Protein AF-A0A840NI11-F1 (afdb_monomer_lite)

Organism: NCBI:txid455344

InterPro domains:
  IPR003593 AAA+ ATPase domain [SM00382] (43-329)
  IPR027417 P-loop containing nucleoside triphosphate hydrolase [G3DSA:3.40.50.300] (3-105)
  IPR027417 P-loop containing nucleoside triphosphate hydrolase [SSF52540] (13-369)
  IPR049945 ORC1/DEAH AAA+ ATPase domain [PF13401] (46-121)

Radius of gyration: 30.51 Å; chains: 1; bounding box: 73×57×90 Å

Foldseek 3Di:
DDDDDDPDDPDPPQDDFQCVLVLVQLQLQFFQDDDPLFGHHFQAAAEEEEAFFLLCQVVSLVSSCVVCQLQAQEAEDEPVPDDALLLVVLNRLVSSQLRHHPPQGFDQLLLLLLSQLLPDPADPDLVRSLVRSVVSLVVCLDPPNVLVVSVVSHPDPPPDPDDDDDDPPVSSVSSCVVVPPDSVPSNVVSQVCCCCLLQNHRRHSSSSSSLLNCLSPPPPDPVSSLVNLLSSLSSRQVSQLCSQVDDPVNRPRRTFYEYEYEACPDPNSVSSLVSNLVNQVSNCVRVVSSHGRYHYHYYHLQNVVVVCVVVVLEDPEDESVPWDPVDPSGSVVVCVVVVSRNYYYYYSDAHDLVSLLVVLVVLVPDDDLRSSLVSVLLCLQQVRSNSLSVLLVVLCSVPVDVVDQVVCQQQPPPVVLVVDDVQCNVGPSCSSVCPPQPPLLLLLLLLLLQAFFPVLSVCCVVPQVLGPCPVPCVNVPSSQWDQDPVNPTTGGNNNNSLSSPVVLQPDDPPDPHDHQLSSLVVQLVVCVVVVNNLSNLLSCVQNLVLLVNLVVLQVVLAVDDVVVSVVSLLSSLLRDHDDDQVDDLVVQLCVSLVPDDPPPPPSSLSSSLSSLSNLVSDSSHGSQCLVSLQSNLVSLLRNLVVHPDDSVVSNVSSVVSNVVSVSSD

Secondary structure (DSSP, 8-state):
-----------SSS--TT-HHHHHHHHHHHB--EETTEE------EEEEE-STTSSHHHHHHHHHHHHTTTS-EEEEEGGG---HHHHHHHHHHHHHHSS-TT-PPP-HHHHHHHHHHHS---SSHHHHHHHHHHHHHHTTSHHHHHHHHHHTSPPGGG--SS----HHHHHHHHTTTT-S-HHHHHHHHHHHHHHTTTT----HHHHHHHHHHHHH-TT-HHHHHHHHHHHHHHHHHHHHHHHHSHHHHTT--B-EEEEEE-TTSHHHHHHHHHHHHHHHHHHHH-TT---SEEEEEEESSHHHHHHHHTT-BPPPB-GGGS-TTSSSHHHHHHHHTT--SEEEEE-PPPPHHHHHHHHHHTS---HHHHHHHHHHHHHHHTT-HHHHHHHHHHHHHH--SS--HHHHHS--HHHHTTS-HHHHTTGGGHHHHTT--HHHHHHHHHHTTSSSHHHHHHHHHHSS----TTGGGGG-TTT-EE-TTSSSEE--HHHHHHHHHHHHT--TTSSSPPHHHHHHHHHHHHHHTT-HHHHHHHHHHTT-HHHHHHHHHHHTTTS-HHHHHHHHHHHHT------SSS-HHHHHHHHHTTSPTT-TTHHHHHHHHHHHHHHH-TTS-S--HHHHHHHHHHHHHHGGG-SS-HHHHHHHHHHHHHHHHHH-

Structure (mmCIF, N/CA/C/O backbone):
data_AF-A0A840NI11-F1
#
_entry.id   AF-A0A840NI11-F1
#
loop_
_atom_site.group_PDB
_atom_site.id
_atom_site.type_symbol
_atom_site.label_atom_id
_atom_site.label_alt_id
_atom_site.label_comp_id
_atom_site.label_asym_id
_atom_site.label_entity_id
_atom_site.label_seq_id
_atom_site.pdbx_PDB_ins_code
_atom_site.Cartn_x
_atom_site.Cartn_y
_atom_site.Cartn_z
_atom_site.occupancy
_atom_site.B_iso_or_equiv
_atom_site.auth_seq_id
_atom_site.auth_comp_id
_atom_site.auth_asym_id
_atom_site.auth_atom_id
_atom_site.pdbx_PDB_model_num
ATOM 1 N N . MET A 1 1 ? -29.036 -23.807 -1.229 1.00 27.39 1 MET A N 1
ATOM 2 C CA . MET A 1 1 ? -29.815 -23.163 -2.305 1.00 27.39 1 MET A CA 1
ATOM 3 C C . MET A 1 1 ? -28.789 -22.592 -3.263 1.00 27.39 1 MET A C 1
ATOM 5 O O . MET A 1 1 ? -28.050 -21.697 -2.888 1.00 27.39 1 MET A O 1
ATOM 9 N N . THR A 1 2 ? -28.619 -23.270 -4.390 1.00 23.09 2 THR A N 1
ATOM 10 C CA . THR A 1 2 ? -27.483 -23.166 -5.311 1.00 23.09 2 THR A CA 1
ATOM 11 C C . THR A 1 2 ? -27.651 -21.925 -6.186 1.00 23.09 2 THR A C 1
ATOM 13 O O . THR A 1 2 ? -28.583 -21.874 -6.985 1.00 23.09 2 THR A O 1
ATOM 16 N N . LEU A 1 3 ? -26.794 -20.917 -6.022 1.00 26.70 3 LEU A N 1
ATOM 17 C CA . LEU A 1 3 ? -26.743 -19.779 -6.939 1.00 26.70 3 LEU A CA 1
ATOM 18 C C . LEU A 1 3 ? -26.016 -20.229 -8.208 1.00 26.70 3 LEU A C 1
ATOM 20 O O . LEU A 1 3 ? -24.833 -20.557 -8.183 1.00 26.70 3 LEU A O 1
ATOM 24 N N . ARG A 1 4 ? -26.774 -20.313 -9.304 1.00 23.17 4 ARG A N 1
ATOM 25 C CA . ARG A 1 4 ? -26.240 -20.447 -10.658 1.00 23.17 4 ARG A CA 1
ATOM 26 C C . ARG A 1 4 ? -25.430 -19.196 -10.985 1.00 23.17 4 ARG A C 1
ATOM 28 O O . ARG A 1 4 ? -25.895 -18.091 -10.732 1.00 23.17 4 ARG A O 1
ATOM 35 N N . ALA A 1 5 ? -24.264 -19.406 -11.584 1.00 27.64 5 ALA A N 1
ATOM 36 C CA . ALA A 1 5 ? -23.538 -18.390 -12.321 1.00 27.64 5 ALA A CA 1
ATOM 37 C C . ALA A 1 5 ? -24.431 -17.877 -13.461 1.00 27.64 5 ALA A C 1
ATOM 39 O O . ALA A 1 5 ? -24.664 -18.580 -14.443 1.00 27.64 5 ALA A O 1
ATOM 40 N N . THR A 1 6 ? -24.987 -16.685 -13.291 1.00 23.95 6 THR A N 1
ATOM 41 C CA . THR A 1 6 ? -25.502 -15.867 -14.385 1.00 23.95 6 THR A CA 1
ATOM 42 C C . THR A 1 6 ? -24.497 -14.749 -14.604 1.00 23.95 6 THR A C 1
ATOM 44 O O . THR A 1 6 ? -24.270 -13.934 -13.712 1.00 23.95 6 THR A O 1
ATOM 47 N N . GLU A 1 7 ? -23.866 -14.765 -15.779 1.00 28.69 7 GLU A N 1
ATOM 48 C CA . GLU A 1 7 ? -23.081 -13.673 -16.358 1.00 28.69 7 GLU A CA 1
ATOM 49 C C . GLU A 1 7 ? -24.000 -12.476 -16.656 1.00 28.69 7 GLU A C 1
ATOM 51 O O . GLU A 1 7 ? -24.306 -12.165 -17.803 1.00 28.69 7 GLU A O 1
ATOM 56 N N . GLU A 1 8 ? -24.480 -11.808 -15.614 1.00 25.22 8 GLU A N 1
ATOM 57 C CA . GLU A 1 8 ? -24.999 -10.449 -15.723 1.00 25.22 8 GLU A CA 1
ATOM 58 C C . GLU A 1 8 ? -23.900 -9.525 -15.201 1.00 25.22 8 GLU A C 1
ATOM 60 O O . GLU A 1 8 ? -23.508 -9.624 -14.038 1.00 25.22 8 GLU A O 1
ATOM 65 N N . ARG A 1 9 ? -23.348 -8.676 -16.083 1.00 31.08 9 ARG A N 1
ATOM 66 C CA . ARG A 1 9 ? -22.443 -7.583 -15.695 1.00 31.08 9 ARG A CA 1
ATOM 67 C C . ARG A 1 9 ? -23.185 -6.731 -14.652 1.00 31.08 9 ARG A C 1
ATOM 69 O O . ARG A 1 9 ? -24.186 -6.122 -15.029 1.00 31.08 9 ARG A O 1
ATOM 76 N N . PRO A 1 10 ? -22.749 -6.696 -13.380 1.00 30.81 10 PRO A N 1
ATOM 77 C CA . PRO A 1 10 ? -23.347 -5.799 -12.408 1.00 30.81 10 PRO A CA 1
ATOM 78 C C . PRO A 1 10 ? -22.966 -4.361 -12.774 1.00 30.81 10 PRO A C 1
ATOM 80 O O . PRO A 1 10 ? -21.875 -4.119 -13.293 1.00 30.81 10 PRO A O 1
ATOM 83 N N . ASP A 1 11 ? -23.899 -3.441 -12.548 1.00 31.42 11 ASP A N 1
ATOM 84 C CA . ASP A 1 11 ? -23.796 -2.019 -12.867 1.00 31.42 11 ASP A CA 1
ATOM 85 C C . ASP A 1 11 ? -22.435 -1.410 -12.465 1.00 31.42 11 ASP A C 1
ATOM 87 O O . ASP A 1 11 ? -21.888 -1.700 -11.401 1.00 31.42 11 ASP A O 1
ATOM 91 N N . ALA A 1 12 ? -21.888 -0.557 -13.337 1.00 38.16 12 ALA A N 1
ATOM 92 C CA . ALA A 1 12 ? -20.513 -0.037 -13.322 1.00 38.16 12 ALA A CA 1
ATOM 93 C C . ALA A 1 12 ? -20.142 0.888 -12.134 1.00 38.16 12 ALA A C 1
ATOM 95 O O . ALA A 1 12 ? -19.048 1.448 -12.098 1.00 38.16 12 ALA A O 1
ATOM 96 N N . GLU A 1 13 ? -21.012 1.044 -11.136 1.00 37.66 13 GLU A N 1
ATOM 97 C CA . GLU A 1 13 ? -20.721 1.782 -9.904 1.00 37.66 13 GLU A CA 1
ATOM 98 C C . GLU A 1 13 ? -20.412 0.790 -8.772 1.00 37.66 13 GLU A C 1
ATOM 100 O O . GLU A 1 13 ? -21.304 0.314 -8.075 1.00 37.66 13 GLU A O 1
ATOM 105 N N . GLY A 1 14 ? -19.129 0.453 -8.595 1.00 51.69 14 GLY A N 1
ATOM 106 C CA . GLY A 1 14 ? -18.658 -0.352 -7.453 1.00 51.69 14 GLY A CA 1
ATOM 107 C C . GLY A 1 14 ? -17.743 -1.534 -7.787 1.00 51.69 14 GLY A C 1
ATOM 108 O O . GLY A 1 14 ? -17.331 -2.265 -6.880 1.00 51.69 14 GLY A O 1
ATOM 109 N N . TYR A 1 15 ? -17.386 -1.744 -9.060 1.00 66.50 15 TYR A N 1
ATOM 110 C CA . TYR A 1 15 ? -16.395 -2.757 -9.424 1.00 66.50 15 TYR A CA 1
ATOM 111 C C . TYR A 1 15 ? -14.975 -2.250 -9.142 1.00 66.50 15 TYR A C 1
ATOM 113 O O . TYR A 1 15 ? -14.539 -1.230 -9.673 1.00 66.50 15 TYR A O 1
ATOM 121 N N . LEU A 1 16 ? -14.241 -2.963 -8.285 1.00 83.94 16 LEU A N 1
ATOM 122 C CA . LEU A 1 16 ? -12.863 -2.625 -7.945 1.00 83.94 16 LEU A CA 1
ATOM 123 C C . LEU A 1 16 ? -11.904 -3.644 -8.563 1.00 83.94 16 LEU A C 1
ATOM 125 O O . LEU A 1 16 ? -11.765 -4.773 -8.084 1.00 83.94 16 LEU A O 1
ATOM 129 N N . PHE A 1 17 ? -11.233 -3.222 -9.632 1.00 85.38 17 PHE A N 1
ATOM 130 C CA . PHE A 1 17 ? -10.287 -4.045 -10.380 1.00 85.38 17 PHE A CA 1
ATOM 131 C C . PHE A 1 17 ? -9.158 -4.587 -9.504 1.00 85.38 17 PHE A C 1
ATOM 133 O O . PHE A 1 17 ? -8.606 -3.880 -8.662 1.00 85.38 17 PHE A O 1
ATOM 140 N N . GLY A 1 18 ? -8.833 -5.868 -9.694 1.00 83.88 18 GLY A N 1
ATOM 141 C CA . GLY A 1 18 ? -7.745 -6.550 -8.992 1.00 83.88 18 GLY A CA 1
ATOM 142 C C . GLY A 1 18 ? -7.888 -6.646 -7.477 1.00 83.88 18 GLY A C 1
ATOM 143 O O . GLY A 1 18 ? -6.892 -6.831 -6.776 1.00 83.88 18 GLY A O 1
ATOM 144 N N . ARG A 1 19 ? -9.107 -6.499 -6.936 1.00 89.50 19 ARG A N 1
ATOM 145 C CA . ARG A 1 19 ? -9.379 -6.606 -5.488 1.00 89.50 19 ARG A CA 1
ATOM 146 C C . ARG A 1 19 ? -10.361 -7.711 -5.115 1.00 89.50 19 ARG A C 1
ATOM 148 O O . ARG A 1 19 ? -10.631 -7.901 -3.932 1.00 89.50 19 ARG A O 1
ATOM 155 N N . GLU A 1 20 ? -10.827 -8.494 -6.083 1.00 86.62 20 GLU A N 1
ATOM 156 C CA . GLU A 1 20 ? -11.760 -9.596 -5.832 1.00 86.62 20 GLU A CA 1
ATOM 157 C C . GLU A 1 20 ? -11.200 -10.670 -4.870 1.00 86.62 20 GLU A C 1
ATOM 159 O O . GLU A 1 20 ? -11.932 -11.067 -3.960 1.00 86.62 20 GLU A O 1
ATOM 164 N N . PRO A 1 21 ? -9.913 -11.088 -4.941 1.00 88.62 21 PRO A N 1
ATOM 165 C CA . PRO A 1 21 ? -9.346 -11.999 -3.940 1.00 88.62 21 PRO A CA 1
ATOM 166 C C . PRO A 1 21 ? -9.384 -11.426 -2.515 1.00 88.62 21 PRO A C 1
ATOM 168 O O . PRO A 1 21 ? -9.719 -12.132 -1.567 1.00 88.62 21 PRO A O 1
ATOM 171 N N . ALA A 1 22 ? -9.110 -10.126 -2.354 1.00 91.44 22 ALA A N 1
ATOM 172 C CA . ALA A 1 22 ? -9.145 -9.456 -1.052 1.00 91.44 22 ALA A CA 1
ATOM 173 C C . ALA A 1 22 ? -10.569 -9.392 -0.482 1.00 91.44 22 ALA A C 1
ATOM 175 O O . ALA A 1 22 ? -10.774 -9.608 0.712 1.00 91.44 22 ALA A O 1
ATOM 176 N N . MET A 1 23 ? -11.564 -9.148 -1.339 1.00 90.50 23 MET A N 1
ATOM 177 C CA . MET A 1 23 ? -12.975 -9.169 -0.946 1.00 90.50 23 MET A CA 1
ATOM 178 C C . MET A 1 23 ? -13.430 -10.572 -0.536 1.00 90.50 23 MET A C 1
ATOM 180 O O . MET A 1 23 ? -14.151 -10.717 0.452 1.00 90.50 23 MET A O 1
ATOM 184 N N . ARG A 1 24 ? -12.985 -11.608 -1.259 1.00 90.19 24 ARG A N 1
ATOM 185 C CA . ARG A 1 24 ? -13.263 -13.008 -0.917 1.00 90.19 24 ARG A CA 1
ATOM 186 C C . ARG A 1 24 ? -12.679 -13.381 0.441 1.00 90.19 24 ARG A C 1
ATOM 188 O O . ARG A 1 24 ? -13.402 -13.943 1.255 1.00 90.19 24 ARG A O 1
ATOM 195 N N . LEU A 1 25 ? -11.430 -12.999 0.703 1.00 93.12 25 LEU A N 1
ATOM 196 C CA . LEU A 1 25 ? -10.786 -13.211 1.996 1.00 93.12 25 LEU A CA 1
ATOM 197 C C . LEU A 1 25 ? -11.588 -12.569 3.130 1.00 93.12 25 LEU A C 1
ATOM 199 O O . LEU A 1 25 ? -11.925 -13.243 4.098 1.00 93.12 25 LEU A O 1
ATOM 203 N N . VAL A 1 26 ? -11.952 -11.287 3.014 1.00 94.19 26 VAL A N 1
ATOM 204 C CA . VAL A 1 26 ? -12.736 -10.610 4.065 1.00 94.19 26 VAL A CA 1
ATOM 205 C C . VAL A 1 26 ? -14.067 -11.319 4.306 1.00 94.19 26 VAL A C 1
ATOM 207 O O . VAL A 1 26 ? -14.464 -11.495 5.456 1.00 94.19 26 VAL A O 1
ATOM 210 N N . ARG A 1 27 ? -14.739 -11.767 3.240 1.00 92.12 27 ARG A N 1
ATOM 211 C CA . ARG A 1 27 ? -15.988 -12.525 3.350 1.00 92.12 27 ARG A CA 1
ATOM 212 C C . ARG A 1 27 ? -15.798 -13.853 4.081 1.00 92.12 27 ARG A C 1
ATOM 214 O O . ARG A 1 27 ? -16.632 -14.188 4.912 1.00 92.12 27 ARG A O 1
ATOM 221 N N . GLU A 1 28 ? -14.724 -14.579 3.793 1.00 93.00 28 GLU A N 1
ATOM 222 C CA . GLU A 1 28 ? -14.407 -15.856 4.438 1.00 93.00 28 GLU A CA 1
ATOM 223 C C . GLU A 1 28 ? -14.192 -15.692 5.951 1.00 93.00 28 GLU A C 1
ATOM 225 O O . GLU A 1 28 ? -14.794 -16.405 6.749 1.00 93.00 28 GLU A O 1
ATOM 230 N N . PHE A 1 29 ? -13.431 -14.675 6.369 1.00 94.19 29 PHE A N 1
ATOM 231 C CA . PHE A 1 29 ? -13.242 -14.354 7.792 1.00 94.19 29 PHE A CA 1
ATOM 232 C C . PHE A 1 29 ? -14.479 -13.728 8.453 1.00 94.19 29 PHE A C 1
ATOM 234 O O . PHE A 1 29 ? -14.601 -13.728 9.680 1.00 94.19 29 PHE A O 1
ATOM 241 N N . ALA A 1 30 ? -15.401 -13.166 7.675 1.00 92.94 30 ALA A N 1
ATOM 242 C CA . ALA A 1 30 ? -16.691 -12.725 8.188 1.00 92.94 30 ALA A CA 1
ATOM 243 C C . ALA A 1 30 ? -17.665 -13.895 8.387 1.00 92.94 30 ALA A C 1
ATOM 245 O O . ALA A 1 30 ? -18.623 -13.740 9.143 1.00 92.94 30 ALA A O 1
ATOM 246 N N . ASP A 1 31 ? -17.442 -15.047 7.751 1.00 91.94 31 ASP A N 1
ATOM 247 C CA . ASP A 1 31 ? -18.384 -16.162 7.760 1.00 91.94 31 ASP A CA 1
ATOM 248 C C . ASP A 1 31 ? -18.456 -16.894 9.108 1.00 91.94 31 ASP A C 1
ATOM 250 O O . ASP A 1 31 ? -17.447 -17.232 9.738 1.00 91.94 31 ASP A O 1
ATOM 254 N N . ARG A 1 32 ? -19.693 -17.167 9.533 1.00 90.94 32 ARG A N 1
ATOM 255 C CA . ARG A 1 32 ? -20.037 -17.917 10.744 1.00 90.94 32 ARG A CA 1
ATOM 256 C C . ARG A 1 32 ? -20.538 -19.305 10.345 1.00 90.94 32 ARG A C 1
ATOM 258 O O . ARG A 1 32 ? -21.745 -19.475 10.108 1.00 90.94 32 ARG A O 1
ATOM 265 N N . PRO A 1 33 ? -19.648 -20.310 10.281 1.00 88.19 33 PRO A N 1
ATOM 266 C CA . PRO A 1 33 ? -20.018 -21.644 9.857 1.00 88.19 33 PRO A CA 1
ATOM 267 C C . PRO A 1 33 ? -21.032 -22.221 10.837 1.00 88.19 33 PRO A C 1
ATOM 269 O O . PRO A 1 33 ? -21.072 -21.891 12.028 1.00 88.19 33 PRO A O 1
ATOM 272 N N . ARG A 1 34 ? -21.902 -23.087 10.317 1.00 85.62 34 ARG A N 1
ATOM 273 C CA . ARG A 1 34 ? -22.938 -23.709 11.135 1.00 85.62 34 ARG A CA 1
ATOM 274 C C . ARG A 1 34 ? -22.401 -24.958 11.808 1.00 85.62 34 ARG A C 1
ATOM 276 O O . ARG A 1 34 ? -22.129 -25.944 11.130 1.00 85.62 34 ARG A O 1
ATOM 283 N N . HIS A 1 35 ? -22.379 -24.943 13.132 1.00 78.88 35 HIS A N 1
ATOM 284 C CA . HIS A 1 35 ? -22.174 -26.126 13.955 1.00 78.88 35 HIS A CA 1
ATOM 285 C C . HIS A 1 35 ? -23.492 -26.460 14.668 1.00 78.88 35 HIS A C 1
ATOM 287 O O . HIS A 1 35 ? -24.147 -25.581 15.229 1.00 78.88 35 HIS A O 1
ATOM 293 N N . ASP A 1 36 ? -23.964 -27.703 14.539 1.00 79.81 36 ASP A N 1
ATOM 294 C CA . ASP A 1 36 ? -25.252 -28.166 15.080 1.00 79.81 36 ASP A CA 1
ATOM 295 C C . ASP A 1 36 ? -26.451 -27.279 14.689 1.00 79.81 36 ASP A C 1
ATOM 297 O O . ASP A 1 36 ? -27.380 -27.026 15.458 1.00 79.81 36 ASP A O 1
ATOM 301 N N . GLY A 1 37 ? -26.424 -26.770 13.452 1.00 78.56 37 GLY A N 1
ATOM 302 C CA . GLY A 1 37 ? -27.475 -25.916 12.895 1.00 78.56 37 GLY A CA 1
ATOM 303 C C . GLY A 1 37 ? -27.461 -24.465 13.391 1.00 78.56 37 GLY A C 1
ATOM 304 O O . GLY A 1 37 ? -28.330 -23.691 12.981 1.00 78.56 37 GLY A O 1
ATOM 305 N N . ARG A 1 38 ? -26.485 -24.074 14.219 1.00 81.19 38 ARG A N 1
ATOM 306 C CA . ARG A 1 38 ? -26.293 -22.705 14.716 1.00 81.19 38 ARG A CA 1
ATOM 307 C C . ARG A 1 38 ? -25.038 -22.090 14.115 1.00 81.19 38 ARG A C 1
ATOM 309 O O . ARG A 1 38 ? -23.993 -22.727 14.092 1.00 81.19 38 ARG A O 1
ATOM 316 N N . ALA A 1 39 ? -25.146 -20.858 13.627 1.00 86.25 39 ALA A N 1
ATOM 317 C CA . ALA A 1 39 ? -23.979 -20.092 13.204 1.00 86.25 39 ALA A CA 1
ATOM 318 C C . ALA A 1 39 ? -23.107 -19.770 14.427 1.00 86.25 39 ALA A C 1
ATOM 320 O O . ALA A 1 39 ? -23.624 -19.234 15.409 1.00 86.25 39 ALA A O 1
ATOM 321 N N . GLN A 1 40 ? -21.820 -20.105 14.363 1.00 86.62 40 GLN A N 1
ATOM 322 C CA . GLN A 1 40 ? -20.844 -19.831 15.418 1.00 86.62 40 GLN A CA 1
ATOM 323 C C . GLN A 1 40 ? -19.693 -19.002 14.861 1.00 86.62 40 GLN A C 1
ATOM 325 O O . GLN A 1 40 ? -19.287 -19.171 13.712 1.00 86.62 40 GLN A O 1
ATOM 330 N N . SER A 1 41 ? -19.188 -18.080 15.673 1.00 89.31 41 SER A N 1
ATOM 331 C CA . SER A 1 41 ? -17.996 -17.309 15.328 1.00 89.31 41 SER A CA 1
ATOM 332 C C . SER A 1 41 ? -16.751 -18.167 15.557 1.00 89.31 41 SER A C 1
ATOM 334 O O . SER A 1 41 ? -16.734 -19.035 16.426 1.00 89.31 41 SER A O 1
ATOM 336 N N . ARG A 1 42 ? -15.721 -17.955 14.738 1.00 90.69 42 ARG A N 1
ATOM 337 C CA . ARG A 1 42 ? -14.427 -18.645 14.835 1.00 90.69 42 ARG A CA 1
ATOM 338 C C . ARG A 1 42 ? -13.377 -17.669 15.378 1.00 90.69 42 ARG A C 1
ATOM 340 O O . ARG A 1 42 ? -13.625 -16.471 15.308 1.00 90.69 42 ARG A O 1
ATOM 347 N N . PRO A 1 43 ? -12.209 -18.109 15.875 1.00 91.38 43 PRO A N 1
ATOM 348 C CA . PRO A 1 43 ? -11.110 -17.196 16.192 1.00 91.38 43 PRO A CA 1
ATOM 349 C C . PRO A 1 43 ? -10.729 -16.331 14.981 1.00 91.38 43 PRO A C 1
ATOM 351 O O . PRO A 1 43 ? -10.550 -16.869 13.884 1.00 91.38 43 PRO A O 1
ATOM 354 N N . LEU A 1 44 ? -10.613 -15.011 15.174 1.00 93.00 44 LEU A N 1
ATOM 355 C CA . LEU A 1 44 ? -10.349 -14.044 14.102 1.00 93.00 44 LEU A CA 1
ATOM 356 C C . LEU A 1 44 ? -9.102 -13.191 14.382 1.00 93.00 44 LEU A C 1
ATOM 358 O O . LEU A 1 44 ? -8.964 -12.646 15.485 1.00 93.00 44 LEU A O 1
ATOM 362 N N . PRO A 1 45 ? -8.239 -12.984 13.373 1.00 94.62 45 PRO A N 1
ATOM 363 C CA . PRO A 1 45 ? -7.164 -12.009 13.441 1.00 94.62 45 PRO A CA 1
ATOM 364 C C . PRO A 1 45 ? -7.680 -10.596 13.129 1.00 94.62 45 PRO A C 1
ATOM 366 O O . PRO A 1 45 ? -8.836 -10.385 12.752 1.00 94.62 45 PRO A O 1
ATOM 369 N N . VAL A 1 46 ? -6.787 -9.617 13.239 1.00 95.19 46 VAL A N 1
ATOM 370 C CA . VAL A 1 46 ? -6.900 -8.352 12.509 1.00 95.19 46 VAL A CA 1
ATOM 371 C C . VAL A 1 46 ? -6.351 -8.571 11.098 1.00 95.19 46 VAL A C 1
ATOM 373 O O . VAL A 1 46 ? -5.179 -8.925 10.932 1.00 95.19 46 VAL A O 1
ATOM 376 N N . LEU A 1 47 ? -7.194 -8.358 10.084 1.00 96.00 47 LEU A N 1
ATOM 377 C CA . LEU A 1 47 ? -6.804 -8.413 8.675 1.00 96.00 47 LEU A CA 1
ATOM 378 C C . LEU A 1 47 ? -6.127 -7.095 8.301 1.00 96.00 47 LEU A C 1
ATOM 380 O O . LEU A 1 47 ? -6.798 -6.072 8.166 1.00 96.00 47 LEU A O 1
ATOM 384 N N . LEU A 1 48 ? -4.800 -7.105 8.170 1.00 93.94 48 LEU A N 1
ATOM 385 C CA . LEU A 1 48 ? -4.004 -5.894 7.964 1.00 93.94 48 LEU A CA 1
ATOM 386 C C . LEU A 1 48 ? -3.563 -5.772 6.501 1.00 93.94 48 LEU A C 1
ATOM 388 O O . LEU A 1 48 ? -2.549 -6.335 6.097 1.00 93.94 48 LEU A O 1
ATOM 392 N N . PHE A 1 49 ? -4.306 -5.004 5.713 1.00 92.88 49 PHE A N 1
ATOM 393 C CA . PHE A 1 49 ? -3.997 -4.729 4.314 1.00 92.88 49 PHE A CA 1
ATOM 394 C C . PHE A 1 49 ? -2.944 -3.630 4.184 1.00 92.88 49 PHE A C 1
ATOM 396 O O . PHE A 1 49 ? -3.121 -2.513 4.671 1.00 92.88 49 PHE A O 1
ATOM 403 N N . THR A 1 50 ? -1.847 -3.923 3.496 1.00 88.50 50 THR A N 1
ATOM 404 C CA . THR A 1 50 ? -0.703 -3.021 3.364 1.00 88.50 50 THR A CA 1
ATOM 405 C C . THR A 1 50 ? -0.416 -2.676 1.913 1.00 88.50 50 THR A C 1
ATOM 407 O O . THR A 1 50 ? -0.761 -3.404 0.981 1.00 88.50 50 THR A O 1
ATOM 410 N N . GLY A 1 51 ? 0.191 -1.513 1.710 1.00 84.00 51 GLY A N 1
ATOM 411 C CA . GLY A 1 51 ? 0.698 -1.085 0.413 1.00 84.00 51 GLY A CA 1
ATOM 412 C C . GLY A 1 51 ? 1.055 0.398 0.418 1.00 84.00 51 GLY A C 1
ATOM 413 O O . GLY A 1 51 ? 0.591 1.129 1.303 1.00 84.00 51 GLY A O 1
ATOM 414 N N . PRO A 1 52 ? 1.827 0.866 -0.573 1.00 80.06 52 PRO A N 1
ATOM 415 C CA . PRO A 1 52 ? 2.223 2.268 -0.676 1.00 80.06 52 PRO A CA 1
ATOM 416 C C . PRO A 1 52 ? 1.015 3.196 -0.882 1.00 80.06 52 PRO A C 1
ATOM 418 O O . PRO A 1 52 ? -0.130 2.762 -1.070 1.00 80.06 52 PRO A O 1
ATOM 421 N N . ARG A 1 53 ? 1.240 4.512 -0.811 1.00 80.81 53 ARG A N 1
ATOM 422 C CA . ARG A 1 53 ? 0.201 5.501 -1.149 1.00 80.81 53 ARG A CA 1
ATOM 423 C C . ARG A 1 53 ? -0.329 5.250 -2.561 1.00 80.81 53 ARG A C 1
ATOM 425 O O . ARG A 1 53 ? 0.443 4.994 -3.468 1.00 80.81 53 ARG A O 1
ATOM 432 N N . GLY A 1 54 ? -1.650 5.311 -2.726 1.00 81.56 54 GLY A N 1
ATOM 433 C CA . GLY A 1 54 ? -2.309 5.049 -4.009 1.00 81.56 54 GLY A CA 1
ATOM 434 C C . GLY A 1 54 ? -2.476 3.568 -4.384 1.00 81.56 54 GLY A C 1
ATOM 435 O O . GLY A 1 54 ? -3.064 3.284 -5.423 1.00 81.56 54 GLY A O 1
ATOM 436 N N . SER A 1 55 ? -2.116 2.614 -3.515 1.00 86.06 55 SER A N 1
ATOM 437 C CA . SER A 1 55 ? -2.353 1.175 -3.748 1.00 86.06 55 SER A CA 1
ATOM 438 C C . SER A 1 55 ? -3.834 0.735 -3.718 1.00 86.06 55 SER A C 1
ATOM 440 O O . SER A 1 55 ? -4.143 -0.457 -3.770 1.00 86.06 55 SER A O 1
ATOM 442 N N . GLY A 1 56 ? -4.780 1.673 -3.603 1.00 87.50 56 GLY A N 1
ATOM 443 C CA . GLY A 1 56 ? -6.220 1.389 -3.604 1.00 87.50 56 GLY A CA 1
ATOM 444 C C . GLY A 1 56 ? -6.798 0.892 -2.272 1.00 87.50 56 GLY A C 1
ATOM 445 O O . GLY A 1 56 ? -7.893 0.345 -2.271 1.00 87.50 56 GLY A O 1
ATOM 446 N N . LYS A 1 57 ? -6.105 1.085 -1.138 1.00 90.69 57 LYS A N 1
ATOM 447 C CA . LYS A 1 57 ? -6.576 0.699 0.214 1.00 90.69 57 LYS A CA 1
ATOM 448 C C . LYS A 1 57 ? -7.922 1.338 0.590 1.00 90.69 57 LYS A C 1
ATOM 450 O O . LYS A 1 57 ? -8.882 0.632 0.877 1.00 90.69 57 LYS A O 1
ATOM 455 N N . THR A 1 58 ? -8.016 2.662 0.512 1.00 90.12 58 THR A N 1
ATOM 456 C CA . THR A 1 58 ? -9.244 3.415 0.819 1.00 90.12 58 THR A CA 1
ATOM 457 C C . THR A 1 58 ? -10.394 3.050 -0.121 1.00 90.12 58 THR A C 1
ATOM 459 O O . THR A 1 58 ? -11.528 2.878 0.330 1.00 90.12 58 THR A O 1
ATOM 462 N N . ALA A 1 59 ? -10.093 2.860 -1.414 1.00 90.44 59 ALA A N 1
ATOM 463 C CA . ALA A 1 59 ? -11.054 2.402 -2.418 1.00 90.44 59 ALA A CA 1
ATOM 464 C C . ALA A 1 59 ? -11.547 0.975 -2.127 1.00 90.44 59 ALA A C 1
ATOM 466 O O . ALA A 1 59 ? -12.736 0.698 -2.248 1.00 90.44 59 ALA A O 1
ATOM 467 N N . PHE A 1 60 ? -10.664 0.087 -1.663 1.00 92.94 60 PHE A N 1
ATOM 468 C CA . PHE A 1 60 ? -11.021 -1.256 -1.209 1.00 92.94 60 PHE A CA 1
ATOM 469 C C . PHE A 1 60 ? -11.980 -1.233 -0.020 1.00 92.94 60 PHE A C 1
ATOM 471 O O . PHE A 1 60 ? -13.016 -1.895 -0.071 1.00 92.94 60 PHE A O 1
ATOM 478 N N . LEU A 1 61 ? -11.709 -0.418 1.004 1.00 93.56 61 LEU A N 1
ATOM 479 C CA . LEU A 1 61 ? -12.645 -0.254 2.119 1.00 93.56 61 LEU A CA 1
ATOM 480 C C . LEU A 1 61 ? -13.987 0.341 1.664 1.00 93.56 61 LEU A C 1
ATOM 482 O O . LEU A 1 61 ? -15.029 -0.017 2.205 1.00 93.56 61 LEU A O 1
ATOM 486 N N . ALA A 1 62 ? -13.983 1.251 0.681 1.00 91.44 62 ALA A N 1
ATOM 487 C CA . ALA A 1 62 ? -15.211 1.856 0.155 1.00 91.44 62 ALA A CA 1
ATOM 488 C C . ALA A 1 62 ? -16.057 0.836 -0.619 1.00 91.44 62 ALA A C 1
ATOM 490 O O . ALA A 1 62 ? -17.263 0.742 -0.404 1.00 91.44 62 ALA A O 1
ATOM 491 N N . ALA A 1 63 ? -15.417 0.009 -1.445 1.00 90.38 63 ALA A N 1
ATOM 492 C CA . ALA A 1 63 ? -16.088 -1.069 -2.160 1.00 90.38 63 ALA A CA 1
ATOM 493 C C . ALA A 1 63 ? -16.615 -2.158 -1.205 1.00 90.38 63 ALA A C 1
ATOM 495 O O . ALA A 1 63 ? -17.708 -2.684 -1.412 1.00 90.38 63 ALA A O 1
ATOM 496 N N . LEU A 1 64 ? -15.888 -2.464 -0.119 1.00 91.38 64 LEU A N 1
ATOM 497 C CA . LEU A 1 64 ? -16.411 -3.313 0.957 1.00 91.38 64 LEU A CA 1
ATOM 498 C C . LEU A 1 64 ? -17.661 -2.692 1.577 1.00 91.38 64 LEU A C 1
ATOM 500 O O . LEU A 1 64 ? -18.690 -3.352 1.625 1.00 91.38 64 LEU A O 1
ATOM 504 N N . GLN A 1 65 ? -17.604 -1.427 1.994 1.00 89.75 65 GLN A N 1
ATOM 505 C CA . GLN A 1 65 ? -18.754 -0.725 2.566 1.00 89.75 65 GLN A CA 1
ATOM 506 C C . GLN A 1 65 ? -19.993 -0.806 1.660 1.00 89.75 65 GLN A C 1
ATOM 508 O O . GLN A 1 65 ? -21.066 -1.152 2.144 1.00 89.75 65 GLN A O 1
ATOM 513 N N . GLN A 1 66 ? -19.845 -0.564 0.355 1.00 88.00 66 GLN A N 1
ATOM 514 C CA . GLN A 1 66 ? -20.952 -0.667 -0.603 1.00 88.00 66 GLN A CA 1
ATOM 515 C C . GLN A 1 66 ? -21.569 -2.073 -0.651 1.00 88.00 66 GLN A C 1
ATOM 517 O O . GLN A 1 66 ? -22.786 -2.206 -0.735 1.00 88.00 66 GLN A O 1
ATOM 522 N N . ARG A 1 67 ? -20.751 -3.132 -0.568 1.00 85.44 67 ARG A N 1
ATOM 523 C CA . ARG A 1 67 ? -21.241 -4.523 -0.545 1.00 85.44 67 ARG A CA 1
ATOM 524 C C . ARG A 1 67 ? -21.852 -4.923 0.805 1.00 85.44 67 ARG A C 1
ATOM 526 O O . ARG A 1 67 ? -22.684 -5.826 0.839 1.00 85.44 67 ARG A O 1
ATOM 533 N N . LEU A 1 68 ? -21.416 -4.303 1.902 1.00 82.88 68 LEU A N 1
ATOM 534 C CA . LEU A 1 68 ? -21.874 -4.601 3.265 1.00 82.88 68 LEU A CA 1
ATOM 535 C C . LEU A 1 68 ? -23.162 -3.860 3.629 1.00 82.88 68 LEU A C 1
ATOM 537 O O . LEU A 1 68 ? -23.893 -4.336 4.506 1.00 82.88 68 LEU A O 1
ATOM 541 N N . ASP A 1 69 ? -23.431 -2.722 2.982 1.00 76.62 69 ASP A N 1
ATOM 542 C CA . ASP A 1 69 ? -24.584 -1.888 3.294 1.00 76.62 69 ASP A CA 1
ATOM 543 C C . ASP A 1 69 ? -25.880 -2.705 3.273 1.00 76.62 69 ASP A C 1
ATOM 545 O O . ASP A 1 69 ? -26.138 -3.510 2.377 1.00 76.62 69 ASP A O 1
ATOM 549 N N . GLN A 1 70 ? -26.676 -2.538 4.329 1.00 71.12 70 GLN A N 1
ATOM 550 C CA . GLN A 1 70 ? -27.933 -3.250 4.586 1.00 71.12 70 GLN A CA 1
ATOM 551 C C . GLN A 1 70 ? -27.827 -4.777 4.793 1.00 71.12 70 GLN A C 1
ATOM 553 O O . GLN A 1 70 ? -28.831 -5.397 5.158 1.00 71.12 70 GLN A O 1
ATOM 558 N N . GLN A 1 71 ? -26.649 -5.392 4.627 1.00 76.56 71 GLN A N 1
ATOM 559 C CA . GLN A 1 71 ? -26.453 -6.841 4.778 1.00 76.56 71 GLN A CA 1
ATOM 560 C C . GLN A 1 71 ? -25.955 -7.230 6.171 1.00 76.56 71 GLN A C 1
ATOM 562 O O . GLN A 1 71 ? -26.405 -8.236 6.726 1.00 76.56 71 GLN A O 1
ATOM 567 N N . VAL A 1 72 ? -25.044 -6.442 6.745 1.00 83.50 72 VAL A N 1
ATOM 568 C CA . VAL A 1 72 ? -24.426 -6.712 8.051 1.00 83.50 72 VAL A CA 1
ATOM 569 C C . VAL A 1 72 ? -24.137 -5.418 8.812 1.00 83.50 72 VAL A C 1
ATOM 571 O O . VAL A 1 72 ? -23.854 -4.400 8.187 1.00 83.50 72 VAL A O 1
ATOM 574 N N . PRO A 1 73 ? -24.156 -5.429 10.158 1.00 88.31 73 PRO A N 1
ATOM 575 C CA . PRO A 1 73 ? -23.669 -4.300 10.940 1.00 88.31 73 PRO A CA 1
ATOM 576 C C . PRO A 1 73 ? -22.180 -4.070 10.668 1.00 88.31 73 PRO A C 1
ATOM 578 O O . PRO A 1 73 ? -21.368 -4.984 10.851 1.00 88.31 73 PRO A O 1
ATOM 581 N N . TYR A 1 74 ? -21.824 -2.854 10.262 1.00 91.44 74 TYR A N 1
ATOM 582 C CA . TYR A 1 74 ? -20.435 -2.465 10.056 1.00 91.44 74 TYR A CA 1
ATOM 583 C C . TYR A 1 74 ? -20.150 -1.052 10.575 1.00 91.44 74 TYR A C 1
ATOM 585 O O . TYR A 1 74 ? -21.055 -0.219 10.654 1.00 91.44 74 TYR A O 1
ATOM 593 N N . ALA A 1 75 ? -18.887 -0.783 10.898 1.00 91.69 75 ALA A N 1
ATOM 594 C CA . ALA A 1 75 ? -18.375 0.558 11.157 1.00 91.69 75 ALA A CA 1
ATOM 595 C C . ALA A 1 75 ? -17.200 0.874 10.238 1.00 91.69 75 ALA A C 1
ATOM 597 O O . ALA A 1 75 ? -16.390 -0.006 9.951 1.00 91.69 75 ALA A O 1
ATOM 598 N N . ARG A 1 76 ? -17.099 2.130 9.798 1.00 92.00 76 ARG A N 1
ATOM 599 C CA . ARG A 1 76 ? -15.950 2.644 9.053 1.00 92.00 76 ARG A CA 1
ATOM 600 C C . ARG A 1 76 ? -15.375 3.847 9.781 1.00 92.00 76 ARG A C 1
ATOM 602 O O . ARG A 1 76 ? -16.114 4.780 10.061 1.00 92.00 76 ARG A O 1
ATOM 609 N N . ILE A 1 77 ? -14.073 3.818 10.043 1.00 90.06 77 ILE A N 1
ATOM 610 C CA . ILE A 1 77 ? -13.360 4.867 10.771 1.00 90.06 77 ILE A CA 1
ATOM 611 C C . ILE A 1 77 ? -12.059 5.189 10.031 1.00 90.06 77 ILE A C 1
ATOM 613 O O . ILE A 1 77 ? -11.314 4.271 9.686 1.00 90.06 77 ILE A O 1
ATOM 617 N N . ASP A 1 78 ? -11.778 6.472 9.799 1.00 88.56 78 ASP A N 1
ATOM 618 C CA . ASP A 1 78 ? -10.448 6.920 9.373 1.00 88.56 78 ASP A CA 1
ATOM 619 C C . ASP A 1 78 ? -9.576 7.160 10.606 1.00 88.56 78 ASP A C 1
ATOM 621 O O . ASP A 1 78 ? -9.908 7.961 11.482 1.00 88.56 78 ASP A O 1
ATOM 625 N N . CYS A 1 79 ? -8.464 6.431 10.703 1.00 85.38 79 CYS A N 1
ATOM 626 C CA . CYS A 1 79 ? -7.591 6.503 11.857 1.00 85.38 79 CYS A CA 1
ATOM 627 C C . CYS A 1 79 ? -6.737 7.782 11.941 1.00 85.38 79 CYS A C 1
ATOM 629 O O . CYS A 1 79 ? -6.159 8.047 13.002 1.00 85.38 79 CYS A O 1
ATOM 631 N N . ASP A 1 80 ? -6.646 8.553 10.851 1.00 79.88 80 ASP A N 1
ATOM 632 C CA . ASP A 1 80 ? -5.969 9.856 10.835 1.00 79.88 80 ASP A CA 1
ATOM 633 C C . ASP A 1 80 ? -6.830 10.951 11.505 1.00 79.88 80 ASP A C 1
ATOM 635 O O . ASP A 1 80 ? -6.294 11.958 11.965 1.00 79.88 80 ASP A O 1
ATOM 639 N N . GLU A 1 81 ? -8.144 10.734 11.637 1.00 78.81 81 GLU A N 1
ATOM 640 C CA . GLU A 1 81 ? -9.095 11.657 12.283 1.00 78.81 81 GLU A CA 1
ATOM 641 C C . GLU A 1 81 ? -9.409 11.278 13.742 1.00 78.81 81 GLU A C 1
ATOM 643 O O . GLU A 1 81 ? -10.308 11.843 14.369 1.00 78.81 81 GLU A O 1
ATOM 648 N N . LEU A 1 82 ? -8.685 10.307 14.307 1.00 70.38 82 LEU A N 1
ATOM 649 C CA . LEU A 1 82 ? -8.985 9.805 15.646 1.00 70.38 82 LEU A CA 1
ATOM 650 C C . LEU A 1 82 ? -8.622 10.791 16.747 1.00 70.38 82 LEU A C 1
ATOM 652 O O . LEU A 1 82 ? -7.505 11.303 16.821 1.00 70.38 82 LEU A O 1
ATOM 656 N N . GLY A 1 83 ? -9.562 10.927 17.679 1.00 69.94 83 GLY A N 1
ATOM 657 C CA . GLY A 1 83 ? -9.306 11.409 19.029 1.00 69.94 83 GLY A CA 1
ATOM 658 C C . GLY A 1 83 ? -8.763 10.293 19.928 1.00 69.94 83 GLY A C 1
ATOM 659 O O . GLY A 1 83 ? -7.807 9.591 19.594 1.00 69.94 83 GLY A O 1
ATOM 660 N N . SER A 1 84 ? -9.372 10.118 21.100 1.00 76.81 84 SER A N 1
ATOM 661 C CA . SER A 1 84 ? -8.962 9.074 22.043 1.00 76.81 84 SER A CA 1
ATOM 662 C C . SER A 1 84 ? -9.478 7.678 21.646 1.00 76.81 84 SER A C 1
ATOM 664 O O . SER A 1 84 ? -10.421 7.530 20.863 1.00 76.81 84 SER A O 1
ATOM 666 N N . ILE A 1 85 ? -8.898 6.621 22.234 1.00 78.31 85 ILE A N 1
ATOM 667 C CA . ILE A 1 85 ? -9.383 5.228 22.098 1.00 78.31 85 ILE A CA 1
ATOM 668 C C . ILE A 1 85 ? -10.872 5.137 22.454 1.00 78.31 85 ILE A C 1
ATOM 670 O O . ILE A 1 85 ? -11.646 4.454 21.784 1.00 78.31 85 ILE A O 1
ATOM 674 N N . ARG A 1 86 ? -11.270 5.858 23.504 1.00 80.38 86 ARG A N 1
ATOM 675 C CA . ARG A 1 86 ? -12.635 5.898 24.016 1.00 80.38 86 ARG A CA 1
ATOM 676 C C . ARG A 1 86 ? -13.603 6.470 22.982 1.00 80.38 86 ARG A C 1
ATOM 678 O O . ARG A 1 86 ? -14.615 5.834 22.696 1.00 80.38 86 ARG A O 1
ATOM 685 N N . ASP A 1 87 ? -13.258 7.616 22.401 1.00 78.81 87 ASP A N 1
ATOM 686 C CA . ASP A 1 87 ? -14.090 8.289 21.395 1.00 78.81 87 ASP A CA 1
ATOM 687 C C . ASP A 1 87 ? -14.175 7.438 20.119 1.00 78.81 87 ASP A C 1
ATOM 689 O O . ASP A 1 87 ? -15.229 7.323 19.498 1.00 78.81 87 ASP A O 1
ATOM 693 N N . THR A 1 88 ? -13.088 6.737 19.784 1.00 83.94 88 THR A N 1
ATOM 694 C CA . THR A 1 88 ? -13.058 5.794 18.660 1.00 83.94 88 THR A CA 1
ATOM 695 C C . THR A 1 88 ? -14.005 4.613 18.876 1.00 83.94 88 THR A C 1
ATOM 697 O O . THR A 1 88 ? -14.777 4.258 17.986 1.00 83.94 88 THR A O 1
ATOM 700 N N . LEU A 1 89 ? -13.981 3.998 20.063 1.00 86.56 89 LEU A N 1
ATOM 701 C CA . LEU A 1 89 ? -14.899 2.910 20.408 1.00 86.56 89 LEU A CA 1
ATOM 702 C C . LEU A 1 89 ? -16.357 3.379 20.425 1.00 86.56 89 LEU A C 1
ATOM 704 O O . LEU A 1 89 ? -17.238 2.649 19.970 1.00 86.56 89 LEU A O 1
ATOM 708 N N . ALA A 1 90 ? -16.615 4.598 20.905 1.00 84.19 90 ALA A N 1
ATOM 709 C CA . ALA A 1 90 ? -17.944 5.197 20.860 1.00 84.19 90 ALA A CA 1
ATOM 710 C C . ALA A 1 90 ? -18.424 5.394 19.411 1.00 84.19 90 ALA A C 1
ATOM 712 O O . ALA A 1 90 ? -19.544 4.997 19.083 1.00 84.19 90 ALA A O 1
ATOM 713 N N . ALA A 1 91 ? -17.557 5.892 18.522 1.00 85.06 91 ALA A N 1
ATOM 714 C CA . ALA A 1 91 ? -17.849 6.021 17.095 1.00 85.06 91 ALA A CA 1
ATOM 715 C C . ALA A 1 91 ? -18.130 4.659 16.430 1.00 85.06 91 ALA A C 1
ATOM 717 O O . ALA A 1 91 ? -19.075 4.535 15.650 1.00 85.06 91 ALA A O 1
ATOM 718 N N . ILE A 1 92 ? -17.384 3.607 16.790 1.00 89.44 92 ILE A N 1
ATOM 719 C CA . ILE A 1 92 ? -17.643 2.236 16.315 1.00 89.44 92 ILE A CA 1
ATOM 720 C C . ILE A 1 92 ? -19.024 1.749 16.775 1.00 89.44 92 ILE A C 1
ATOM 722 O O . ILE A 1 92 ? -19.800 1.239 15.966 1.00 89.44 92 ILE A O 1
ATOM 726 N N . VAL A 1 93 ? -19.358 1.916 18.059 1.00 87.69 93 VAL A N 1
ATOM 727 C CA . VAL A 1 93 ? -20.671 1.539 18.613 1.00 87.69 93 VAL A CA 1
ATOM 728 C C . VAL A 1 93 ? -21.807 2.288 17.917 1.00 87.69 93 VAL A C 1
ATOM 730 O O . VAL A 1 93 ? -22.856 1.696 17.634 1.00 87.69 93 VAL A O 1
ATOM 733 N N . TYR A 1 94 ? -21.604 3.573 17.633 1.00 84.19 94 TYR A N 1
ATOM 734 C CA . TYR A 1 94 ? -22.553 4.403 16.903 1.00 84.19 94 TYR A CA 1
ATOM 735 C C . TYR A 1 94 ? -22.779 3.878 15.479 1.00 84.19 94 TYR A C 1
ATOM 737 O O . TYR A 1 94 ? -23.918 3.580 15.111 1.00 84.19 94 TYR A O 1
ATOM 745 N N . GLU A 1 95 ? -21.712 3.685 14.701 1.00 84.81 95 GLU A N 1
ATOM 746 C CA . GLU A 1 95 ? -21.798 3.218 13.313 1.00 84.81 95 GLU A CA 1
ATOM 747 C C . GLU A 1 95 ? -22.404 1.810 13.203 1.00 84.81 95 GLU A C 1
ATOM 749 O O . GLU A 1 95 ? -23.299 1.586 12.386 1.00 84.81 95 GLU A O 1
ATOM 754 N N . LEU A 1 96 ? -22.021 0.877 14.085 1.00 86.31 96 LEU A N 1
ATOM 755 C CA . LEU A 1 96 ? -22.606 -0.471 14.120 1.00 86.31 96 LEU A CA 1
ATOM 756 C C . LEU A 1 96 ? -24.121 -0.443 14.365 1.00 86.31 96 LEU A C 1
ATOM 758 O O . LEU A 1 96 ? -24.860 -1.268 13.821 1.00 86.31 96 LEU A O 1
ATOM 762 N N . ASN A 1 97 ? -24.600 0.504 15.174 1.00 80.06 97 ASN A N 1
ATOM 763 C CA . ASN A 1 97 ? -26.028 0.692 15.414 1.00 80.06 97 ASN A CA 1
ATOM 764 C C . ASN A 1 97 ? -26.743 1.409 14.269 1.00 80.06 97 ASN A C 1
ATOM 766 O O . ASN A 1 97 ? -27.906 1.095 13.998 1.00 80.06 97 ASN A O 1
ATOM 770 N N . ARG A 1 98 ? -26.067 2.359 13.612 1.00 79.19 98 ARG A N 1
ATOM 771 C CA . ARG A 1 98 ? -26.590 3.102 12.460 1.00 79.19 98 ARG A CA 1
ATOM 772 C C . ARG A 1 98 ? -26.812 2.184 11.262 1.00 79.19 98 ARG A C 1
ATOM 774 O O . ARG A 1 98 ? -27.881 2.231 10.659 1.00 79.19 98 ARG A O 1
ATOM 781 N N . ASN A 1 99 ? -25.834 1.329 10.971 1.00 74.12 99 ASN A N 1
ATOM 782 C CA . ASN A 1 99 ? -25.792 0.507 9.760 1.00 74.12 99 ASN A CA 1
ATOM 783 C C . ASN A 1 99 ? -26.452 -0.875 9.945 1.00 74.12 99 ASN A C 1
ATOM 785 O O . ASN A 1 99 ? -26.514 -1.681 9.019 1.00 74.12 99 ASN A O 1
ATOM 789 N N . GLY A 1 100 ? -26.984 -1.170 11.136 1.00 66.62 100 GLY A N 1
ATOM 790 C CA . GLY A 1 100 ? -27.817 -2.350 11.356 1.00 66.62 100 GLY A CA 1
ATOM 791 C C . GLY A 1 100 ? -29.161 -2.221 10.629 1.00 66.62 100 GLY A C 1
ATOM 792 O O . GLY A 1 100 ? -29.921 -1.283 10.883 1.00 66.62 100 GLY A O 1
ATOM 793 N N . SER A 1 101 ? -29.492 -3.176 9.752 1.00 54.75 101 SER A N 1
ATOM 794 C CA . SER A 1 101 ? -30.778 -3.197 9.040 1.00 54.75 101 SER A CA 1
ATOM 795 C C . SER A 1 101 ? -31.961 -3.160 10.025 1.00 54.75 101 SER A C 1
ATOM 797 O O . SER A 1 101 ? -31.854 -3.609 11.168 1.00 54.75 101 SER A O 1
ATOM 799 N N . GLY A 1 102 ? -33.097 -2.584 9.601 1.00 53.78 102 GLY A N 1
ATOM 800 C CA . GLY A 1 102 ? -34.176 -2.027 10.445 1.00 53.78 102 GLY A CA 1
ATOM 801 C C . GLY A 1 102 ? -34.832 -2.899 11.535 1.00 53.78 102 GLY A C 1
ATOM 802 O O . GLY A 1 102 ? -35.748 -2.421 12.201 1.00 53.78 102 GLY A O 1
ATOM 803 N N . HIS A 1 103 ? -34.379 -4.135 11.761 1.00 45.91 103 HIS A N 1
ATOM 804 C CA . HIS A 1 103 ? -34.839 -5.036 12.824 1.00 45.91 103 HIS A CA 1
ATOM 805 C C . HIS A 1 103 ? -33.701 -5.689 13.651 1.00 45.91 103 HIS A C 1
ATOM 807 O O . HIS A 1 103 ? -34.002 -6.487 14.541 1.00 45.91 103 HIS A O 1
ATOM 813 N N . ASP A 1 104 ? -32.427 -5.337 13.414 1.00 58.53 104 ASP A N 1
ATOM 814 C CA . ASP A 1 104 ? -31.242 -6.109 13.839 1.00 58.53 104 ASP A CA 1
ATOM 815 C C . ASP A 1 104 ? -30.164 -5.286 14.593 1.00 58.53 104 ASP A C 1
ATOM 817 O O . ASP A 1 104 ? -28.960 -5.507 14.445 1.00 58.53 104 ASP A O 1
ATOM 821 N N . ARG A 1 105 ? -30.601 -4.354 15.450 1.00 71.88 105 ARG A N 1
ATOM 822 C CA . ARG A 1 105 ? -29.725 -3.495 16.280 1.00 71.88 105 ARG A CA 1
ATOM 823 C C . ARG A 1 105 ? -28.952 -4.278 17.348 1.00 71.88 105 ARG A C 1
ATOM 825 O O . ARG A 1 105 ? -29.502 -5.210 17.931 1.00 71.88 105 ARG A O 1
ATOM 832 N N . ILE A 1 106 ? -27.720 -3.847 17.630 1.00 80.44 106 ILE A N 1
ATOM 833 C CA . ILE A 1 106 ? -26.812 -4.459 18.612 1.00 80.44 106 ILE A CA 1
ATOM 834 C C . ILE A 1 106 ? -26.846 -3.642 19.908 1.00 80.44 106 ILE A C 1
ATOM 836 O O . ILE A 1 106 ? -26.612 -2.435 19.904 1.00 80.44 106 ILE A O 1
ATOM 840 N N . ALA A 1 107 ? -27.144 -4.284 21.035 1.00 83.25 107 ALA A N 1
ATOM 841 C CA . ALA A 1 107 ? -27.118 -3.614 22.334 1.00 83.25 107 ALA A CA 1
ATOM 842 C C . ALA A 1 107 ? -25.708 -3.636 22.942 1.00 83.25 107 ALA A C 1
ATOM 844 O O . ALA A 1 107 ? -25.079 -4.687 22.942 1.00 83.25 107 ALA A O 1
ATOM 845 N N . PHE A 1 108 ? -25.270 -2.511 23.521 1.00 87.62 108 PHE A N 1
ATOM 846 C CA . PHE A 1 108 ? -23.954 -2.367 24.164 1.00 87.62 108 PHE A CA 1
ATOM 847 C C . PHE A 1 108 ? -24.034 -1.942 25.646 1.00 87.62 108 PHE A C 1
ATOM 849 O O . PHE A 1 108 ? -23.504 -0.894 26.020 1.00 87.62 108 PHE A O 1
ATOM 856 N N . PRO A 1 109 ? -24.770 -2.669 26.506 1.00 89.25 109 PRO A N 1
ATOM 857 C CA . PRO A 1 109 ? -24.977 -2.253 27.890 1.00 89.25 109 PRO A CA 1
ATOM 858 C C . PRO A 1 109 ? -23.708 -2.199 28.739 1.00 89.25 109 PRO A C 1
ATOM 860 O O . PRO A 1 109 ? -23.575 -1.275 29.538 1.00 89.25 109 PRO A O 1
ATOM 863 N N . ARG A 1 110 ? -22.781 -3.151 28.589 1.00 93.06 110 ARG A N 1
ATOM 864 C CA . ARG A 1 110 ? -21.545 -3.196 29.387 1.00 93.06 110 ARG A CA 1
ATOM 865 C C . ARG A 1 110 ? -20.633 -2.040 29.001 1.00 93.06 110 ARG A C 1
ATOM 867 O O . ARG A 1 110 ? -20.145 -1.321 29.872 1.00 93.06 110 ARG A O 1
ATOM 874 N N . PHE A 1 111 ? -20.472 -1.811 27.698 1.00 91.56 111 PHE A N 1
ATOM 875 C CA . PHE A 1 111 ? -19.690 -0.688 27.188 1.00 91.56 111 PHE A CA 1
ATOM 876 C C . PHE A 1 111 ? -20.276 0.660 27.624 1.00 91.56 111 PHE A C 1
ATOM 878 O O . PHE A 1 111 ? -19.549 1.493 28.161 1.00 91.56 111 PHE A O 1
ATOM 885 N N . ILE A 1 112 ? -21.589 0.864 27.460 1.00 88.94 112 ILE A N 1
ATOM 886 C CA . ILE A 1 112 ? -22.259 2.114 27.854 1.00 88.94 112 ILE A CA 1
ATOM 887 C C . ILE A 1 112 ? -22.114 2.364 29.363 1.00 88.94 112 ILE A C 1
ATOM 889 O O . ILE A 1 112 ? -21.819 3.488 29.759 1.00 88.94 112 ILE A O 1
ATOM 893 N N . THR A 1 113 ? -22.264 1.338 30.207 1.00 91.62 113 THR A N 1
ATOM 894 C CA . THR A 1 113 ? -22.033 1.453 31.658 1.00 91.62 113 THR A CA 1
ATOM 895 C C . THR A 1 113 ? -20.608 1.916 31.969 1.00 91.62 113 THR A C 1
ATOM 897 O O . THR A 1 113 ? -20.430 2.828 32.777 1.00 91.62 113 THR A O 1
ATOM 900 N N . GLY A 1 114 ? -19.602 1.334 31.308 1.00 92.00 114 GLY A N 1
ATOM 901 C CA . GLY A 1 114 ? -18.206 1.752 31.457 1.00 92.00 114 GLY A CA 1
ATOM 902 C C . GLY A 1 114 ? -17.975 3.203 31.029 1.00 92.00 114 GLY A C 1
ATOM 903 O O . GLY A 1 114 ? -17.349 3.960 31.764 1.00 92.00 114 GLY A O 1
ATOM 904 N N . GLN A 1 115 ? -18.537 3.607 29.886 1.00 89.25 115 GLN A N 1
ATOM 905 C CA . GLN A 1 115 ? -18.424 4.970 29.357 1.00 89.25 115 GLN A CA 1
ATOM 906 C C . GLN A 1 115 ? -19.041 6.018 30.284 1.00 89.25 115 GLN A C 1
ATOM 908 O O . GLN A 1 115 ? -18.386 7.005 30.611 1.00 89.25 115 GLN A O 1
ATOM 913 N N . ILE A 1 116 ? -20.263 5.769 30.775 1.00 89.38 116 ILE A N 1
ATOM 914 C CA . ILE A 1 116 ? -20.950 6.682 31.699 1.00 89.38 116 ILE A CA 1
ATOM 915 C C . ILE A 1 116 ? -20.060 6.976 32.900 1.00 89.38 116 ILE A C 1
ATOM 917 O O . ILE A 1 116 ? -19.894 8.141 33.252 1.00 89.38 116 ILE A O 1
ATOM 921 N N . VAL A 1 117 ? -19.487 5.940 33.526 1.00 91.75 117 VAL A N 1
ATOM 922 C CA . VAL A 1 117 ? -18.645 6.116 34.717 1.00 91.75 117 VAL A CA 1
ATOM 923 C C . VAL A 1 117 ? -17.296 6.738 34.364 1.00 91.75 117 VAL A C 1
ATOM 925 O O . VAL A 1 117 ? -16.832 7.601 35.104 1.00 91.75 117 VAL A O 1
ATOM 928 N N . ALA A 1 118 ? -16.684 6.372 33.235 1.00 89.88 118 ALA A N 1
ATOM 929 C CA . ALA A 1 118 ? -15.399 6.919 32.798 1.00 89.88 118 ALA A CA 1
ATOM 930 C C . ALA A 1 118 ? -15.426 8.444 32.574 1.00 89.88 118 ALA A C 1
ATOM 932 O O . ALA A 1 118 ? -14.410 9.110 32.755 1.00 89.88 118 ALA A O 1
ATOM 933 N N . GLU A 1 119 ? -16.580 9.014 32.222 1.00 87.06 119 GLU A N 1
ATOM 934 C CA . GLU A 1 119 ? -16.730 10.458 32.002 1.00 87.06 119 GLU A CA 1
ATOM 935 C C . GLU A 1 119 ? -16.990 11.270 33.283 1.00 87.06 119 GLU A C 1
ATOM 937 O O . GLU A 1 119 ? -16.741 12.479 33.312 1.00 87.06 119 GLU A O 1
ATOM 942 N N . GLN A 1 120 ? -17.430 10.627 34.371 1.00 89.25 120 GLN A N 1
ATOM 943 C CA . GLN A 1 120 ? -17.820 11.332 35.597 1.00 89.25 120 GLN A CA 1
ATOM 944 C C . GLN A 1 120 ? -16.652 11.991 36.322 1.00 89.25 120 GLN A C 1
ATOM 946 O O . GLN A 1 120 ? -15.550 11.449 36.375 1.00 89.25 120 GLN A O 1
ATOM 951 N N . ASP A 1 121 ? -16.934 13.122 36.971 1.00 88.25 121 ASP A N 1
ATOM 952 C CA . ASP A 1 121 ? -16.027 13.756 37.929 1.00 88.25 121 ASP A CA 1
ATOM 953 C C . ASP A 1 121 ? -16.126 13.097 39.302 1.00 88.25 121 ASP A C 1
ATOM 955 O O . ASP A 1 121 ? -16.851 13.560 40.181 1.00 88.25 121 ASP A O 1
ATOM 959 N N . LEU A 1 122 ? -15.459 11.945 39.434 1.00 90.62 122 LEU A N 1
ATOM 960 C CA . LEU A 1 122 ? -15.421 11.191 40.681 1.00 90.62 122 LEU A CA 1
ATOM 961 C C . LEU A 1 122 ? -14.360 11.746 41.635 1.00 90.62 122 LEU A C 1
ATOM 963 O O . LEU A 1 122 ? -13.285 12.188 41.229 1.00 90.62 122 LEU A O 1
ATOM 967 N N . ASP A 1 123 ? -14.663 11.663 42.925 1.00 92.06 123 ASP A N 1
ATOM 968 C CA . ASP A 1 123 ? -13.765 12.031 44.008 1.00 92.06 123 ASP A CA 1
ATOM 969 C C . ASP A 1 123 ? -12.553 11.085 44.080 1.00 92.06 123 ASP A C 1
ATOM 971 O O . ASP A 1 123 ? -12.583 9.923 43.665 1.00 92.06 123 ASP A O 1
ATOM 975 N N . THR A 1 124 ? -11.469 11.579 44.665 1.00 88.12 124 THR A N 1
ATOM 976 C CA . THR A 1 124 ? -10.290 10.775 44.991 1.00 88.12 124 THR A CA 1
ATOM 977 C C . THR A 1 124 ? -10.545 9.770 46.120 1.00 88.12 124 THR A C 1
ATOM 979 O O . THR A 1 124 ? -9.924 8.703 46.127 1.00 88.12 124 THR A O 1
ATOM 982 N N . ASP A 1 125 ? -11.463 10.064 47.052 1.00 90.81 125 ASP A N 1
ATOM 983 C CA . ASP A 1 125 ? -11.850 9.140 48.123 1.00 90.81 125 ASP A CA 1
ATOM 984 C C . ASP A 1 125 ? -12.611 7.931 47.539 1.00 90.81 125 ASP A C 1
ATOM 986 O O . ASP A 1 125 ? -13.704 8.097 46.989 1.00 90.81 125 ASP A O 1
ATOM 990 N N . PRO A 1 126 ? -12.098 6.691 47.696 1.00 88.44 126 PRO A N 1
ATOM 991 C CA . PRO A 1 126 ? -12.754 5.489 47.187 1.00 88.44 126 PRO A CA 1
ATOM 992 C C . PRO A 1 126 ? -14.204 5.301 47.656 1.00 88.44 126 PRO A C 1
ATOM 994 O O . PRO A 1 126 ? -15.002 4.709 46.934 1.00 88.44 126 PRO A O 1
ATOM 997 N N . ALA A 1 127 ? -14.568 5.740 48.864 1.00 90.38 127 ALA A N 1
ATOM 998 C CA . ALA A 1 127 ? -15.935 5.588 49.364 1.00 90.38 127 ALA A CA 1
ATOM 999 C C . ALA A 1 127 ? -16.904 6.560 48.675 1.00 90.38 127 ALA A C 1
ATOM 1001 O O . ALA A 1 127 ? -17.999 6.156 48.275 1.00 90.38 127 ALA A O 1
ATOM 1002 N N . LEU A 1 128 ? -16.486 7.815 48.492 1.00 91.19 128 LEU A N 1
ATOM 1003 C CA . LEU A 1 128 ? -17.274 8.832 47.796 1.00 91.19 128 LEU A CA 1
ATOM 1004 C C . LEU A 1 128 ? -17.357 8.547 46.294 1.00 91.19 128 LEU A C 1
ATOM 1006 O O . LEU A 1 128 ? -18.448 8.621 45.732 1.00 91.19 128 LEU A O 1
ATOM 1010 N N . ALA A 1 129 ? -16.254 8.118 45.677 1.00 91.50 129 ALA A N 1
ATOM 1011 C CA . ALA A 1 129 ? -16.206 7.733 44.268 1.00 91.50 129 ALA A CA 1
ATOM 1012 C C . ALA A 1 129 ? -17.211 6.620 43.936 1.00 91.50 129 ALA A C 1
ATOM 1014 O O . ALA A 1 129 ? -17.912 6.697 42.929 1.00 91.50 129 ALA A O 1
ATOM 1015 N N . ARG A 1 130 ? -17.345 5.607 44.809 1.00 91.75 130 ARG A N 1
ATOM 1016 C CA . ARG A 1 130 ? -18.352 4.540 44.653 1.00 91.75 130 ARG A CA 1
ATOM 1017 C C . ARG A 1 130 ? -19.774 5.082 44.672 1.00 91.75 130 ARG A C 1
ATOM 1019 O O . ARG A 1 130 ? -20.567 4.727 43.805 1.00 91.75 130 ARG A O 1
ATOM 1026 N N . LEU A 1 131 ? -20.091 5.933 45.650 1.00 90.94 131 LEU A N 1
ATOM 1027 C CA . LEU A 1 131 ? -21.422 6.532 45.776 1.00 90.94 131 LEU A CA 1
ATOM 1028 C C . LEU A 1 131 ? -21.750 7.416 44.567 1.00 90.94 131 LEU A C 1
ATOM 1030 O O . LEU A 1 131 ? -22.871 7.383 44.065 1.00 90.94 131 LEU A O 1
ATOM 1034 N N . GLN A 1 132 ? -20.772 8.175 44.070 1.00 91.12 132 GLN A N 1
ATOM 1035 C CA . GLN A 1 132 ? -20.920 9.008 42.877 1.00 91.12 132 GLN A CA 1
ATOM 1036 C C . GLN A 1 132 ? -21.082 8.171 41.603 1.00 91.12 132 GLN A C 1
ATOM 1038 O O . GLN A 1 132 ? -21.952 8.483 40.794 1.00 91.12 132 GLN A O 1
ATOM 1043 N N . ALA A 1 133 ? -20.319 7.086 41.440 1.00 90.62 133 ALA A N 1
ATOM 1044 C CA . ALA A 1 133 ? -20.473 6.161 40.317 1.00 90.62 133 ALA A CA 1
ATOM 1045 C C . ALA A 1 133 ? -21.856 5.487 40.329 1.00 90.62 133 ALA A C 1
ATOM 1047 O O . ALA A 1 133 ? -22.540 5.443 39.305 1.00 90.62 133 ALA A O 1
ATOM 1048 N N . GLU A 1 134 ? -22.313 5.024 41.495 1.00 91.06 134 GLU A N 1
ATOM 1049 C CA . GLU A 1 134 ? -23.652 4.454 41.661 1.00 91.06 134 GLU A CA 1
ATOM 1050 C C . GLU A 1 134 ? -24.748 5.483 41.346 1.00 91.06 134 GLU A C 1
ATOM 1052 O O . GLU A 1 134 ? -25.707 5.175 40.631 1.00 91.06 134 GLU A O 1
ATOM 1057 N N . HIS A 1 135 ? -24.588 6.721 41.822 1.00 88.75 135 HIS A N 1
ATOM 1058 C CA . HIS A 1 135 ? -25.509 7.813 41.527 1.00 88.75 135 HIS A CA 1
ATOM 1059 C C . HIS A 1 135 ? -25.544 8.134 40.028 1.00 88.75 135 HIS A C 1
ATOM 1061 O O . HIS A 1 135 ? -26.627 8.202 39.450 1.00 88.75 135 HIS A O 1
ATOM 1067 N N . ALA A 1 136 ? -24.388 8.261 39.372 1.00 87.69 136 ALA A N 1
ATOM 1068 C CA . ALA A 1 136 ? -24.298 8.530 37.939 1.00 87.69 136 ALA A CA 1
ATOM 1069 C C . ALA A 1 136 ? -25.007 7.450 37.112 1.00 87.69 136 ALA A C 1
ATOM 1071 O O . ALA A 1 136 ? -25.818 7.770 36.238 1.00 87.69 136 ALA A O 1
ATOM 1072 N N . LEU A 1 137 ? -24.790 6.172 37.435 1.00 87.62 137 LEU A N 1
ATOM 1073 C CA . LEU A 1 137 ? -25.516 5.071 36.803 1.00 87.62 137 LEU A CA 1
ATOM 1074 C C . LEU A 1 137 ? -27.019 5.157 37.077 1.00 87.62 137 LEU A C 1
ATOM 1076 O O . LEU A 1 137 ? -27.818 4.944 36.167 1.00 87.62 137 LEU A O 1
ATOM 1080 N N . ALA A 1 138 ? -27.428 5.493 38.304 1.00 85.38 138 ALA A N 1
ATOM 1081 C CA . ALA A 1 138 ? -28.834 5.646 38.658 1.00 85.38 138 ALA A CA 1
ATOM 1082 C C . ALA A 1 138 ? -29.520 6.794 37.894 1.00 85.38 138 ALA A C 1
ATOM 1084 O O . ALA A 1 138 ? -30.661 6.629 37.457 1.00 85.38 138 ALA A O 1
ATOM 1085 N N . GLU A 1 139 ? -28.839 7.919 37.676 1.00 83.62 139 GLU A N 1
ATOM 1086 C CA . GLU A 1 139 ? -29.361 9.049 36.900 1.00 83.62 139 GLU A CA 1
ATOM 1087 C C . GLU A 1 139 ? -29.562 8.702 35.419 1.00 83.62 139 GLU A C 1
ATOM 1089 O O . GLU A 1 139 ? -30.598 9.033 34.823 1.00 83.62 139 GLU A O 1
ATOM 1094 N N . HIS A 1 140 ? -28.604 7.980 34.837 1.00 79.56 140 HIS A N 1
ATOM 1095 C CA . HIS A 1 140 ? -28.640 7.534 33.442 1.00 79.56 140 HIS A CA 1
ATOM 1096 C C . HIS A 1 140 ? -29.581 6.337 33.214 1.00 79.56 140 HIS A C 1
ATOM 1098 O O . HIS A 1 140 ? -29.790 5.918 32.078 1.00 79.56 140 HIS A O 1
ATOM 1104 N N . ARG A 1 141 ? -30.256 5.829 34.260 1.00 74.19 141 ARG A N 1
ATOM 1105 C CA . ARG A 1 141 ? -31.410 4.918 34.098 1.00 74.19 141 ARG A CA 1
ATOM 1106 C C . ARG A 1 141 ? -32.646 5.632 33.535 1.00 74.19 141 ARG A C 1
ATOM 1108 O O . ARG A 1 141 ? -33.581 4.955 33.096 1.00 74.19 141 ARG A O 1
ATOM 1115 N N . SER A 1 142 ? -32.693 6.969 33.565 1.00 67.00 142 SER A N 1
ATOM 1116 C CA . SER A 1 142 ? -33.766 7.754 32.938 1.00 67.00 142 SER A CA 1
ATOM 1117 C C . SER A 1 142 ? -33.578 7.837 31.416 1.00 67.00 142 SER A C 1
ATOM 1119 O O . SER A 1 142 ? -32.461 7.971 30.923 1.00 67.00 142 SER A O 1
ATOM 1121 N N . SER A 1 143 ? -34.674 7.738 30.650 1.00 58.97 143 SER A N 1
ATOM 1122 C CA . SER A 1 143 ? -34.611 7.667 29.180 1.00 58.97 143 SER A CA 1
ATOM 1123 C C . SER A 1 143 ? -33.965 8.887 28.549 1.00 58.97 143 SER A C 1
ATOM 1125 O O . SER A 1 143 ? -33.264 8.743 27.559 1.00 58.97 143 SER A O 1
ATOM 1127 N N . ASP A 1 144 ? -34.200 10.063 29.113 1.00 64.75 144 ASP A N 1
ATOM 1128 C CA . ASP A 1 144 ? -33.865 11.318 28.450 1.00 64.75 144 ASP A CA 1
ATOM 1129 C C . ASP A 1 144 ? -32.387 11.665 28.656 1.00 64.75 144 ASP A C 1
ATOM 1131 O O . ASP A 1 144 ? -31.721 12.070 27.709 1.00 64.75 144 ASP A O 1
ATOM 1135 N N . LYS A 1 145 ? -31.833 11.393 29.848 1.00 69.44 145 LYS A N 1
ATOM 1136 C CA . LYS A 1 145 ? -30.394 11.557 30.110 1.00 69.44 145 LYS A CA 1
ATOM 1137 C C . LYS A 1 145 ? -29.549 10.576 29.298 1.00 69.44 145 LYS A C 1
ATOM 1139 O O . LYS A 1 145 ? -28.558 10.984 28.710 1.00 69.44 145 LYS A O 1
ATOM 1144 N N . LEU A 1 146 ? -29.965 9.311 29.199 1.00 67.94 146 LEU A N 1
ATOM 1145 C CA . LEU A 1 146 ? -29.250 8.323 28.384 1.00 67.94 146 LEU A CA 1
ATOM 1146 C C . LEU A 1 146 ? -29.287 8.668 26.889 1.00 67.94 146 LEU A C 1
ATOM 1148 O O . LEU A 1 146 ? -28.311 8.455 26.181 1.00 67.94 146 LEU A O 1
ATOM 1152 N N . LEU A 1 147 ? -30.412 9.200 26.402 1.00 63.59 147 LEU A N 1
ATOM 1153 C CA . LEU A 1 147 ? -30.538 9.658 25.018 1.00 63.59 147 LEU A CA 1
ATOM 1154 C C . LEU A 1 147 ? -29.617 10.836 24.712 1.00 63.59 147 LEU A C 1
ATOM 1156 O O . LEU A 1 147 ? -28.991 10.839 23.658 1.00 63.59 147 LEU A O 1
ATOM 1160 N N . ASN A 1 148 ? -29.540 11.807 25.622 1.00 68.56 148 ASN A N 1
ATOM 1161 C CA . ASN A 1 148 ? -28.657 12.958 25.469 1.00 68.56 148 ASN A CA 1
ATOM 1162 C C . ASN A 1 148 ? -27.188 12.529 25.499 1.00 68.56 148 ASN A C 1
ATOM 1164 O O . ASN A 1 148 ? -26.448 12.892 24.597 1.00 68.56 148 ASN A O 1
ATOM 1168 N N . PHE A 1 149 ? -26.811 11.661 26.438 1.00 70.44 149 PHE A N 1
ATOM 1169 C CA . PHE A 1 149 ? -25.470 11.079 26.506 1.00 70.44 149 PHE A CA 1
ATOM 1170 C C . PHE A 1 149 ? -25.073 10.369 25.200 1.00 70.44 149 PHE A C 1
ATOM 1172 O O . PHE A 1 149 ? -24.020 10.622 24.630 1.00 70.44 149 PHE A O 1
ATOM 1179 N N . LEU A 1 150 ? -25.952 9.519 24.656 1.00 67.25 150 LEU A N 1
ATOM 1180 C CA . LEU A 1 150 ? -25.689 8.840 23.381 1.00 67.25 150 LEU A CA 1
ATOM 1181 C C . LEU A 1 150 ? -25.636 9.800 22.183 1.00 67.25 150 LEU A C 1
ATOM 1183 O O . LEU A 1 150 ? -24.970 9.492 21.198 1.00 67.25 150 LEU A O 1
ATOM 1187 N N . ALA A 1 151 ? -26.351 10.927 22.239 1.00 66.38 151 ALA A N 1
ATOM 1188 C CA . ALA A 1 151 ? -26.282 11.963 21.213 1.00 66.38 151 ALA A CA 1
ATOM 1189 C C . ALA A 1 151 ? -24.983 12.780 21.307 1.00 66.38 151 ALA A C 1
ATOM 1191 O O . ALA A 1 151 ? -24.453 13.168 20.273 1.00 66.38 151 ALA A O 1
ATOM 1192 N N . GLU A 1 152 ? -24.460 12.999 22.516 1.00 69.56 152 GLU A N 1
ATOM 1193 C CA . GLU A 1 152 ? -23.161 13.643 22.767 1.00 69.56 152 GLU A CA 1
ATOM 1194 C C . GLU A 1 152 ? -21.978 12.758 22.342 1.00 69.56 152 GLU A C 1
ATOM 1196 O O . GLU A 1 152 ? -20.947 13.273 21.923 1.00 69.56 152 GLU A O 1
ATOM 1201 N N . LEU A 1 153 ? -22.149 11.432 22.374 1.00 62.41 153 LEU A N 1
ATOM 1202 C CA . LEU A 1 153 ? -21.170 10.460 21.874 1.00 62.41 153 LEU A CA 1
ATOM 1203 C C . LEU A 1 153 ? -21.150 10.310 20.343 1.00 62.41 153 LEU A C 1
ATOM 1205 O O . LEU A 1 153 ? -20.276 9.620 19.812 1.00 62.41 153 LEU A O 1
ATOM 1209 N N . ALA A 1 154 ? -22.117 10.885 19.620 1.00 59.12 154 ALA A N 1
ATOM 1210 C CA . ALA A 1 154 ? -22.119 10.824 18.164 1.00 59.12 154 ALA A CA 1
ATOM 1211 C C . ALA A 1 154 ? -21.030 11.762 17.604 1.00 59.12 154 ALA A C 1
ATOM 1213 O O . ALA A 1 154 ? -20.929 12.901 18.061 1.00 59.12 154 ALA A O 1
ATOM 1214 N N . PRO A 1 155 ? -20.227 11.323 16.616 1.00 56.72 155 PRO A N 1
ATOM 1215 C CA . PRO A 1 155 ? -19.222 12.187 16.004 1.00 56.72 155 PRO A CA 1
ATOM 1216 C C . PRO A 1 155 ? -19.869 13.452 15.418 1.00 56.72 155 PRO A C 1
ATOM 1218 O O . PRO A 1 155 ? -20.970 13.393 14.860 1.00 56.72 155 PRO A O 1
ATOM 1221 N N . ASP A 1 156 ? -19.191 14.597 15.562 1.00 50.12 156 ASP A N 1
ATOM 1222 C CA . ASP A 1 156 ? -19.662 15.882 15.041 1.00 50.12 156 ASP A CA 1
ATOM 1223 C C . ASP A 1 156 ? -19.800 15.784 13.507 1.00 50.12 156 ASP A C 1
ATOM 1225 O O . ASP A 1 156 ? -18.815 15.491 12.830 1.00 50.12 156 ASP A O 1
ATOM 1229 N N . PRO A 1 157 ? -20.990 16.010 12.916 1.00 41.50 157 PRO A N 1
ATOM 1230 C CA . PRO A 1 157 ? -21.210 15.865 11.472 1.00 41.50 157 PRO A CA 1
ATOM 1231 C C . PRO A 1 157 ? -20.406 16.850 10.600 1.00 41.50 157 PRO A C 1
ATOM 1233 O O . PRO A 1 157 ? -20.548 16.839 9.379 1.00 41.50 157 PRO A O 1
ATOM 1236 N N . SER A 1 158 ? -19.589 17.721 11.197 1.00 38.16 158 SER A N 1
ATOM 1237 C CA . SER A 1 158 ? -18.762 18.712 10.507 1.00 38.16 158 SER A CA 1
ATOM 1238 C C . SER A 1 158 ? -17.492 18.138 9.850 1.00 38.16 158 SER A C 1
ATOM 1240 O O . SER A 1 158 ? -16.910 18.814 8.999 1.00 38.16 158 SER A O 1
ATOM 1242 N N . THR A 1 159 ? -17.084 16.901 10.167 1.00 42.03 159 THR A N 1
ATOM 1243 C CA . THR A 1 159 ? -15.920 16.230 9.545 1.00 42.03 159 THR A CA 1
ATOM 1244 C C . THR A 1 159 ? -16.245 15.476 8.251 1.00 42.03 159 THR A C 1
ATOM 1246 O O . THR A 1 159 ? -15.337 15.116 7.504 1.00 42.03 159 THR A O 1
ATOM 1249 N N . ASP A 1 160 ? -17.522 15.306 7.901 1.00 36.16 160 ASP A N 1
ATOM 1250 C CA . ASP A 1 160 ? -17.917 14.548 6.713 1.00 36.16 160 ASP A CA 1
ATOM 1251 C C . ASP A 1 160 ? -17.884 15.435 5.447 1.00 36.16 160 ASP A C 1
ATOM 1253 O O . ASP A 1 160 ? -18.857 16.093 5.071 1.00 36.16 160 ASP A O 1
ATOM 1257 N N . ARG A 1 161 ? -16.731 15.485 4.759 1.00 33.09 161 ARG A N 1
ATOM 1258 C CA . ARG A 1 161 ? -16.595 16.107 3.420 1.00 33.09 161 ARG A CA 1
ATOM 1259 C C . ARG A 1 161 ? -17.059 15.193 2.278 1.00 33.09 161 ARG A C 1
ATOM 1261 O O . ARG A 1 161 ? -16.676 15.417 1.127 1.00 33.09 161 ARG A O 1
ATOM 1268 N N . THR A 1 162 ? -17.917 14.210 2.550 1.00 33.16 162 THR A N 1
ATOM 1269 C CA . THR A 1 162 ? -18.624 13.459 1.506 1.00 33.16 162 THR A CA 1
ATOM 1270 C C . THR A 1 162 ? -20.104 13.847 1.468 1.00 33.16 162 THR A C 1
ATOM 1272 O O . THR A 1 162 ? -20.784 13.987 2.480 1.00 33.16 162 THR A O 1
ATOM 1275 N N . ALA A 1 163 ? -20.593 14.169 0.272 1.00 28.64 163 ALA A N 1
ATOM 1276 C CA . ALA A 1 163 ? -21.864 14.848 0.070 1.00 28.64 163 ALA A CA 1
ATOM 1277 C C . ALA A 1 163 ? -23.083 13.958 0.395 1.00 28.64 163 ALA A C 1
ATOM 1279 O O . ALA A 1 163 ? -23.439 13.119 -0.424 1.00 28.64 163 ALA A O 1
ATOM 1280 N N . ALA A 1 164 ? -23.761 14.200 1.529 1.00 28.31 164 ALA A N 1
ATOM 1281 C CA . ALA A 1 164 ? -25.222 14.070 1.709 1.00 28.31 164 ALA A CA 1
ATOM 1282 C C . ALA A 1 164 ? -25.705 14.538 3.112 1.00 28.31 164 ALA A C 1
ATOM 1284 O O . ALA A 1 164 ? -25.786 13.770 4.060 1.00 28.31 164 ALA A O 1
ATOM 1285 N N . GLY A 1 165 ? -26.087 15.817 3.206 1.00 28.14 165 GLY A N 1
ATOM 1286 C CA . GLY A 1 165 ? -27.210 16.380 3.986 1.00 28.14 165 GLY A CA 1
ATOM 1287 C C . GLY A 1 165 ? -27.638 15.832 5.367 1.00 28.14 165 GLY A C 1
ATOM 1288 O O . GLY A 1 165 ? -28.425 14.900 5.464 1.00 28.14 165 GLY A O 1
ATOM 1289 N N . HIS A 1 166 ? -27.335 16.599 6.423 1.00 32.50 166 HIS A N 1
ATOM 1290 C CA . HIS A 1 166 ? -28.292 17.214 7.372 1.00 32.50 166 HIS A CA 1
ATOM 1291 C C . HIS A 1 166 ? -29.537 16.438 7.880 1.00 32.50 166 HIS A C 1
ATOM 1293 O O . HIS A 1 166 ? -30.560 17.081 8.086 1.00 32.50 166 HIS A O 1
ATOM 1299 N N . HIS A 1 167 ? -29.526 15.132 8.175 1.00 37.66 167 HIS A N 1
ATOM 1300 C CA . HIS A 1 167 ? -30.687 14.441 8.798 1.00 37.66 167 HIS A CA 1
ATOM 1301 C C . HIS A 1 167 ? -30.319 13.547 10.009 1.00 37.66 167 HIS A C 1
ATOM 1303 O O . HIS A 1 167 ? -30.758 12.406 10.127 1.00 37.66 167 HIS A O 1
ATOM 1309 N N . VAL A 1 168 ? -29.531 14.068 10.955 1.00 42.94 168 VAL A N 1
ATOM 1310 C CA . VAL A 1 168 ? -29.044 13.307 12.130 1.00 42.94 168 VAL A CA 1
ATOM 1311 C C . VAL A 1 168 ? -30.059 13.152 13.297 1.00 42.94 168 VAL A C 1
ATOM 1313 O O . VAL A 1 168 ? -30.079 12.083 13.909 1.00 42.94 168 VAL A O 1
ATOM 1316 N N . PRO A 1 169 ? -30.980 14.092 13.615 1.00 42.19 169 PRO A N 1
ATOM 1317 C CA . PRO A 1 169 ? -31.785 13.953 14.844 1.00 42.19 169 PRO A CA 1
ATOM 1318 C C . PRO A 1 169 ? -32.897 12.883 14.803 1.00 42.19 169 PRO A C 1
ATOM 1320 O O . PRO A 1 169 ? -33.242 12.291 15.831 1.00 42.19 169 PRO A O 1
ATOM 1323 N N . ASP A 1 170 ? -33.491 12.615 13.634 1.00 39.59 170 ASP A N 1
ATOM 1324 C CA . ASP A 1 170 ? -34.743 11.839 13.546 1.00 39.59 170 ASP A CA 1
ATOM 1325 C C . ASP A 1 170 ? -34.532 10.312 13.477 1.00 39.59 170 ASP A C 1
ATOM 1327 O O . ASP A 1 170 ? -35.380 9.531 13.934 1.00 39.59 170 ASP A O 1
ATOM 1331 N N . LEU A 1 171 ? -33.372 9.866 12.979 1.00 44.31 171 LEU A N 1
ATOM 1332 C CA . LEU A 1 171 ? -33.002 8.447 12.925 1.00 44.31 171 LEU A CA 1
ATOM 1333 C C . LEU A 1 171 ? -32.6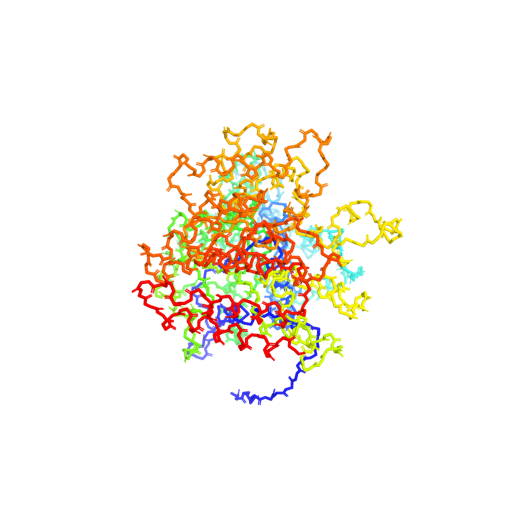08 7.903 14.306 1.00 44.31 171 LEU A C 1
ATOM 1335 O O . LEU A 1 171 ? -33.036 6.803 14.665 1.00 44.31 171 LEU A O 1
ATOM 1339 N N . LEU A 1 172 ? -31.928 8.706 15.134 1.00 43.38 172 LEU A N 1
ATOM 1340 C CA . LEU A 1 172 ? -31.643 8.382 16.538 1.00 43.38 172 LEU A CA 1
ATOM 1341 C C . LEU A 1 172 ? -32.936 8.251 17.366 1.00 43.38 172 LEU A C 1
ATOM 1343 O O . LEU A 1 172 ? -33.111 7.277 18.106 1.00 43.38 172 LEU A O 1
ATOM 1347 N N . ARG A 1 173 ? -33.924 9.140 17.162 1.00 44.69 173 ARG A N 1
ATOM 1348 C CA . ARG A 1 173 ? -35.236 9.045 17.837 1.00 44.69 173 ARG A CA 1
ATOM 1349 C C . ARG A 1 173 ? -36.014 7.778 17.478 1.00 44.69 173 ARG A C 1
ATOM 1351 O O . ARG A 1 173 ? -36.612 7.174 18.370 1.00 44.69 173 ARG A O 1
ATOM 1358 N N . ARG A 1 174 ? -36.016 7.333 16.214 1.00 44.00 174 ARG A N 1
ATOM 1359 C CA . ARG A 1 174 ? -36.644 6.049 15.810 1.00 44.00 174 ARG A CA 1
ATOM 1360 C C . ARG A 1 174 ? -35.793 4.831 16.216 1.00 44.00 174 ARG A C 1
ATOM 1362 O O . ARG A 1 174 ? -36.334 3.749 16.462 1.00 44.00 174 ARG A O 1
ATOM 1369 N N . GLY A 1 175 ? -34.483 5.032 16.359 1.00 42.38 175 GLY A N 1
ATOM 1370 C CA . GLY A 1 175 ? -33.461 4.156 16.945 1.00 42.38 175 GLY A CA 1
ATOM 1371 C C . GLY A 1 175 ? -33.799 3.614 18.333 1.00 42.38 175 GLY A C 1
ATOM 1372 O O . GLY A 1 175 ? -33.822 2.414 18.611 1.00 42.38 175 GLY A O 1
ATOM 1373 N N . LEU A 1 176 ? -34.133 4.540 19.215 1.00 45.28 176 LEU A N 1
ATOM 1374 C CA . LEU A 1 176 ? -34.206 4.279 20.648 1.00 45.28 176 LEU A CA 1
ATOM 1375 C C . LEU A 1 176 ? -35.621 3.939 21.143 1.00 45.28 176 LEU A C 1
ATOM 1377 O O . LEU A 1 176 ? -35.831 3.640 22.320 1.00 45.28 176 LEU A O 1
ATOM 1381 N N . MET A 1 177 ? -36.618 3.932 20.253 1.00 44.88 177 MET A N 1
ATOM 1382 C CA . MET A 1 177 ? -38.019 3.633 20.579 1.00 44.88 177 MET A CA 1
ATOM 1383 C C . MET A 1 177 ? -38.324 2.127 20.714 1.00 44.88 177 MET A C 1
ATOM 1385 O O . MET A 1 177 ? -39.309 1.776 21.363 1.00 44.88 177 MET A O 1
ATOM 1389 N N . SER A 1 178 ? -37.486 1.224 20.186 1.00 45.12 178 SER A N 1
ATOM 1390 C CA . SER A 1 178 ? -37.669 -0.238 20.315 1.00 45.12 178 SER A CA 1
ATOM 1391 C C . SER A 1 178 ? -37.107 -0.822 21.621 1.00 45.12 178 SER A C 1
ATOM 1393 O O . SER A 1 178 ? -37.540 -1.885 22.057 1.00 45.12 178 SER A O 1
ATOM 1395 N N . TRP A 1 179 ? -36.246 -0.080 22.327 1.00 48.25 179 TRP A N 1
ATOM 1396 C CA . TRP A 1 179 ? -35.675 -0.417 23.643 1.00 48.25 179 TRP A CA 1
ATOM 1397 C C . TRP A 1 179 ? -36.691 -0.412 24.808 1.00 48.25 179 TRP A C 1
ATOM 1399 O O . TRP A 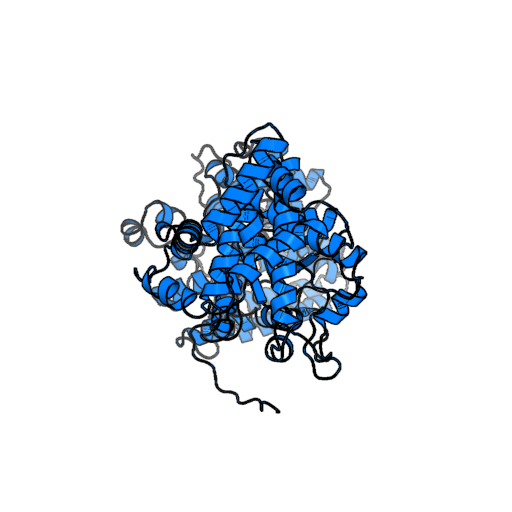1 179 ? -36.315 -0.449 25.975 1.00 48.25 179 TRP A O 1
ATOM 1409 N N . ARG A 1 180 ? -37.993 -0.256 24.545 1.00 46.50 180 ARG A N 1
ATOM 1410 C CA . ARG A 1 180 ? -39.010 0.098 25.559 1.00 46.50 180 ARG A CA 1
ATOM 1411 C C . ARG A 1 180 ? -39.374 -1.009 26.563 1.00 46.50 180 ARG A C 1
ATOM 1413 O O . ARG A 1 180 ? -40.094 -0.716 27.510 1.00 46.50 180 ARG A O 1
ATOM 1420 N N . ARG A 1 181 ? -38.891 -2.249 26.422 1.00 42.31 181 ARG A N 1
ATOM 1421 C CA . ARG A 1 181 ? -39.176 -3.338 27.380 1.00 42.31 181 ARG A CA 1
ATOM 1422 C C . ARG A 1 181 ? -37.889 -3.797 28.080 1.00 42.31 181 ARG A C 1
ATOM 1424 O O . ARG A 1 181 ? -37.168 -4.599 27.512 1.00 42.31 181 ARG A O 1
ATOM 1431 N N . GLY A 1 182 ? -37.611 -3.290 29.292 1.00 50.31 182 GLY A N 1
ATOM 1432 C CA . GLY A 1 182 ? -36.597 -3.875 30.200 1.00 50.31 182 GLY A CA 1
ATOM 1433 C C . GLY A 1 182 ? -35.409 -3.005 30.658 1.00 50.31 182 GLY A C 1
ATOM 1434 O O . GLY A 1 182 ? -34.514 -3.523 31.310 1.00 50.31 182 GLY A O 1
ATOM 1435 N N . ARG A 1 183 ? -35.382 -1.691 30.389 1.00 56.38 183 ARG A N 1
ATOM 1436 C CA . ARG A 1 183 ? -34.193 -0.807 30.546 1.00 56.38 183 ARG A CA 1
ATOM 1437 C C . ARG A 1 183 ? -33.528 -0.743 31.933 1.00 56.38 183 ARG A C 1
ATOM 1439 O O . ARG A 1 183 ? -32.333 -0.490 32.001 1.00 56.38 183 ARG A O 1
ATOM 1446 N N . ARG A 1 184 ? -34.264 -0.977 33.029 1.00 50.88 184 ARG A N 1
ATOM 1447 C CA . ARG A 1 184 ? -33.667 -1.062 34.380 1.00 50.88 184 ARG A CA 1
ATOM 1448 C C . ARG A 1 184 ? -32.787 -2.300 34.557 1.00 50.88 184 ARG A C 1
ATOM 1450 O O . ARG A 1 184 ? -31.832 -2.229 35.307 1.00 50.88 184 ARG A O 1
ATOM 1457 N N . VAL A 1 185 ? -33.113 -3.395 33.872 1.00 55.44 185 VAL A N 1
ATOM 1458 C CA . VAL A 1 185 ? -32.372 -4.662 33.953 1.00 55.44 185 VAL A CA 1
ATOM 1459 C C . VAL A 1 185 ? -31.071 -4.571 33.152 1.00 55.44 185 VAL A C 1
ATOM 1461 O O . VAL A 1 185 ? -30.045 -5.049 33.604 1.00 55.44 185 VAL A O 1
ATOM 1464 N N . VAL A 1 186 ? -31.095 -3.853 32.026 1.00 61.00 186 VAL A N 1
ATOM 1465 C CA . VAL A 1 186 ? -29.992 -3.767 31.054 1.00 61.00 186 VAL A CA 1
ATOM 1466 C C . VAL A 1 186 ? -28.731 -3.090 31.616 1.00 61.00 186 VAL A C 1
ATOM 1468 O O . VAL A 1 186 ? -27.635 -3.608 31.437 1.00 61.00 186 VAL A O 1
ATOM 1471 N N . LEU A 1 187 ? -28.856 -1.959 32.326 1.00 70.81 187 LEU A N 1
ATOM 1472 C CA . LEU A 1 187 ? -27.689 -1.309 32.953 1.00 70.81 187 LEU A CA 1
ATOM 1473 C C . LEU A 1 187 ? -27.206 -2.053 34.207 1.00 70.81 187 LEU A C 1
ATOM 1475 O O . LEU A 1 187 ? -26.019 -2.013 34.507 1.00 70.81 187 LEU A O 1
ATOM 1479 N N . THR A 1 188 ? -28.100 -2.741 34.926 1.00 76.12 188 THR A N 1
ATOM 1480 C CA . THR A 1 188 ? -27.722 -3.584 36.071 1.00 76.12 188 THR A CA 1
ATOM 1481 C C . THR A 1 188 ? -26.924 -4.799 35.611 1.00 76.12 188 THR A C 1
ATOM 1483 O O . THR A 1 188 ? -25.846 -5.041 36.131 1.00 76.12 188 THR A O 1
ATOM 1486 N N . GLU A 1 189 ? -27.380 -5.485 34.566 1.00 76.88 189 GLU A N 1
ATOM 1487 C CA . GLU A 1 189 ? -26.659 -6.600 33.945 1.00 76.88 189 GLU A CA 1
ATOM 1488 C C . GLU A 1 189 ? -25.309 -6.151 33.360 1.00 76.88 189 GLU A C 1
ATOM 1490 O O . GLU A 1 189 ? -24.291 -6.819 33.540 1.00 76.88 189 GLU A O 1
ATOM 1495 N N . GLY A 1 190 ? -25.270 -4.964 32.739 1.00 83.56 190 GLY A N 1
ATOM 1496 C CA . GLY A 1 190 ? -24.025 -4.349 32.278 1.00 83.56 190 GLY A CA 1
ATOM 1497 C C . GLY A 1 190 ? -23.048 -4.016 33.413 1.00 83.56 190 GLY A C 1
ATOM 1498 O O . GLY A 1 190 ? -21.844 -4.185 33.246 1.00 83.56 190 GLY A O 1
ATOM 1499 N N . GLN A 1 191 ? -23.548 -3.565 34.568 1.00 89.06 191 GLN A N 1
ATOM 1500 C CA . GLN A 1 191 ? -22.741 -3.289 35.762 1.00 89.06 191 GLN A CA 1
ATOM 1501 C C . GLN A 1 191 ? -22.213 -4.579 36.397 1.00 89.06 191 GLN A C 1
ATOM 1503 O O . GLN A 1 191 ? -21.028 -4.656 36.719 1.00 89.06 191 GLN A O 1
ATOM 1508 N N . ASP A 1 192 ? -23.065 -5.590 36.563 1.00 90.19 192 ASP A N 1
ATOM 1509 C CA . ASP A 1 192 ? -22.704 -6.867 37.187 1.00 90.19 192 ASP A CA 1
ATOM 1510 C C . ASP A 1 192 ? -21.572 -7.567 36.425 1.00 90.19 192 ASP A C 1
ATOM 1512 O O . ASP A 1 192 ? -20.693 -8.175 37.040 1.00 90.19 192 ASP A O 1
ATOM 1516 N N . TRP A 1 193 ? -21.511 -7.389 35.102 1.00 93.75 193 TRP A N 1
ATOM 1517 C CA . TRP A 1 193 ? -20.427 -7.921 34.281 1.00 93.75 193 TRP A CA 1
ATOM 1518 C C . TRP A 1 193 ? -19.031 -7.467 34.731 1.00 93.75 193 TRP A C 1
ATOM 1520 O O . TRP A 1 193 ? -18.102 -8.276 34.729 1.00 93.75 193 TRP A O 1
ATOM 1530 N N . PHE A 1 194 ? -18.859 -6.224 35.197 1.00 94.12 194 PHE A N 1
ATOM 1531 C CA . PHE A 1 194 ? -17.547 -5.716 35.632 1.00 94.12 194 PHE A CA 1
ATOM 1532 C C . PHE A 1 194 ? -16.965 -6.477 36.836 1.00 94.12 194 PHE A C 1
ATOM 1534 O O . PHE A 1 194 ? -15.749 -6.452 37.042 1.00 94.12 194 PHE A O 1
ATOM 1541 N N . ALA A 1 195 ? -17.801 -7.190 37.601 1.00 92.75 195 ALA A N 1
ATOM 1542 C CA . ALA A 1 195 ? -17.361 -8.038 38.708 1.00 92.75 195 ALA A CA 1
ATOM 1543 C C . ALA A 1 195 ? -16.607 -9.295 38.240 1.00 92.75 195 ALA A C 1
ATOM 1545 O O . ALA A 1 195 ? -15.640 -9.705 38.890 1.00 92.75 195 ALA A O 1
ATOM 1546 N N . HIS A 1 196 ? -17.042 -9.900 37.126 1.00 91.25 196 HIS A N 1
ATOM 1547 C CA . HIS A 1 196 ? -16.548 -11.201 36.661 1.00 91.25 196 HIS A CA 1
ATOM 1548 C C . HIS A 1 196 ? -15.796 -11.158 35.324 1.00 91.25 196 HIS A C 1
ATOM 1550 O O . HIS A 1 196 ? -14.910 -11.989 35.124 1.00 91.25 196 HIS A O 1
ATOM 1556 N N . GLN A 1 197 ? -16.116 -10.208 34.436 1.00 90.25 197 GLN A N 1
ATOM 1557 C CA . GLN A 1 197 ? -15.443 -9.909 33.159 1.00 90.25 197 GLN A CA 1
ATOM 1558 C C . GLN A 1 197 ? -15.255 -11.125 32.237 1.00 90.25 197 GLN A C 1
ATOM 1560 O O . GLN A 1 197 ? -14.247 -11.239 31.543 1.00 90.25 197 GLN A O 1
ATOM 1565 N N . ASP A 1 198 ? -16.191 -12.076 32.284 1.00 86.56 198 ASP A N 1
ATOM 1566 C CA . ASP A 1 198 ? -16.103 -13.405 31.648 1.00 86.56 198 ASP A CA 1
ATOM 1567 C C . ASP A 1 198 ? -14.827 -14.205 31.998 1.00 86.56 198 ASP A C 1
ATOM 1569 O O . ASP A 1 198 ? -14.405 -15.089 31.258 1.00 86.56 198 ASP A O 1
ATOM 1573 N N . ARG A 1 199 ? -14.206 -13.899 33.143 1.00 84.31 199 ARG A N 1
ATOM 1574 C CA . ARG A 1 199 ? -12.955 -14.501 33.643 1.00 84.31 199 ARG A CA 1
ATOM 1575 C C . ARG A 1 199 ? -13.142 -15.267 34.955 1.00 84.31 199 ARG A C 1
ATOM 1577 O O . ARG A 1 199 ? -12.171 -15.712 35.555 1.00 84.31 199 ARG A O 1
ATOM 1584 N N . GLY A 1 200 ? -14.380 -15.384 35.440 1.00 80.44 200 GLY A N 1
ATOM 1585 C CA . GLY A 1 200 ? -14.679 -16.004 36.737 1.00 80.44 200 GLY A CA 1
ATOM 1586 C C . GLY A 1 200 ? -14.140 -15.214 37.935 1.00 80.44 200 GLY A C 1
ATOM 1587 O O . GLY A 1 200 ? -13.951 -15.779 39.011 1.00 80.44 200 GLY A O 1
ATOM 1588 N N . LEU A 1 201 ? -13.869 -13.917 37.756 1.00 85.75 201 LEU A N 1
ATOM 1589 C CA . LEU A 1 201 ? -13.447 -13.039 38.844 1.00 85.75 201 LEU A CA 1
ATOM 1590 C C . LEU A 1 201 ? -14.613 -12.793 39.817 1.00 85.75 201 LEU A C 1
ATOM 1592 O O . LEU A 1 201 ? -15.782 -12.839 39.441 1.00 85.75 201 LEU A O 1
ATOM 1596 N N . ALA A 1 202 ? -14.282 -12.511 41.075 1.00 87.81 202 ALA A N 1
ATOM 1597 C CA . ALA A 1 202 ? -15.241 -12.153 42.120 1.00 87.81 202 ALA A CA 1
ATOM 1598 C C . ALA A 1 202 ? -14.909 -10.765 42.692 1.00 87.81 202 ALA A C 1
ATOM 1600 O O . ALA A 1 202 ? -14.701 -10.607 43.896 1.00 87.81 202 ALA A O 1
ATOM 1601 N N . ARG A 1 203 ? -14.767 -9.766 41.811 1.00 89.81 203 ARG A N 1
ATOM 1602 C CA . ARG A 1 203 ? -14.497 -8.373 42.203 1.00 89.81 203 ARG A CA 1
ATOM 1603 C C . ARG A 1 203 ? -15.800 -7.634 42.505 1.00 89.81 203 ARG A C 1
ATOM 1605 O O . ARG A 1 203 ? -16.874 -8.048 42.084 1.00 89.81 203 ARG A O 1
ATOM 1612 N N . ASN A 1 204 ? -15.713 -6.513 43.214 1.00 92.44 204 ASN A N 1
ATOM 1613 C CA . ASN A 1 204 ? -16.838 -5.589 43.311 1.00 92.44 204 ASN A CA 1
ATOM 1614 C C . ASN A 1 204 ? -16.933 -4.778 42.005 1.00 92.44 204 ASN A C 1
ATOM 1616 O O . ASN A 1 204 ? -15.946 -4.176 41.586 1.00 92.44 204 ASN A O 1
ATOM 1620 N N . SER A 1 205 ? -18.101 -4.760 41.358 1.00 92.94 205 SER A N 1
ATOM 1621 C CA . SER A 1 205 ? -18.290 -4.070 40.074 1.00 92.94 205 SER A CA 1
ATOM 1622 C C . SER A 1 205 ? -18.050 -2.561 40.158 1.00 92.94 205 SER A C 1
ATOM 1624 O O . SER A 1 205 ? -17.451 -1.992 39.249 1.00 92.94 205 SER A O 1
ATOM 1626 N N . LEU A 1 206 ? -18.458 -1.910 41.254 1.00 93.12 206 LEU A N 1
ATOM 1627 C CA . LEU A 1 206 ? -18.243 -0.474 41.449 1.00 93.12 206 LEU A CA 1
ATOM 1628 C C . LEU A 1 206 ? -16.763 -0.140 41.653 1.00 93.12 206 LEU A C 1
ATOM 1630 O O . LEU A 1 206 ? -16.324 0.907 41.193 1.00 93.12 206 LEU A O 1
ATOM 1634 N N . ASP A 1 207 ? -15.988 -1.029 42.281 1.00 93.75 207 ASP A N 1
ATOM 1635 C CA . ASP A 1 207 ? -14.539 -0.831 42.437 1.00 93.75 207 ASP A CA 1
ATOM 1636 C C . ASP A 1 207 ? -13.840 -0.807 41.083 1.00 93.75 207 ASP A C 1
ATOM 1638 O O . ASP A 1 207 ? -13.076 0.111 40.799 1.00 93.75 207 ASP A O 1
ATOM 1642 N N . VAL A 1 208 ? -14.172 -1.767 40.219 1.00 94.69 208 VAL A N 1
ATOM 1643 C CA . VAL A 1 208 ? -13.621 -1.849 38.861 1.00 94.69 208 VAL A CA 1
ATOM 1644 C C . VAL A 1 208 ? -14.027 -0.632 38.022 1.00 94.69 208 VAL A C 1
ATOM 1646 O O . VAL A 1 208 ? -13.220 -0.106 37.262 1.00 94.69 208 VAL A O 1
ATOM 1649 N N . LEU A 1 209 ? -15.264 -0.148 38.162 1.00 94.81 209 LEU A N 1
ATOM 1650 C CA . LEU A 1 209 ? -15.730 1.048 37.454 1.00 94.81 209 LEU A CA 1
ATOM 1651 C C . LEU A 1 209 ? -15.048 2.336 37.951 1.00 94.81 209 LEU A C 1
ATOM 1653 O O . LEU A 1 209 ? -14.765 3.228 37.153 1.00 94.81 209 LEU A O 1
ATOM 1657 N N . VAL A 1 210 ? -14.746 2.433 39.249 1.00 94.44 210 VAL A N 1
ATOM 1658 C CA . VAL A 1 210 ? -13.952 3.540 39.808 1.00 94.44 210 VAL A CA 1
ATOM 1659 C C . VAL A 1 210 ? -12.496 3.461 39.335 1.00 94.44 210 VAL A C 1
ATOM 1661 O O . VAL A 1 210 ? -11.919 4.494 39.003 1.00 94.44 210 VAL A O 1
ATOM 1664 N N . GLU A 1 211 ? -11.903 2.265 39.256 1.00 93.44 211 GLU A N 1
ATOM 1665 C CA . GLU A 1 211 ? -10.577 2.057 38.648 1.00 93.44 211 GLU A CA 1
ATOM 1666 C C . GLU A 1 211 ? -10.563 2.516 37.182 1.00 93.44 211 GLU A C 1
ATOM 1668 O O . GLU A 1 211 ? -9.708 3.317 36.808 1.00 93.44 211 GLU A O 1
ATOM 1673 N N . LEU A 1 212 ? -11.569 2.122 36.392 1.00 93.31 212 LEU A N 1
ATOM 1674 C CA . LEU A 1 212 ? -11.736 2.573 35.008 1.00 93.31 212 LEU A CA 1
ATOM 1675 C C . LEU A 1 212 ? -11.787 4.103 34.895 1.00 93.31 212 LEU A C 1
ATOM 1677 O O . LEU A 1 212 ? -11.128 4.675 34.028 1.00 93.31 212 LEU A O 1
ATOM 1681 N N . ASN A 1 213 ? -12.550 4.772 35.763 1.00 93.56 213 ASN A N 1
ATOM 1682 C CA . ASN A 1 213 ? -12.625 6.233 35.776 1.00 93.56 213 ASN A CA 1
ATOM 1683 C C . ASN A 1 213 ? -11.266 6.881 36.069 1.00 93.56 213 ASN A C 1
ATOM 1685 O O . ASN A 1 213 ? -10.889 7.834 35.389 1.00 93.56 213 ASN A O 1
ATOM 1689 N N . ARG A 1 214 ? -10.509 6.344 37.032 1.00 91.19 214 ARG A N 1
ATOM 1690 C CA . ARG A 1 214 ? -9.166 6.848 37.351 1.00 91.19 214 ARG A CA 1
ATOM 1691 C C . ARG A 1 214 ? -8.231 6.714 36.158 1.00 91.19 214 ARG A C 1
ATOM 1693 O O . ARG A 1 214 ? -7.603 7.698 35.780 1.00 91.19 214 ARG A O 1
ATOM 1700 N N . TRP A 1 215 ? -8.199 5.540 35.529 1.00 90.62 215 TRP A N 1
ATOM 1701 C CA . TRP A 1 215 ? -7.376 5.300 34.347 1.00 90.62 215 TRP A CA 1
ATOM 1702 C C . TRP A 1 215 ? -7.738 6.216 33.177 1.00 90.62 215 TRP A C 1
ATOM 1704 O O . TRP A 1 215 ? -6.854 6.754 32.517 1.00 90.62 215 TRP A O 1
ATOM 1714 N N . ALA A 1 216 ? -9.034 6.441 32.948 1.00 85.50 216 ALA A N 1
ATOM 1715 C CA . ALA A 1 216 ? -9.522 7.313 31.882 1.00 85.50 216 ALA A CA 1
ATOM 1716 C C . ALA A 1 216 ? -9.186 8.798 32.105 1.00 85.50 216 ALA A C 1
ATOM 1718 O O . ALA A 1 216 ? -9.175 9.575 31.150 1.00 85.50 216 ALA A O 1
ATOM 1719 N N . ARG A 1 217 ? -8.941 9.203 33.357 1.00 84.19 217 ARG A N 1
ATOM 1720 C CA . ARG A 1 217 ? -8.741 10.604 33.746 1.00 84.19 217 ARG A CA 1
ATOM 1721 C C . ARG A 1 217 ? -7.306 10.984 34.033 1.00 84.19 217 ARG A C 1
ATOM 1723 O O . ARG A 1 217 ? -7.030 12.176 34.101 1.00 84.19 217 ARG A O 1
ATOM 1730 N N . GLU A 1 218 ? -6.416 10.016 34.201 1.00 80.50 218 GLU A N 1
ATOM 1731 C CA . GLU A 1 218 ? -5.001 10.263 34.446 1.00 80.50 218 GLU A CA 1
ATOM 1732 C C . GLU A 1 218 ? -4.314 10.774 33.163 1.00 80.50 218 GLU A C 1
ATOM 1734 O O . GLU A 1 218 ? -4.024 9.989 32.254 1.00 80.50 218 GLU A O 1
ATOM 1739 N N . PRO A 1 219 ? -4.050 12.090 33.030 1.00 59.66 219 PRO A N 1
ATOM 1740 C CA . PRO A 1 219 ? -3.565 12.647 31.778 1.00 59.66 219 PRO A CA 1
ATOM 1741 C C . PRO A 1 219 ? -2.085 12.297 31.603 1.00 59.66 219 PRO A C 1
ATOM 1743 O O . PRO A 1 219 ? -1.259 12.616 32.457 1.00 59.66 219 PRO A O 1
ATOM 1746 N N . GLY A 1 220 ? -1.732 11.693 30.468 1.00 64.12 220 GLY A N 1
ATOM 1747 C CA . GLY A 1 220 ? -0.336 11.483 30.067 1.00 64.12 220 GLY A CA 1
ATOM 1748 C C . GLY A 1 220 ? 0.301 10.157 30.496 1.00 64.12 220 GLY A C 1
ATOM 1749 O O . GLY A 1 220 ? 1.458 9.926 30.147 1.00 64.12 220 GLY A O 1
ATOM 1750 N N . SER A 1 221 ? -0.429 9.270 31.180 1.00 77.94 221 SER A N 1
ATOM 1751 C CA . SER A 1 221 ? 0.008 7.886 31.408 1.00 77.94 221 SER A CA 1
ATOM 1752 C C . SER A 1 221 ? -0.443 6.997 30.245 1.00 77.94 221 SER A C 1
ATOM 1754 O O . SER A 1 221 ? -1.633 6.726 30.073 1.00 77.94 221 SER A O 1
ATOM 1756 N N . ALA A 1 222 ? 0.508 6.552 29.417 1.00 74.69 222 ALA A N 1
ATOM 1757 C CA . ALA A 1 222 ? 0.227 5.618 28.323 1.00 74.69 222 ALA A CA 1
ATOM 1758 C C . ALA A 1 222 ? -0.299 4.267 28.842 1.00 74.69 222 ALA A C 1
ATOM 1760 O O . ALA A 1 222 ? -1.151 3.658 28.196 1.00 74.69 222 ALA A O 1
ATOM 1761 N N . ASP A 1 223 ? 0.168 3.848 30.021 1.00 81.31 223 ASP A N 1
ATOM 1762 C CA . ASP A 1 223 ? -0.238 2.603 30.671 1.00 81.31 223 ASP A CA 1
ATOM 1763 C C . ASP A 1 223 ? -1.703 2.686 31.119 1.00 81.31 223 ASP A C 1
ATOM 1765 O O . ASP A 1 223 ? -2.508 1.844 30.726 1.00 81.31 223 ASP A O 1
ATOM 1769 N N . SER A 1 224 ? -2.092 3.765 31.807 1.00 84.56 224 SER A N 1
ATOM 1770 C CA . SER A 1 224 ? -3.474 3.977 32.266 1.00 84.56 224 SER A CA 1
ATOM 1771 C C . SER A 1 224 ? -4.455 4.062 31.084 1.00 84.56 224 SER A C 1
ATOM 1773 O O . SER A 1 224 ? -5.521 3.447 31.093 1.00 84.56 224 SER A O 1
ATOM 1775 N N . ALA A 1 225 ? -4.078 4.756 30.003 1.00 79.56 225 ALA A N 1
ATOM 1776 C CA . ALA A 1 225 ? -4.889 4.807 28.784 1.00 79.56 225 ALA A CA 1
ATOM 1777 C C . ALA A 1 225 ? -5.043 3.425 28.115 1.00 79.56 225 ALA A C 1
ATOM 1779 O O . ALA A 1 225 ? -6.108 3.112 27.575 1.00 79.56 225 ALA A O 1
ATOM 1780 N N . SER A 1 226 ? -3.998 2.593 28.166 1.00 82.12 226 SER A N 1
ATOM 1781 C CA . SER A 1 226 ? -4.036 1.213 27.677 1.00 82.12 226 SER A CA 1
ATOM 1782 C C . SER A 1 226 ? -4.950 0.333 28.534 1.00 82.12 226 SER A C 1
ATOM 1784 O O . SER A 1 226 ? -5.765 -0.404 27.983 1.00 82.12 226 SER A O 1
ATOM 1786 N N . GLU A 1 227 ? -4.868 0.436 29.863 1.00 87.81 227 GLU A N 1
ATOM 1787 C CA . GLU A 1 227 ? -5.697 -0.319 30.815 1.00 87.81 227 GLU A CA 1
ATOM 1788 C C . GLU A 1 227 ? -7.189 0.020 30.663 1.00 87.81 227 GLU A C 1
ATOM 1790 O O . GLU A 1 227 ? -8.034 -0.876 30.559 1.00 87.81 227 GLU A O 1
ATOM 1795 N N . ALA A 1 228 ? -7.521 1.311 30.556 1.00 88.94 228 ALA A N 1
ATOM 1796 C CA . ALA A 1 228 ? -8.888 1.752 30.284 1.00 88.94 228 ALA A CA 1
ATOM 1797 C C . ALA A 1 228 ? -9.398 1.230 28.929 1.00 88.94 228 ALA A C 1
ATOM 1799 O O . ALA A 1 228 ? -10.521 0.727 28.833 1.00 88.94 228 ALA A O 1
ATOM 1800 N N . GLY A 1 229 ? -8.571 1.325 27.883 1.00 87.56 229 GLY A N 1
ATOM 1801 C CA . GLY A 1 229 ? -8.902 0.841 26.543 1.00 87.56 229 GLY A CA 1
ATOM 1802 C C . GLY A 1 229 ? -9.140 -0.670 26.496 1.00 87.56 229 GLY A C 1
ATOM 1803 O O . GLY A 1 229 ? -10.101 -1.119 25.872 1.00 87.56 229 GLY A O 1
ATOM 1804 N N . GLU A 1 230 ? -8.311 -1.452 27.187 1.00 89.06 230 GLU A N 1
ATOM 1805 C CA . GLU A 1 230 ? -8.438 -2.908 27.289 1.00 89.06 230 GLU A CA 1
ATOM 1806 C C . GLU A 1 230 ? -9.762 -3.316 27.953 1.00 89.06 230 GLU A C 1
ATOM 1808 O O . GLU A 1 230 ? -10.491 -4.162 27.423 1.00 89.06 230 GLU A O 1
ATOM 1813 N N . LEU A 1 231 ? -10.116 -2.685 29.079 1.00 92.69 231 LEU A N 1
ATOM 1814 C CA . LEU A 1 231 ? -11.360 -2.984 29.790 1.00 92.69 231 LEU A CA 1
ATOM 1815 C C . LEU A 1 231 ? -12.601 -2.580 28.975 1.00 92.69 231 LEU A C 1
ATOM 1817 O O . LEU A 1 231 ? -13.585 -3.325 28.943 1.00 92.69 231 LEU A O 1
ATOM 1821 N N . LEU A 1 232 ? -12.553 -1.444 28.271 1.00 93.00 232 LEU A N 1
ATOM 1822 C CA . LEU A 1 232 ? -13.633 -1.016 27.375 1.00 93.00 232 LEU A CA 1
ATOM 1823 C C . LEU A 1 232 ? -13.791 -1.951 26.167 1.00 93.00 232 LEU A C 1
ATOM 1825 O O . LEU A 1 232 ? -14.924 -2.280 25.810 1.00 93.00 232 LEU A O 1
ATOM 1829 N N . TRP A 1 233 ? -12.694 -2.438 25.577 1.00 94.31 233 TRP A N 1
ATOM 1830 C CA . TRP A 1 233 ? -12.744 -3.4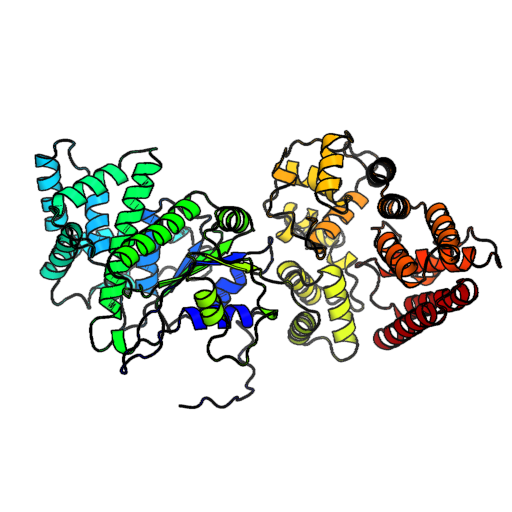78 24.543 1.00 94.31 233 TRP A CA 1
ATOM 1831 C C . TRP A 1 233 ? -13.358 -4.772 25.071 1.00 94.31 233 TRP A C 1
ATOM 1833 O O . TRP A 1 233 ? -14.213 -5.357 24.408 1.00 94.31 233 TRP A O 1
ATOM 1843 N N . ALA A 1 234 ? -12.965 -5.217 26.266 1.00 94.44 234 ALA A N 1
ATOM 1844 C CA . ALA A 1 234 ? -13.523 -6.420 26.872 1.00 94.44 234 ALA A CA 1
ATOM 1845 C C . ALA A 1 234 ? -15.044 -6.298 27.082 1.00 94.44 234 ALA A C 1
ATOM 1847 O O . ALA A 1 234 ? -15.778 -7.230 26.746 1.00 94.44 234 ALA A O 1
ATOM 1848 N N . ALA A 1 235 ? -15.515 -5.139 27.558 1.00 95.00 235 ALA A N 1
ATOM 1849 C CA . ALA A 1 235 ? -16.938 -4.847 27.719 1.00 95.00 235 ALA A CA 1
ATOM 1850 C C . ALA A 1 235 ? -17.675 -4.836 26.367 1.00 95.00 235 ALA A C 1
ATOM 1852 O O . ALA A 1 235 ? -18.723 -5.466 26.222 1.00 95.00 235 ALA A O 1
ATOM 1853 N N . PHE A 1 236 ? -17.093 -4.181 25.358 1.00 94.81 236 PHE A N 1
ATOM 1854 C CA . PHE A 1 236 ? -17.623 -4.128 23.995 1.00 94.81 236 PHE A CA 1
ATOM 1855 C C . PHE A 1 236 ? -17.746 -5.522 23.355 1.00 94.81 236 PHE A C 1
ATOM 1857 O O . PHE A 1 236 ? -18.792 -5.865 22.803 1.00 94.81 236 PHE A O 1
ATOM 1864 N N . LEU A 1 237 ? -16.708 -6.359 23.449 1.00 94.81 237 LEU A N 1
ATOM 1865 C CA . LEU A 1 237 ? -16.725 -7.714 22.888 1.00 94.81 237 LEU A CA 1
ATOM 1866 C C . LEU A 1 237 ? -17.699 -8.636 23.635 1.00 94.81 237 LEU A C 1
ATOM 1868 O O . LEU A 1 237 ? -18.326 -9.489 23.008 1.00 94.81 237 LEU A O 1
ATOM 1872 N N . ALA A 1 238 ? -17.857 -8.463 24.951 1.00 93.06 238 ALA A N 1
ATOM 1873 C CA . ALA A 1 238 ? -18.851 -9.199 25.731 1.00 93.06 238 ALA A CA 1
ATOM 1874 C C . ALA A 1 238 ? -20.282 -8.866 25.288 1.00 93.06 238 ALA A C 1
ATOM 1876 O O . ALA A 1 238 ? -21.111 -9.763 25.132 1.00 93.06 238 ALA A O 1
ATOM 1877 N N . ASP A 1 239 ? -20.555 -7.591 25.005 1.00 91.31 239 ASP A N 1
ATOM 1878 C CA . ASP A 1 239 ? -21.829 -7.172 24.425 1.00 91.31 239 ASP A CA 1
ATOM 1879 C C . ASP A 1 239 ? -22.057 -7.800 23.043 1.00 91.31 239 ASP A C 1
ATOM 1881 O O . ASP A 1 239 ? -23.143 -8.312 22.766 1.00 91.31 239 ASP A O 1
ATOM 1885 N N . LEU A 1 240 ? -21.036 -7.845 22.184 1.00 91.69 240 LEU A N 1
ATOM 1886 C CA . LEU A 1 240 ? -21.144 -8.512 20.888 1.00 91.69 240 LEU A CA 1
ATOM 1887 C C . LEU A 1 240 ? -21.448 -10.012 21.011 1.00 91.69 240 LEU A C 1
ATOM 1889 O O . LEU A 1 240 ? -22.373 -10.487 20.351 1.00 91.69 240 LEU A O 1
ATOM 1893 N N . ARG A 1 241 ? -20.734 -10.749 21.871 1.00 90.38 241 ARG A N 1
ATOM 1894 C CA . ARG A 1 241 ? -21.002 -12.180 22.116 1.00 90.38 241 ARG A CA 1
ATOM 1895 C C . ARG A 1 241 ? -22.447 -12.412 22.554 1.00 90.38 241 ARG A C 1
ATOM 1897 O O . ARG A 1 241 ? -23.146 -13.226 21.955 1.00 90.38 241 ARG A O 1
ATOM 1904 N N . GLU A 1 242 ? -22.945 -11.617 23.503 1.00 87.62 242 GLU A N 1
ATOM 1905 C CA . GLU A 1 242 ? -24.336 -11.700 23.967 1.00 87.62 242 GLU A CA 1
ATOM 1906 C C . GLU A 1 242 ? -25.336 -11.591 22.802 1.00 87.62 242 GLU A C 1
ATOM 1908 O O . GLU A 1 242 ? -26.235 -12.418 22.661 1.00 87.62 242 GLU A O 1
ATOM 1913 N N . ASN A 1 243 ? -25.145 -10.615 21.908 1.00 85.38 243 ASN A N 1
ATOM 1914 C CA . ASN A 1 243 ? -26.060 -10.374 20.788 1.00 85.38 243 ASN A CA 1
ATOM 1915 C C . ASN A 1 243 ? -26.012 -11.468 19.699 1.00 85.38 243 ASN A C 1
ATOM 1917 O O . ASN A 1 243 ? -26.994 -11.644 18.968 1.00 85.38 243 ASN A O 1
ATOM 1921 N N . PHE A 1 244 ? -24.889 -12.176 19.546 1.00 85.94 244 PHE A N 1
ATOM 1922 C CA . PHE A 1 244 ? -24.682 -13.148 18.465 1.00 85.94 244 PHE A CA 1
ATOM 1923 C C . PHE A 1 244 ? -24.833 -14.612 18.901 1.00 85.94 244 PHE A C 1
ATOM 1925 O O . PHE A 1 244 ? -25.209 -15.439 18.059 1.00 85.94 244 PHE A O 1
ATOM 1932 N N . ASP A 1 245 ? -24.611 -14.921 20.179 1.00 80.62 245 ASP A N 1
ATOM 1933 C CA . ASP A 1 245 ? -24.711 -16.279 20.728 1.00 80.62 245 ASP A CA 1
ATOM 1934 C C . ASP A 1 245 ? -26.100 -16.571 21.304 1.00 80.62 245 ASP A C 1
ATOM 1936 O O . ASP A 1 245 ? -26.584 -17.708 21.241 1.00 80.62 245 ASP A O 1
ATOM 1940 N N . HIS A 1 246 ? -26.795 -15.546 21.808 1.00 70.94 246 HIS A N 1
ATOM 1941 C CA . HIS A 1 246 ? -28.080 -15.725 22.472 1.00 70.94 246 HIS A CA 1
ATOM 1942 C C . HIS A 1 246 ? -29.270 -15.436 21.545 1.00 70.94 246 HIS A C 1
ATOM 1944 O O . HIS A 1 246 ? -29.369 -14.434 20.834 1.00 70.94 246 HIS A O 1
ATOM 1950 N N . GLY A 1 247 ? -30.244 -16.350 21.576 1.00 66.25 247 GLY A N 1
ATOM 1951 C CA . GLY A 1 247 ? -31.520 -16.215 20.880 1.00 66.25 247 GLY A CA 1
ATOM 1952 C C . GLY A 1 247 ? -31.540 -16.709 19.426 1.00 66.25 247 GLY A C 1
ATOM 1953 O O . GLY A 1 247 ? -30.535 -16.887 18.745 1.00 66.25 247 GLY A O 1
ATOM 1954 N N . ASN A 1 248 ? -32.757 -16.924 18.917 1.00 64.12 248 ASN A N 1
ATOM 1955 C CA . ASN A 1 248 ? -33.000 -17.516 17.592 1.00 64.12 248 ASN A CA 1
ATOM 1956 C C . ASN A 1 248 ? -32.559 -16.611 16.420 1.00 64.12 248 ASN A C 1
ATOM 1958 O O . ASN A 1 248 ? -32.552 -17.049 15.273 1.00 64.12 248 ASN A O 1
ATOM 1962 N N . ARG A 1 249 ? -32.241 -15.336 16.691 1.00 67.19 249 ARG A N 1
ATOM 1963 C CA . ARG A 1 249 ? -31.765 -14.372 15.687 1.00 67.19 249 ARG A CA 1
ATOM 1964 C C . ARG A 1 249 ? -30.245 -14.415 15.544 1.00 67.19 249 ARG A C 1
ATOM 1966 O O . ARG A 1 249 ? -29.782 -14.544 14.417 1.00 67.19 249 ARG A O 1
ATOM 1973 N N . GLY A 1 250 ? -29.497 -14.408 16.652 1.00 65.19 250 GLY A N 1
ATOM 1974 C CA . GLY A 1 250 ? -28.035 -14.543 16.647 1.00 65.19 250 GLY A CA 1
ATOM 1975 C C . GLY A 1 250 ? -27.581 -15.823 15.940 1.00 65.19 250 GLY A C 1
ATOM 1976 O O . GLY A 1 250 ? -26.771 -15.770 15.017 1.00 65.19 250 GLY A O 1
ATOM 1977 N N . ALA A 1 251 ? -28.242 -16.950 16.227 1.00 67.25 251 ALA A N 1
ATOM 1978 C CA . ALA A 1 251 ? -27.966 -18.243 15.590 1.00 67.25 251 ALA A CA 1
ATOM 1979 C C . ALA A 1 251 ? -28.247 -18.302 14.071 1.00 67.25 251 ALA A C 1
ATOM 1981 O O . ALA A 1 251 ? -27.804 -19.239 13.404 1.00 67.25 251 ALA A O 1
ATOM 1982 N N . ARG A 1 252 ? -29.005 -17.340 13.518 1.00 72.31 252 ARG A N 1
ATOM 1983 C CA . ARG A 1 252 ? -29.339 -17.265 12.083 1.00 72.31 252 ARG A CA 1
ATOM 1984 C C . ARG A 1 252 ? -28.430 -16.330 11.297 1.00 72.31 252 ARG A C 1
ATOM 1986 O O . ARG A 1 252 ? -28.467 -16.406 10.071 1.00 72.31 252 ARG A O 1
ATOM 1993 N N . ARG A 1 253 ? -27.650 -15.472 11.965 1.00 79.31 253 ARG A N 1
ATOM 1994 C CA . ARG A 1 253 ? -26.745 -14.522 11.306 1.00 79.31 253 ARG A CA 1
ATOM 1995 C C . ARG A 1 253 ? -25.563 -15.281 10.701 1.00 79.31 253 ARG A C 1
ATOM 1997 O O . ARG A 1 253 ? -24.772 -15.822 11.474 1.00 79.31 253 ARG A O 1
ATOM 2004 N N . PRO A 1 254 ? -25.443 -15.336 9.363 1.00 84.06 254 PRO A N 1
ATOM 2005 C CA . PRO A 1 254 ? -24.372 -16.082 8.711 1.00 84.06 254 PRO A CA 1
ATOM 2006 C C . PRO A 1 254 ? -23.029 -15.352 8.774 1.00 84.06 254 PRO A C 1
ATOM 2008 O O . PRO A 1 254 ? -22.012 -15.970 8.515 1.00 84.06 254 PRO A O 1
ATOM 2011 N N . LEU A 1 255 ? -23.017 -14.062 9.122 1.00 89.06 255 LEU A N 1
ATOM 2012 C CA . LEU A 1 255 ? -21.820 -13.229 9.121 1.00 89.06 255 LEU A CA 1
ATOM 2013 C C . LEU A 1 255 ? -21.620 -12.539 10.477 1.00 89.06 255 LEU A C 1
ATOM 2015 O O . LEU A 1 255 ? -22.592 -12.215 11.169 1.00 89.06 255 LEU A O 1
ATOM 2019 N N . ASN A 1 256 ? -20.357 -12.321 10.832 1.00 91.62 256 ASN A N 1
ATOM 2020 C CA . ASN A 1 256 ? -19.898 -11.458 11.920 1.00 91.62 256 ASN A CA 1
ATOM 2021 C C . ASN A 1 256 ? -20.159 -9.976 11.591 1.00 91.62 256 ASN A C 1
ATOM 2023 O O . ASN A 1 256 ? -20.455 -9.629 10.447 1.00 91.62 256 ASN A O 1
ATOM 2027 N N . CYS A 1 257 ? -20.060 -9.092 12.588 1.00 92.19 257 CYS A N 1
ATOM 2028 C CA . CYS A 1 257 ? -20.012 -7.650 12.329 1.00 92.19 257 CYS A CA 1
ATOM 2029 C C . CYS A 1 257 ? -18.616 -7.231 11.850 1.00 92.19 257 CYS A C 1
ATOM 2031 O O . CYS A 1 257 ? -17.634 -7.919 12.135 1.00 92.19 257 CYS A O 1
ATOM 2033 N N . LEU A 1 258 ? -18.529 -6.123 11.109 1.00 94.50 258 LEU A N 1
ATOM 2034 C CA . LEU A 1 258 ? -17.267 -5.660 10.528 1.00 94.50 258 LEU A CA 1
ATOM 2035 C C . LEU A 1 258 ? -16.852 -4.288 11.055 1.00 94.50 258 LEU A C 1
ATOM 2037 O O . LEU A 1 258 ? -17.666 -3.379 11.173 1.00 94.50 258 LEU A O 1
ATOM 2041 N N . VAL A 1 259 ? -15.558 -4.111 11.300 1.00 95.62 259 VAL A N 1
ATOM 2042 C CA . VAL A 1 259 ? -14.957 -2.794 11.538 1.00 95.62 259 VAL A CA 1
ATOM 2043 C C . VAL A 1 259 ? -13.882 -2.559 10.486 1.00 95.62 259 VAL A C 1
ATOM 2045 O O . VAL A 1 259 ? -12.932 -3.333 10.375 1.00 95.62 259 VAL A O 1
ATOM 2048 N N . LEU A 1 260 ? -14.069 -1.502 9.702 1.00 96.00 260 LEU A N 1
ATOM 2049 C CA . LEU A 1 260 ? -13.196 -1.054 8.626 1.00 96.00 260 LEU A CA 1
ATOM 2050 C C . LEU A 1 260 ? -12.392 0.150 9.130 1.00 96.00 260 LEU A C 1
ATOM 2052 O O . LEU A 1 260 ? -12.950 1.228 9.328 1.00 96.00 260 LEU A O 1
ATOM 2056 N N . LEU A 1 261 ? -11.095 -0.037 9.354 1.00 94.00 261 LEU A N 1
ATOM 2057 C CA . LEU A 1 261 ? -10.184 1.002 9.830 1.00 94.00 261 LEU A CA 1
ATOM 2058 C C . LEU A 1 261 ? -9.262 1.433 8.691 1.00 94.00 261 LEU A C 1
ATOM 2060 O O . LEU A 1 261 ? -8.476 0.619 8.199 1.00 94.00 261 LEU A O 1
ATOM 2064 N N . ASP A 1 262 ? -9.348 2.696 8.278 1.00 91.38 262 ASP A N 1
ATOM 2065 C CA . ASP A 1 262 ? -8.410 3.273 7.311 1.00 91.38 262 ASP A CA 1
ATOM 2066 C C . ASP A 1 262 ? -7.199 3.896 8.027 1.00 91.38 262 ASP A C 1
ATOM 2068 O O . ASP A 1 262 ? -7.344 4.362 9.147 1.00 91.38 262 ASP A O 1
ATOM 2072 N N . ASN A 1 263 ? -6.015 3.929 7.409 1.00 85.75 263 ASN A N 1
ATOM 2073 C CA . ASN A 1 263 ? -4.819 4.641 7.908 1.00 85.75 263 ASN A CA 1
ATOM 2074 C C . ASN A 1 263 ? -4.339 4.279 9.340 1.00 85.75 263 ASN A C 1
ATOM 2076 O O . ASN A 1 263 ? -3.994 5.152 10.136 1.00 85.75 263 ASN A O 1
ATOM 2080 N N . VAL A 1 264 ? -4.229 2.994 9.697 1.00 89.00 264 VAL A N 1
ATOM 2081 C CA . VAL A 1 264 ? -3.922 2.555 11.083 1.00 89.00 264 VAL A CA 1
ATOM 2082 C C . VAL A 1 264 ? -2.471 2.763 11.567 1.00 89.00 264 VAL A C 1
ATOM 2084 O O . VAL A 1 264 ? -2.028 2.094 12.509 1.00 89.00 264 VAL A O 1
ATOM 2087 N N . ASP A 1 265 ? -1.710 3.647 10.922 1.00 83.19 265 ASP A N 1
ATOM 2088 C CA . ASP A 1 265 ? -0.302 3.927 11.236 1.00 83.19 265 ASP A CA 1
ATOM 2089 C C . ASP A 1 265 ? -0.120 4.975 12.350 1.00 83.19 265 ASP A C 1
ATOM 2091 O O . ASP A 1 265 ? 1.001 5.171 12.829 1.00 83.19 265 ASP A O 1
ATOM 2095 N N . SER A 1 266 ? -1.197 5.640 12.786 1.00 80.19 266 SER A N 1
ATOM 2096 C CA . SER A 1 266 ? -1.149 6.614 13.880 1.00 80.19 266 SER A CA 1
ATOM 2097 C C . SER A 1 266 ? -0.900 5.940 15.246 1.00 80.19 266 SER A C 1
ATOM 2099 O O . SER A 1 266 ? -1.323 4.799 15.470 1.00 80.19 266 SER A O 1
ATOM 2101 N N . PRO A 1 267 ? -0.241 6.616 16.212 1.00 79.69 267 PRO A N 1
ATOM 2102 C CA . PRO A 1 267 ? -0.046 6.069 17.559 1.00 79.69 267 PRO A CA 1
ATOM 2103 C C . PRO A 1 267 ? -1.359 5.712 18.274 1.00 79.69 267 PRO A C 1
ATOM 2105 O O . PRO A 1 267 ? -1.426 4.690 18.954 1.00 79.69 267 PRO A O 1
ATOM 2108 N N . ALA A 1 268 ? -2.416 6.505 18.076 1.00 79.75 268 ALA A N 1
ATOM 2109 C CA . ALA A 1 268 ? -3.736 6.238 18.646 1.00 79.75 268 ALA A CA 1
ATOM 2110 C C . ALA A 1 268 ? -4.343 4.941 18.084 1.00 79.75 268 ALA A C 1
ATOM 2112 O O . ALA A 1 268 ? -4.774 4.071 18.844 1.00 79.75 268 ALA A O 1
ATOM 2113 N N . ALA A 1 269 ? -4.288 4.752 16.761 1.00 84.56 269 ALA A N 1
ATOM 2114 C CA . ALA A 1 269 ? -4.717 3.509 16.124 1.00 84.56 269 ALA A CA 1
ATOM 2115 C C . ALA A 1 269 ? -3.857 2.315 16.545 1.00 84.56 269 ALA A C 1
ATOM 2117 O O . ALA A 1 269 ? -4.343 1.180 16.601 1.00 84.56 269 ALA A O 1
ATOM 2118 N N . LYS A 1 270 ? -2.570 2.543 16.845 1.00 84.44 270 LYS A N 1
ATOM 2119 C CA . LYS A 1 270 ? -1.699 1.527 17.439 1.00 84.44 270 LYS A CA 1
ATOM 2120 C C . LYS A 1 270 ? -2.280 1.008 18.744 1.00 84.44 270 LYS A C 1
ATOM 2122 O O . LYS A 1 270 ? -2.622 -0.172 18.798 1.00 84.44 270 LYS A O 1
ATOM 2127 N N . MET A 1 271 ? -2.475 1.898 19.711 1.00 82.44 271 MET A N 1
ATOM 2128 C CA . MET A 1 271 ? -3.005 1.548 21.028 1.00 82.44 271 MET A CA 1
ATOM 2129 C C . MET A 1 271 ? -4.400 0.911 20.951 1.00 82.44 271 MET A C 1
ATOM 2131 O O . MET A 1 271 ? -4.652 -0.082 21.627 1.00 82.44 271 MET A O 1
ATOM 2135 N N . LEU A 1 272 ? -5.285 1.426 20.089 1.00 87.12 272 LEU A N 1
ATOM 2136 C CA . LEU A 1 272 ? -6.630 0.877 19.886 1.00 87.12 272 LEU A CA 1
ATOM 2137 C C . LEU A 1 272 ? -6.597 -0.609 19.500 1.00 87.12 272 LEU A C 1
ATOM 2139 O O . LEU A 1 272 ? -7.278 -1.427 20.117 1.00 87.12 272 LEU A O 1
ATOM 2143 N N . LEU A 1 273 ? -5.831 -0.955 18.465 1.00 90.62 273 LEU A N 1
ATOM 2144 C CA . LEU A 1 273 ? -5.775 -2.322 17.948 1.00 90.62 273 LEU A CA 1
ATOM 2145 C C . LEU A 1 273 ? -4.955 -3.260 18.849 1.00 90.62 273 LEU A C 1
ATOM 2147 O O . LEU A 1 273 ? -5.299 -4.436 18.960 1.00 90.62 273 LEU A O 1
ATOM 2151 N N . ASP A 1 274 ? -3.919 -2.755 19.522 1.00 88.31 274 ASP A N 1
ATOM 2152 C CA . ASP A 1 274 ? -3.165 -3.538 20.507 1.00 88.31 274 ASP A CA 1
ATOM 2153 C C . ASP A 1 274 ? -4.078 -3.908 21.697 1.00 88.31 274 ASP A C 1
ATOM 2155 O O . ASP A 1 274 ? -4.095 -5.062 22.129 1.00 88.31 274 ASP A O 1
ATOM 2159 N N . GLY A 1 275 ? -4.939 -2.978 22.138 1.00 89.62 275 GLY A N 1
ATOM 2160 C CA . GLY A 1 275 ? -5.977 -3.231 23.143 1.00 89.62 275 GLY A CA 1
ATOM 2161 C C . GLY A 1 275 ? -7.003 -4.291 22.716 1.00 89.62 275 GLY A C 1
ATOM 2162 O O . GLY A 1 275 ? -7.363 -5.152 23.519 1.00 89.62 275 GLY A O 1
ATOM 2163 N N . LEU A 1 276 ? -7.425 -4.299 21.445 1.00 92.94 276 LEU A N 1
ATOM 2164 C CA . LEU A 1 276 ? -8.304 -5.345 20.899 1.00 92.94 276 LEU A CA 1
ATOM 2165 C C . LEU A 1 276 ? -7.640 -6.727 20.966 1.00 92.94 276 LEU A C 1
ATOM 2167 O O . LEU A 1 276 ? -8.244 -7.695 21.437 1.00 92.94 276 LEU A O 1
ATOM 2171 N N . VAL A 1 277 ? -6.398 -6.828 20.483 1.00 91.94 277 VAL A N 1
ATOM 2172 C CA . VAL A 1 277 ? -5.637 -8.086 20.480 1.00 91.94 277 VAL A CA 1
ATOM 2173 C C . VAL A 1 277 ? -5.464 -8.607 21.904 1.00 91.94 277 VAL A C 1
ATOM 2175 O O . VAL A 1 277 ? -5.656 -9.800 22.156 1.00 91.94 277 VAL A O 1
ATOM 2178 N N . GLN A 1 278 ? -5.154 -7.719 22.843 1.00 90.38 278 GLN A N 1
ATOM 2179 C CA . GLN A 1 278 ? -4.985 -8.074 24.242 1.00 90.38 278 GLN A CA 1
ATOM 2180 C C . GLN A 1 278 ? -6.296 -8.551 24.885 1.00 90.38 278 GLN A C 1
ATOM 2182 O O . GLN A 1 278 ? -6.309 -9.603 25.530 1.00 90.38 278 GLN A O 1
ATOM 2187 N N . ALA A 1 279 ? -7.416 -7.864 24.634 1.00 91.00 279 ALA A N 1
ATOM 2188 C CA . ALA A 1 279 ? -8.732 -8.280 25.118 1.00 91.00 279 ALA A CA 1
ATOM 2189 C C . ALA A 1 279 ? -9.123 -9.681 24.602 1.00 91.00 279 ALA A C 1
ATOM 2191 O O . ALA A 1 279 ? -9.609 -10.514 25.374 1.00 91.00 279 ALA A O 1
ATOM 2192 N N . ARG A 1 280 ? -8.845 -9.982 23.324 1.00 92.25 280 ARG A N 1
ATOM 2193 C CA . ARG A 1 280 ? -9.056 -11.317 22.733 1.00 92.25 280 ARG A CA 1
ATOM 2194 C C . ARG A 1 280 ? -8.204 -12.393 23.395 1.00 92.25 280 ARG A C 1
ATOM 2196 O O . ARG A 1 280 ? -8.731 -13.438 23.773 1.00 92.25 280 ARG A O 1
ATOM 2203 N N . ARG A 1 281 ? -6.902 -12.138 23.574 1.00 90.06 281 ARG A N 1
ATOM 2204 C CA . ARG A 1 281 ? -5.969 -13.080 24.222 1.00 90.06 281 ARG A CA 1
ATOM 2205 C C . ARG A 1 281 ? -6.412 -13.428 25.636 1.00 90.06 281 ARG A C 1
ATOM 2207 O O . ARG A 1 281 ? -6.448 -14.600 26.004 1.00 90.06 281 ARG A O 1
ATOM 2214 N N . GLN A 1 282 ? -6.764 -12.415 26.421 1.00 88.94 282 GLN A N 1
ATOM 2215 C CA . GLN A 1 282 ? -7.200 -12.616 27.797 1.00 88.94 282 GLN A CA 1
ATOM 2216 C C . GLN A 1 282 ? -8.500 -13.411 27.876 1.00 88.94 282 GLN A C 1
ATOM 2218 O O . GLN A 1 282 ? -8.630 -14.262 28.753 1.00 88.94 282 GLN A O 1
ATOM 2223 N N . HIS A 1 283 ? -9.444 -13.172 26.964 1.00 89.19 283 HIS A N 1
ATOM 2224 C CA . HIS A 1 283 ? -10.669 -13.961 26.916 1.00 89.19 283 HIS A CA 1
ATOM 2225 C C . HIS A 1 283 ? -10.392 -15.419 26.527 1.00 89.19 283 HIS A C 1
ATOM 2227 O O . HIS A 1 283 ? -10.799 -16.318 27.259 1.00 89.19 283 HIS A O 1
ATOM 2233 N N . ALA A 1 284 ? -9.620 -15.660 25.463 1.00 88.75 284 ALA A N 1
ATOM 2234 C CA . ALA A 1 284 ? -9.268 -17.008 25.007 1.00 88.75 284 ALA A CA 1
ATOM 2235 C C . ALA A 1 284 ? -8.520 -17.832 26.074 1.00 88.75 284 ALA A C 1
ATOM 2237 O O . ALA A 1 284 ? -8.682 -19.048 26.145 1.00 88.75 284 ALA A O 1
ATOM 2238 N N . ALA A 1 285 ? -7.745 -17.181 26.948 1.00 88.50 285 ALA A N 1
ATOM 2239 C CA . ALA A 1 285 ? -7.082 -17.845 28.072 1.00 88.50 285 ALA A CA 1
ATOM 2240 C C . ALA A 1 285 ? -8.060 -18.417 29.121 1.00 88.50 285 ALA A C 1
ATOM 2242 O O . ALA A 1 285 ? -7.696 -19.340 29.847 1.00 88.50 285 ALA A O 1
ATOM 2243 N N . HIS A 1 286 ? -9.282 -17.881 29.210 1.00 87.06 286 HIS A N 1
ATOM 2244 C CA . HIS A 1 286 ? -10.309 -18.315 30.167 1.00 87.06 286 HIS A CA 1
ATOM 2245 C C . HIS A 1 286 ? -11.436 -19.111 29.497 1.00 87.06 286 HIS A C 1
ATOM 2247 O O . HIS A 1 286 ? -11.997 -20.016 30.112 1.00 87.06 286 HIS A O 1
ATOM 2253 N N . VAL A 1 287 ? -11.756 -18.790 28.241 1.00 84.88 287 VAL A N 1
ATOM 2254 C CA . VAL A 1 287 ? -12.802 -19.431 27.436 1.00 84.88 287 VAL A CA 1
ATOM 2255 C C . VAL A 1 287 ? -12.227 -19.735 26.042 1.00 84.88 287 VAL A C 1
ATOM 2257 O O . VAL A 1 287 ? -12.387 -18.926 25.127 1.00 84.88 287 VAL A O 1
ATOM 2260 N N . PRO A 1 288 ? -11.541 -20.882 25.857 1.00 75.00 288 PRO A N 1
ATOM 2261 C CA . PRO A 1 288 ? -10.828 -21.197 24.612 1.00 75.00 288 PRO A CA 1
ATOM 2262 C C . PRO A 1 288 ? -11.704 -21.195 23.351 1.00 75.00 288 PRO A C 1
ATOM 2264 O O . PRO A 1 288 ? -11.241 -20.781 22.292 1.00 75.00 288 PRO A O 1
ATOM 2267 N N . ASP A 1 289 ? -12.977 -21.580 23.478 1.00 73.31 289 ASP A N 1
ATOM 2268 C CA . ASP A 1 289 ? -13.934 -21.653 22.362 1.00 73.31 289 ASP A CA 1
ATOM 2269 C C . ASP A 1 289 ? -14.816 -20.388 22.229 1.00 73.31 289 ASP A C 1
ATOM 2271 O O . ASP A 1 289 ? -15.749 -20.345 21.429 1.00 73.31 289 ASP A O 1
ATOM 2275 N N . GLY A 1 290 ? -14.547 -19.341 23.020 1.00 78.81 290 GLY A N 1
ATOM 2276 C CA . GLY A 1 290 ? -15.365 -18.126 23.125 1.00 78.81 290 GLY A CA 1
ATOM 2277 C C . GLY A 1 290 ? -15.025 -17.044 22.098 1.00 78.81 290 GLY A C 1
ATOM 2278 O O . GLY A 1 290 ? -14.713 -15.914 22.469 1.00 78.81 290 GLY A O 1
ATOM 2279 N N . ALA A 1 291 ? -15.034 -17.357 20.803 1.00 87.81 291 ALA A N 1
ATOM 2280 C CA . ALA A 1 291 ? -14.698 -16.361 19.784 1.00 87.81 291 ALA A CA 1
ATOM 2281 C C . ALA A 1 291 ? -15.720 -15.207 19.723 1.00 87.81 291 ALA A C 1
ATOM 2283 O O . ALA A 1 291 ? -16.930 -15.423 19.762 1.00 87.81 291 ALA A O 1
ATOM 2284 N N . ASP A 1 292 ? -15.240 -13.968 19.585 1.00 91.88 292 ASP A N 1
ATOM 2285 C CA . ASP A 1 292 ? -16.109 -12.806 19.394 1.00 91.88 292 ASP A CA 1
ATOM 2286 C C . ASP A 1 292 ? -16.557 -12.644 17.925 1.00 91.88 292 ASP A C 1
ATOM 2288 O O . ASP A 1 292 ? -15.823 -13.007 17.002 1.00 91.88 292 ASP A O 1
ATOM 2292 N N . PRO A 1 293 ? -17.753 -12.081 17.668 1.00 92.56 293 PRO A N 1
ATOM 2293 C CA . PRO A 1 293 ? -18.306 -11.963 16.323 1.00 92.56 293 PRO A CA 1
ATOM 2294 C C . PRO A 1 293 ? -17.857 -10.672 15.611 1.00 92.56 293 PRO A C 1
ATOM 2296 O O . PRO A 1 293 ? -18.685 -10.012 14.978 1.00 92.56 293 PRO A O 1
ATOM 2299 N N . LEU A 1 294 ? -16.581 -10.280 15.726 1.00 95.25 294 LEU A N 1
ATOM 2300 C CA . LEU A 1 294 ? -16.032 -9.048 15.141 1.00 95.25 294 LEU A CA 1
ATOM 2301 C C . LEU A 1 294 ? -14.914 -9.341 14.130 1.00 95.25 294 LEU A C 1
ATOM 2303 O O . LEU A 1 294 ? -13.798 -9.715 14.488 1.00 95.25 294 LEU A O 1
ATOM 2307 N N . THR A 1 295 ? -15.158 -9.074 12.855 1.00 96.38 295 THR A N 1
ATOM 2308 C CA . THR A 1 295 ? -14.113 -9.097 11.826 1.00 96.38 295 THR A CA 1
ATOM 2309 C C . THR A 1 295 ? -13.535 -7.692 11.671 1.00 96.38 295 THR A C 1
ATOM 2311 O O . THR A 1 295 ? -14.260 -6.743 11.378 1.00 96.38 295 THR A O 1
ATOM 2314 N N . VAL A 1 296 ? -12.222 -7.539 11.860 1.00 97.12 296 VAL A N 1
ATOM 2315 C CA . VAL A 1 296 ? -11.545 -6.238 11.737 1.00 97.12 296 VAL A CA 1
ATOM 2316 C C . VAL A 1 296 ? -10.685 -6.217 10.485 1.00 97.12 296 VAL A C 1
ATOM 2318 O O . VAL A 1 296 ? -9.793 -7.051 10.325 1.00 97.12 296 VAL A O 1
ATOM 2321 N N . VAL A 1 297 ? -10.952 -5.244 9.618 1.00 97.19 297 VAL A N 1
ATOM 2322 C CA . VAL A 1 297 ? -10.199 -4.967 8.395 1.00 97.19 297 VAL A CA 1
ATOM 2323 C C . VAL A 1 297 ? -9.505 -3.627 8.571 1.00 97.19 297 VAL A C 1
ATOM 2325 O O . VAL A 1 297 ? -10.163 -2.599 8.685 1.00 97.19 297 VAL A O 1
ATOM 2328 N N . ALA A 1 298 ? -8.180 -3.637 8.597 1.00 95.31 298 ALA A N 1
ATOM 2329 C CA . ALA A 1 298 ? -7.355 -2.457 8.800 1.00 95.31 298 ALA A CA 1
ATOM 2330 C C . ALA A 1 298 ? -6.463 -2.209 7.582 1.00 95.31 298 ALA A C 1
ATOM 2332 O O . ALA A 1 298 ? -5.919 -3.158 7.017 1.00 95.31 298 ALA A O 1
ATOM 2333 N N . THR A 1 299 ? -6.257 -0.951 7.199 1.00 93.19 299 THR A N 1
ATOM 2334 C CA . THR A 1 299 ? -5.311 -0.576 6.140 1.00 93.19 299 THR A CA 1
ATOM 2335 C C . THR A 1 299 ? -4.121 0.197 6.709 1.00 93.19 299 THR A C 1
ATOM 2337 O O . THR A 1 299 ? -4.266 1.102 7.527 1.00 93.19 299 THR A O 1
ATOM 2340 N N . SER A 1 300 ? -2.912 -0.150 6.269 1.00 88.19 300 SER A N 1
ATOM 2341 C CA . SER A 1 300 ? -1.660 0.503 6.669 1.00 88.19 300 SER A CA 1
ATOM 2342 C C . SER A 1 300 ? -0.829 0.867 5.441 1.00 88.19 300 SER A C 1
ATOM 2344 O O . SER A 1 300 ? -0.875 0.211 4.398 1.00 88.19 300 SER A O 1
ATOM 2346 N N . ARG A 1 301 ? -0.047 1.935 5.562 1.00 79.19 301 ARG A N 1
ATOM 2347 C CA . ARG A 1 301 ? 0.920 2.401 4.567 1.00 79.19 301 ARG A CA 1
ATOM 2348 C C . ARG A 1 301 ? 2.259 1.652 4.642 1.00 79.19 301 ARG A C 1
ATOM 2350 O O . ARG A 1 301 ? 3.116 1.898 3.807 1.00 79.19 301 ARG A O 1
ATOM 2357 N N . GLY A 1 302 ? 2.436 0.732 5.599 1.00 68.31 302 GLY A N 1
ATOM 2358 C CA . GLY A 1 302 ? 3.588 -0.180 5.679 1.00 68.31 302 GLY A CA 1
ATOM 2359 C C . GLY A 1 302 ? 4.356 -0.140 7.008 1.00 68.31 302 GLY A C 1
ATOM 2360 O O . GLY A 1 302 ? 4.987 -1.132 7.385 1.00 68.31 302 GLY A O 1
ATOM 2361 N N . LYS A 1 303 ? 4.256 0.955 7.777 1.00 63.97 303 LYS A N 1
ATOM 2362 C CA . LYS A 1 303 ? 4.921 1.080 9.090 1.00 63.97 303 LYS A CA 1
ATOM 2363 C C . LYS A 1 303 ? 4.421 0.042 10.088 1.00 63.97 303 LYS A C 1
ATOM 2365 O O . LYS A 1 303 ? 5.223 -0.597 10.773 1.00 63.97 303 LYS A O 1
ATOM 2370 N N . ARG A 1 304 ? 3.101 -0.155 10.159 1.00 58.50 304 ARG A N 1
ATOM 2371 C CA . ARG A 1 304 ? 2.514 -1.100 11.112 1.00 58.50 304 ARG A CA 1
ATOM 2372 C C . ARG A 1 304 ? 2.841 -2.553 10.782 1.00 58.50 304 ARG A C 1
ATOM 2374 O O . ARG A 1 304 ? 3.156 -3.308 11.697 1.00 58.50 304 ARG A O 1
ATOM 2381 N N . SER A 1 305 ? 2.825 -2.940 9.506 1.00 59.06 305 SER A N 1
ATOM 2382 C CA . SER A 1 305 ? 3.212 -4.300 9.110 1.00 59.06 305 SER A CA 1
ATOM 2383 C C . SER A 1 305 ? 4.643 -4.628 9.511 1.00 59.06 305 SER A C 1
ATOM 2385 O O . SER A 1 305 ? 4.870 -5.709 10.037 1.00 59.06 305 SER A O 1
ATOM 2387 N N . GLY A 1 306 ? 5.588 -3.695 9.345 1.00 58.19 306 GLY A N 1
ATOM 2388 C CA . GLY A 1 306 ? 6.974 -3.914 9.764 1.00 58.19 306 GLY A CA 1
ATOM 2389 C C . GLY A 1 306 ? 7.094 -4.178 11.268 1.00 58.19 306 GLY A C 1
ATOM 2390 O O . GLY A 1 306 ? 7.738 -5.139 11.678 1.00 58.19 306 GLY A O 1
ATOM 2391 N N . ALA A 1 307 ? 6.409 -3.381 12.094 1.00 60.91 307 ALA A N 1
ATOM 2392 C CA . ALA A 1 307 ? 6.428 -3.538 13.551 1.00 60.91 307 ALA A CA 1
ATOM 2393 C C . ALA A 1 307 ? 5.751 -4.836 14.032 1.00 60.91 307 ALA A C 1
ATOM 2395 O O . ALA A 1 307 ? 6.244 -5.494 14.944 1.00 60.91 307 ALA A O 1
ATOM 2396 N N . VAL A 1 308 ? 4.631 -5.204 13.409 1.00 63.78 308 VAL A N 1
ATOM 2397 C CA . VAL A 1 308 ? 3.843 -6.398 13.747 1.00 63.78 308 VAL A CA 1
ATOM 2398 C C . VAL A 1 308 ? 4.529 -7.686 13.275 1.00 63.78 308 VAL A C 1
ATOM 2400 O O . VAL A 1 308 ? 4.508 -8.694 13.975 1.00 63.78 308 VAL A O 1
ATOM 2403 N N . ILE A 1 309 ? 5.197 -7.659 12.121 1.00 57.59 309 ILE A N 1
ATOM 2404 C CA . ILE A 1 309 ? 6.025 -8.779 11.658 1.00 57.59 309 ILE A CA 1
ATOM 2405 C C . ILE A 1 309 ? 7.248 -8.937 12.570 1.00 57.59 309 ILE A C 1
ATOM 2407 O O . ILE A 1 309 ? 7.555 -10.051 12.994 1.00 57.59 309 ILE A O 1
ATOM 2411 N N . ALA A 1 310 ? 7.899 -7.832 12.945 1.00 55.94 310 ALA A N 1
ATOM 2412 C CA . ALA A 1 310 ? 9.067 -7.854 13.825 1.00 55.94 310 ALA A CA 1
ATOM 2413 C C . ALA A 1 310 ? 8.767 -8.370 15.245 1.00 55.94 310 ALA A C 1
ATOM 2415 O O . ALA A 1 310 ? 9.674 -8.877 15.903 1.00 55.94 310 ALA A O 1
ATOM 2416 N N . SER A 1 311 ? 7.521 -8.282 15.727 1.00 64.19 311 SER A N 1
ATOM 2417 C CA . SER A 1 311 ? 7.154 -8.786 17.057 1.00 64.19 311 SER A CA 1
ATOM 2418 C C . SER A 1 311 ? 7.000 -10.313 17.127 1.00 64.19 311 SER A C 1
ATOM 2420 O O . SER A 1 311 ? 6.894 -10.858 18.223 1.00 64.19 311 SER A O 1
ATOM 2422 N N . GLY A 1 312 ? 6.971 -11.027 15.990 1.00 64.56 312 GLY A N 1
ATOM 2423 C CA . GLY A 1 312 ? 6.740 -12.483 15.940 1.00 64.56 312 GLY A CA 1
ATOM 2424 C C . GLY A 1 312 ? 5.296 -12.911 16.261 1.00 64.56 312 GLY A C 1
ATOM 2425 O O . GLY A 1 312 ? 4.962 -14.104 16.285 1.00 64.56 312 GLY A O 1
ATOM 2426 N N . GLU A 1 313 ? 4.413 -11.939 16.484 1.00 75.31 313 GLU A N 1
ATOM 2427 C CA . GLU A 1 313 ? 2.991 -12.144 16.763 1.00 75.31 313 GLU A CA 1
ATOM 2428 C C . GLU A 1 313 ? 2.136 -12.158 15.487 1.00 75.31 313 GLU A C 1
ATOM 2430 O O . GLU A 1 313 ? 0.912 -12.253 15.556 1.00 75.31 313 GLU A O 1
ATOM 2435 N N . SER A 1 314 ? 2.773 -12.075 14.322 1.00 77.94 314 SER A N 1
ATOM 2436 C CA . SER A 1 314 ? 2.126 -12.036 13.017 1.00 77.94 314 SER A CA 1
ATOM 2437 C C . SER A 1 314 ? 2.325 -13.323 12.236 1.00 77.94 314 SER A C 1
ATOM 2439 O O . SER A 1 314 ? 3.378 -13.956 12.321 1.00 77.94 314 SER A O 1
ATOM 2441 N N . ALA A 1 315 ? 1.335 -13.668 11.414 1.00 77.56 315 ALA A N 1
ATOM 2442 C CA . ALA A 1 315 ? 1.583 -14.522 10.261 1.00 77.56 315 ALA A CA 1
ATOM 2443 C C . ALA A 1 315 ? 2.569 -13.822 9.292 1.00 77.56 315 ALA A C 1
ATOM 2445 O O . ALA A 1 315 ? 2.664 -12.585 9.302 1.00 77.56 315 ALA A O 1
ATOM 2446 N N . PRO A 1 316 ? 3.321 -14.574 8.468 1.00 79.81 316 PRO A N 1
ATOM 2447 C CA . PRO A 1 316 ? 4.133 -13.990 7.398 1.00 79.81 316 PRO A CA 1
ATOM 2448 C C . PRO A 1 316 ? 3.272 -13.156 6.433 1.00 79.81 316 PRO A C 1
ATOM 2450 O O . PRO A 1 316 ? 2.090 -13.444 6.251 1.00 79.81 316 PRO A O 1
ATOM 2453 N N . MET A 1 317 ? 3.867 -12.137 5.801 1.00 80.88 317 MET A N 1
ATOM 2454 C CA . MET A 1 317 ? 3.189 -11.326 4.780 1.00 80.88 317 MET A CA 1
ATOM 2455 C C . MET A 1 317 ? 2.660 -12.220 3.652 1.00 80.88 317 MET A C 1
ATOM 2457 O O . MET A 1 317 ? 3.396 -13.062 3.133 1.00 80.88 317 MET A O 1
ATOM 2461 N N . ARG A 1 318 ? 1.389 -12.038 3.276 1.00 82.38 318 ARG A N 1
ATOM 2462 C CA . ARG A 1 318 ? 0.734 -12.815 2.215 1.00 82.38 318 ARG A CA 1
ATOM 2463 C C . ARG A 1 318 ? 0.438 -11.974 0.980 1.00 82.38 318 ARG A C 1
ATOM 2465 O O . ARG A 1 318 ? -0.023 -10.837 1.082 1.00 82.38 318 ARG A O 1
ATOM 2472 N N . GLU A 1 319 ? 0.624 -12.596 -0.178 1.00 80.88 319 GLU A N 1
ATOM 2473 C CA . GLU A 1 319 ? 0.080 -12.154 -1.460 1.00 80.88 319 GLU A CA 1
ATOM 2474 C C . GLU A 1 319 ? -1.042 -13.114 -1.865 1.00 80.88 319 GLU A C 1
ATOM 2476 O O . GLU A 1 319 ? -0.899 -14.333 -1.771 1.00 80.88 319 GLU A O 1
ATOM 2481 N N . LEU A 1 320 ? -2.197 -12.572 -2.255 1.00 80.75 320 LEU A N 1
ATOM 2482 C CA . LEU A 1 320 ? -3.430 -13.360 -2.390 1.00 80.75 320 LEU A CA 1
ATOM 2483 C C . LEU A 1 320 ? -3.473 -14.265 -3.623 1.00 80.75 320 LEU A C 1
ATOM 2485 O O . LEU A 1 320 ? -4.283 -15.189 -3.662 1.00 80.75 320 LEU A O 1
ATOM 2489 N N . ASP A 1 321 ? -2.601 -14.026 -4.597 1.00 70.75 321 ASP A N 1
ATOM 2490 C CA . ASP A 1 321 ? -2.546 -14.799 -5.839 1.00 70.75 321 ASP A CA 1
ATOM 2491 C C . ASP A 1 321 ? -1.884 -16.177 -5.649 1.00 70.75 321 ASP A C 1
ATOM 2493 O O . ASP A 1 321 ? -1.965 -17.031 -6.526 1.00 70.75 321 ASP A O 1
ATOM 2497 N N . ALA A 1 322 ? -1.254 -16.417 -4.494 1.00 63.53 322 ALA A N 1
ATOM 2498 C CA . ALA A 1 322 ? -0.540 -17.657 -4.194 1.00 63.53 322 ALA A CA 1
ATOM 2499 C C . ALA A 1 322 ? -1.433 -18.783 -3.633 1.00 63.53 322 ALA A C 1
ATOM 2501 O O . ALA A 1 322 ? -0.938 -19.878 -3.364 1.00 63.53 322 ALA A O 1
ATOM 2502 N N . PHE A 1 323 ? -2.727 -18.530 -3.408 1.00 69.44 323 PHE A N 1
ATOM 2503 C CA . PHE A 1 323 ? -3.617 -19.483 -2.740 1.00 69.44 323 PHE A CA 1
ATOM 2504 C C . PHE A 1 323 ? -4.303 -20.442 -3.717 1.00 69.44 323 PHE A C 1
ATOM 2506 O O . PHE A 1 323 ? -4.805 -20.042 -4.766 1.00 69.44 323 PHE A O 1
ATOM 2513 N N . ASP A 1 324 ? -4.398 -21.711 -3.317 1.00 70.38 324 ASP A N 1
ATOM 2514 C CA . ASP A 1 324 ? -5.201 -22.713 -4.014 1.00 70.38 324 ASP A CA 1
ATOM 2515 C C . ASP A 1 324 ? -6.694 -22.497 -3.725 1.00 70.38 324 ASP A C 1
ATOM 2517 O O . ASP A 1 324 ? -7.222 -22.881 -2.679 1.00 70.38 324 ASP A O 1
ATOM 2521 N N . LEU A 1 325 ? -7.379 -21.876 -4.684 1.00 75.69 325 LEU A N 1
ATOM 2522 C CA . LEU A 1 325 ? -8.797 -21.524 -4.593 1.00 75.69 325 LEU A CA 1
ATOM 2523 C C . LEU A 1 325 ? -9.741 -22.728 -4.765 1.00 75.69 325 LEU A C 1
ATOM 2525 O O . LEU A 1 325 ? -10.953 -22.532 -4.803 1.00 75.69 325 LEU A O 1
ATOM 2529 N N . THR A 1 326 ? -9.220 -23.954 -4.905 1.00 71.19 326 THR A N 1
ATOM 2530 C CA . THR A 1 326 ? -10.043 -25.176 -4.953 1.00 71.19 326 THR A CA 1
ATOM 2531 C C . THR A 1 326 ? -10.496 -25.658 -3.572 1.00 71.19 326 THR A C 1
ATOM 2533 O O . THR A 1 326 ? -11.391 -26.498 -3.486 1.00 71.19 326 THR A O 1
ATOM 2536 N N . ARG A 1 327 ? -9.908 -25.128 -2.490 1.00 76.75 327 ARG A N 1
ATOM 2537 C CA . ARG A 1 327 ? -10.349 -25.367 -1.106 1.00 76.75 327 ARG A CA 1
ATOM 2538 C C . ARG A 1 327 ? -11.603 -24.544 -0.780 1.00 76.75 327 ARG A C 1
ATOM 2540 O O . ARG A 1 327 ? -11.770 -23.450 -1.308 1.00 76.75 327 ARG A O 1
ATOM 2547 N N . ASP A 1 328 ? -12.445 -25.055 0.124 1.00 72.56 328 ASP A N 1
ATOM 2548 C CA . ASP A 1 328 ? -13.697 -24.391 0.529 1.00 72.56 328 ASP A CA 1
ATOM 2549 C C . ASP A 1 328 ? -13.460 -23.097 1.344 1.00 72.56 328 ASP A C 1
ATOM 2551 O O . ASP A 1 328 ? -14.213 -22.148 1.167 1.00 72.56 328 ASP A O 1
ATOM 2555 N N . ASP A 1 329 ? -12.389 -23.044 2.156 1.00 83.06 329 ASP A N 1
ATOM 2556 C CA . ASP A 1 329 ? -11.950 -21.885 2.967 1.00 83.06 329 ASP A CA 1
ATOM 2557 C C . ASP A 1 329 ? -10.395 -21.777 2.959 1.00 83.06 329 ASP A C 1
ATOM 2559 O O . ASP A 1 329 ? -9.729 -22.114 3.950 1.00 83.06 329 ASP A O 1
ATOM 2563 N N . PRO A 1 330 ? -9.753 -21.422 1.827 1.00 87.94 330 PRO A N 1
ATOM 2564 C CA . PRO A 1 330 ? -8.294 -21.468 1.698 1.00 87.94 330 PRO A CA 1
ATOM 2565 C C . PRO A 1 330 ? -7.560 -20.506 2.638 1.00 87.94 330 PRO A C 1
ATOM 2567 O O . PRO A 1 330 ? -6.468 -20.835 3.108 1.00 87.94 330 PRO A O 1
ATOM 2570 N N . TYR A 1 331 ? -8.132 -19.334 2.920 1.00 90.25 331 TYR A N 1
ATOM 2571 C CA . TYR A 1 331 ? -7.459 -18.292 3.696 1.00 90.25 331 TYR A CA 1
ATOM 2572 C C . TYR A 1 331 ? -7.536 -18.576 5.202 1.00 90.25 331 TYR A C 1
ATOM 2574 O O . TYR A 1 331 ? -6.550 -18.427 5.926 1.00 90.25 331 TYR A O 1
ATOM 2582 N N . TYR A 1 332 ? -8.691 -19.033 5.682 1.00 90.69 332 TYR A N 1
ATOM 2583 C CA . TYR A 1 332 ? -8.914 -19.424 7.066 1.00 90.69 332 TYR A CA 1
ATOM 2584 C C . TYR A 1 332 ? -8.158 -20.714 7.402 1.00 90.69 332 TYR A C 1
ATOM 2586 O O . TYR A 1 332 ? -7.625 -20.839 8.504 1.00 90.69 332 TYR A O 1
ATOM 2594 N N . ALA A 1 333 ? -8.062 -21.658 6.458 1.00 89.94 333 ALA A N 1
ATOM 2595 C CA . ALA A 1 333 ? -7.243 -22.855 6.632 1.00 89.94 333 ALA A CA 1
ATOM 2596 C C . ALA A 1 333 ? -5.758 -22.505 6.833 1.00 89.94 333 ALA A C 1
ATOM 2598 O O . ALA A 1 333 ? -5.172 -22.954 7.816 1.00 89.94 333 ALA A O 1
ATOM 2599 N N . ASP A 1 334 ? -5.173 -21.646 5.983 1.00 90.00 334 ASP A N 1
ATOM 2600 C CA . ASP A 1 334 ? -3.799 -21.145 6.187 1.00 90.00 334 ASP A CA 1
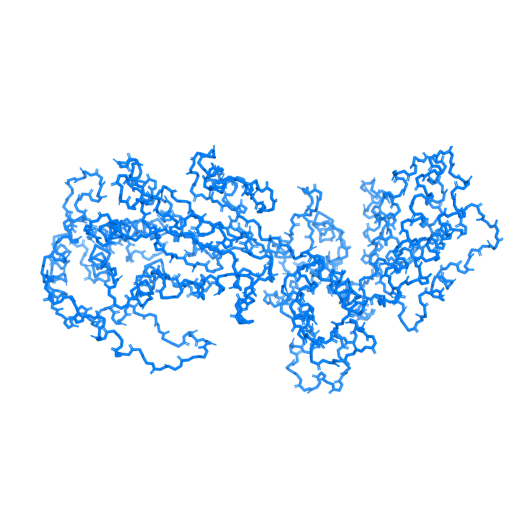ATOM 2601 C C . ASP A 1 334 ? -3.667 -20.457 7.549 1.00 90.00 334 ASP A C 1
ATOM 2603 O O . ASP A 1 334 ? -2.748 -20.743 8.311 1.00 90.00 334 ASP A O 1
ATOM 2607 N N . TYR A 1 335 ? -4.623 -19.601 7.912 1.00 90.38 335 TYR A N 1
ATOM 2608 C CA . TYR A 1 335 ? -4.624 -18.931 9.208 1.00 90.38 335 TYR A CA 1
ATOM 2609 C C . TYR A 1 335 ? -4.592 -19.895 10.407 1.00 90.38 335 TYR A C 1
ATOM 2611 O O . TYR A 1 335 ? -3.833 -19.685 11.361 1.00 90.38 335 TYR A O 1
ATOM 2619 N N . ALA A 1 336 ? -5.397 -20.957 10.358 1.00 89.69 336 ALA A N 1
ATOM 2620 C CA . ALA A 1 336 ? -5.421 -21.991 11.385 1.00 89.69 336 ALA A CA 1
ATOM 2621 C C . ALA A 1 336 ? -4.100 -22.778 11.430 1.00 89.69 336 ALA A C 1
ATOM 2623 O O . ALA A 1 336 ? -3.559 -23.008 12.512 1.00 89.69 336 ALA A O 1
ATOM 2624 N N . GLU A 1 337 ? -3.530 -23.116 10.269 1.00 89.50 337 GLU A N 1
ATOM 2625 C CA . GLU A 1 337 ? -2.222 -23.777 10.151 1.00 89.50 337 GLU A CA 1
ATOM 2626 C C . GLU A 1 337 ? -1.078 -22.916 10.732 1.00 89.50 337 GLU A C 1
ATOM 2628 O O . GLU A 1 337 ? -0.124 -23.456 11.293 1.00 89.50 337 GLU A O 1
ATOM 2633 N N . GLN A 1 338 ? -1.197 -21.580 10.696 1.00 84.75 338 GLN A N 1
ATOM 2634 C CA . GLN A 1 338 ? -0.259 -20.643 11.338 1.00 84.75 338 GLN A CA 1
ATOM 2635 C C . GLN A 1 338 ? -0.473 -20.473 12.859 1.00 84.75 338 GLN A C 1
ATOM 2637 O O . GLN A 1 338 ? 0.195 -19.650 13.495 1.00 84.75 338 GLN A O 1
ATOM 2642 N N . GLY A 1 339 ? -1.392 -21.228 13.470 1.00 86.69 339 GLY A N 1
ATOM 2643 C CA . GLY A 1 339 ? -1.622 -21.217 14.917 1.00 86.69 339 GLY A CA 1
ATOM 2644 C C . GLY A 1 339 ? -2.411 -20.008 15.416 1.00 86.69 339 GLY A C 1
ATOM 2645 O O . GLY A 1 339 ? -2.154 -19.528 16.519 1.00 86.69 339 GLY A O 1
ATOM 2646 N N . HIS A 1 340 ? -3.346 -19.499 14.608 1.00 89.75 340 HIS A N 1
ATOM 2647 C CA . HIS A 1 340 ? -4.276 -18.429 14.985 1.00 89.75 340 HIS A CA 1
ATOM 2648 C C . HIS A 1 340 ? -3.596 -17.156 15.513 1.00 89.75 340 HIS A C 1
ATOM 2650 O O . HIS A 1 340 ? -3.978 -16.582 16.536 1.00 89.75 340 HIS A O 1
ATOM 2656 N N . LYS A 1 341 ? -2.561 -16.690 14.807 1.00 90.38 341 LYS A N 1
ATOM 2657 C CA . LYS A 1 341 ? -1.869 -15.442 15.153 1.00 90.38 341 LYS A CA 1
ATOM 2658 C C . LYS A 1 341 ? -2.854 -14.257 15.208 1.00 90.38 341 LYS A C 1
ATOM 2660 O O . LYS A 1 341 ? -3.821 -14.213 14.459 1.00 90.38 341 LYS A O 1
ATOM 2665 N N . PRO A 1 342 ? -2.656 -13.256 16.069 1.00 91.44 342 PRO A N 1
ATOM 2666 C CA . PRO A 1 342 ? -3.577 -12.118 16.141 1.00 91.44 342 PRO A CA 1
ATOM 2667 C C . PRO A 1 342 ? -3.545 -11.213 14.909 1.00 91.44 342 PRO A C 1
ATOM 2669 O O . PRO A 1 342 ? -4.487 -10.456 14.689 1.00 91.44 342 PRO A O 1
ATOM 2672 N N . TRP A 1 343 ? -2.488 -11.299 14.103 1.00 92.19 343 TRP A N 1
ATOM 2673 C CA . TRP A 1 343 ? -2.303 -10.471 12.921 1.00 92.19 343 TRP A CA 1
ATOM 2674 C C . TRP A 1 343 ? -2.177 -11.323 11.667 1.00 92.19 343 TRP A C 1
ATOM 2676 O O . TRP A 1 343 ? -1.387 -12.272 11.627 1.00 92.19 343 TRP A O 1
ATOM 2686 N N . TYR A 1 344 ? -2.927 -10.938 10.637 1.00 92.06 344 TYR A N 1
ATOM 2687 C CA . TYR A 1 344 ? -2.877 -11.553 9.318 1.00 92.06 344 TYR A CA 1
ATOM 2688 C C . TYR A 1 344 ? -2.601 -10.464 8.268 1.00 92.06 344 TYR A C 1
ATOM 2690 O O . TYR A 1 344 ? -3.539 -9.809 7.806 1.00 92.06 344 TYR A O 1
ATOM 2698 N N . PRO A 1 345 ? -1.320 -10.170 7.973 1.00 90.31 345 PRO A N 1
ATOM 2699 C CA . PRO A 1 345 ? -0.938 -9.100 7.060 1.00 90.31 345 PRO A CA 1
ATOM 2700 C C . PRO A 1 345 ? -1.039 -9.532 5.592 1.00 90.31 345 PRO A C 1
ATOM 2702 O O . PRO A 1 345 ? -0.554 -10.594 5.200 1.00 90.31 345 PRO A O 1
ATOM 2705 N N . ILE A 1 346 ? -1.631 -8.667 4.771 1.00 89.81 346 ILE A N 1
ATOM 2706 C CA . ILE A 1 346 ? -1.877 -8.903 3.346 1.00 89.81 346 ILE A CA 1
ATOM 2707 C C . ILE A 1 346 ? -1.318 -7.736 2.538 1.00 89.81 346 ILE A C 1
ATOM 2709 O O . ILE A 1 346 ? -1.726 -6.594 2.749 1.00 89.81 346 ILE A O 1
ATOM 2713 N N . ARG A 1 347 ? -0.429 -7.997 1.577 1.00 87.25 347 ARG A N 1
ATOM 2714 C CA . ARG A 1 347 ? 0.028 -6.971 0.630 1.00 87.25 347 ARG A CA 1
ATOM 2715 C C . ARG A 1 347 ? -0.997 -6.832 -0.493 1.00 87.25 347 ARG A C 1
ATOM 2717 O O . ARG A 1 347 ? -1.339 -7.806 -1.162 1.00 87.25 347 ARG A O 1
ATOM 2724 N N . LEU A 1 348 ? -1.488 -5.615 -0.719 1.00 88.19 348 LEU A N 1
ATOM 2725 C CA . LEU A 1 348 ? -2.263 -5.313 -1.919 1.00 88.19 348 LEU A CA 1
ATOM 2726 C C . LEU A 1 348 ? -1.306 -5.166 -3.098 1.00 88.19 348 LEU A C 1
ATOM 2728 O O . LEU A 1 348 ? -0.493 -4.241 -3.123 1.00 88.19 348 LEU A O 1
ATOM 2732 N N . ARG A 1 349 ? -1.425 -6.071 -4.068 1.00 87.81 349 ARG A N 1
ATOM 2733 C CA . ARG A 1 349 ? -0.633 -6.021 -5.295 1.00 87.81 349 ARG A CA 1
ATOM 2734 C C . ARG A 1 349 ? -1.070 -4.902 -6.236 1.00 87.81 349 ARG A C 1
ATOM 2736 O O . ARG A 1 349 ? -2.210 -4.414 -6.187 1.00 87.81 349 ARG A O 1
ATOM 2743 N N . ASP A 1 350 ? -0.166 -4.561 -7.136 1.00 89.00 350 ASP A N 1
ATOM 2744 C CA . ASP A 1 350 ? -0.469 -3.731 -8.291 1.00 89.00 350 ASP A CA 1
ATOM 2745 C C . ASP A 1 350 ? -1.351 -4.487 -9.301 1.00 89.00 350 ASP A C 1
ATOM 2747 O O . ASP A 1 350 ? -1.538 -5.709 -9.231 1.00 89.00 350 ASP A O 1
ATOM 2751 N N . LEU A 1 351 ? -1.982 -3.727 -10.192 1.00 91.50 351 LEU A N 1
ATOM 2752 C CA . LEU A 1 351 ? -2.859 -4.244 -11.234 1.00 91.50 351 LEU A CA 1
ATOM 2753 C C . LEU A 1 351 ? -2.041 -4.942 -12.320 1.00 91.50 351 LEU A C 1
ATOM 2755 O O . LEU A 1 351 ? -1.012 -4.429 -12.756 1.00 91.50 351 LEU A O 1
ATOM 2759 N N . VAL A 1 352 ? -2.530 -6.080 -12.803 1.00 92.00 352 VAL A N 1
ATOM 2760 C CA . VAL A 1 352 ? -1.941 -6.737 -13.979 1.00 92.00 352 VAL A CA 1
ATOM 2761 C C . VAL A 1 352 ? -2.453 -6.098 -15.270 1.00 92.00 352 VAL A C 1
ATOM 2763 O O . VAL A 1 352 ? -3.485 -5.423 -15.283 1.00 92.00 352 VAL A O 1
ATOM 2766 N N . LEU A 1 353 ? -1.753 -6.338 -16.381 1.00 91.69 353 LEU A N 1
ATOM 2767 C CA . LEU A 1 353 ? -2.108 -5.779 -17.690 1.00 91.69 353 LEU A CA 1
ATOM 2768 C C . LEU A 1 353 ? -3.566 -6.069 -18.086 1.00 91.69 353 LEU A C 1
ATOM 2770 O O . LEU A 1 353 ? -4.242 -5.171 -18.579 1.00 91.69 353 LEU A O 1
ATOM 2774 N N . ASP A 1 354 ? -4.072 -7.275 -17.819 1.00 91.38 354 ASP A N 1
ATOM 2775 C CA . ASP A 1 354 ? -5.457 -7.654 -18.134 1.00 91.38 354 ASP A CA 1
ATOM 2776 C C . ASP A 1 354 ? -6.487 -6.847 -17.328 1.00 91.38 354 ASP A C 1
ATOM 2778 O O . ASP A 1 354 ? -7.550 -6.489 -17.834 1.00 91.38 354 ASP A O 1
ATOM 2782 N N . GLU A 1 355 ? -6.172 -6.508 -16.077 1.00 93.12 355 GLU A N 1
ATOM 2783 C CA . GLU A 1 355 ? -7.038 -5.680 -15.233 1.00 93.12 355 GLU A CA 1
ATOM 2784 C C . GLU A 1 355 ? -7.078 -4.242 -15.739 1.00 93.12 355 GLU A C 1
ATOM 2786 O O . GLU A 1 355 ? -8.156 -3.655 -15.822 1.00 93.12 355 GLU A O 1
ATOM 2791 N N . ILE A 1 356 ? -5.932 -3.703 -16.160 1.00 93.31 356 ILE A N 1
ATOM 2792 C CA . ILE A 1 356 ? -5.868 -2.399 -16.829 1.00 93.31 356 ILE A CA 1
ATOM 2793 C C . ILE A 1 356 ? -6.619 -2.441 -18.155 1.00 93.31 356 ILE A C 1
ATOM 2795 O O . ILE A 1 356 ? -7.361 -1.512 -18.460 1.00 93.31 356 ILE A O 1
ATOM 2799 N N . ALA A 1 357 ? -6.488 -3.516 -18.931 1.00 92.12 357 ALA A N 1
ATOM 2800 C CA . ALA A 1 357 ? -7.222 -3.670 -20.178 1.00 92.12 357 ALA A CA 1
ATOM 2801 C C . ALA A 1 357 ? -8.737 -3.664 -19.951 1.00 92.12 357 ALA A C 1
ATOM 2803 O O . ALA A 1 357 ? -9.469 -3.100 -20.764 1.00 92.12 357 ALA A O 1
ATOM 2804 N N . ASN A 1 358 ? -9.218 -4.220 -18.838 1.00 91.75 358 ASN A N 1
ATOM 2805 C CA . ASN A 1 358 ? -10.625 -4.115 -18.458 1.00 91.75 358 ASN A CA 1
ATOM 2806 C C . ASN A 1 358 ? -11.010 -2.685 -18.046 1.00 91.75 358 ASN A C 1
ATOM 2808 O O . ASN A 1 358 ? -12.061 -2.211 -18.464 1.00 91.75 358 ASN A O 1
ATOM 2812 N N . MET A 1 359 ? -10.149 -1.958 -17.325 1.00 92.06 359 MET A N 1
ATOM 2813 C CA . MET A 1 359 ? -10.378 -0.533 -17.033 1.00 92.06 359 MET A CA 1
ATOM 2814 C C . MET A 1 359 ? -10.431 0.325 -18.308 1.00 92.06 359 MET A C 1
ATOM 2816 O O . MET A 1 359 ? -11.246 1.235 -18.414 1.00 92.06 359 MET A O 1
ATOM 2820 N N . VAL A 1 360 ? -9.583 0.033 -19.299 1.00 91.50 360 VAL A N 1
ATOM 2821 C CA . VAL A 1 360 ? -9.604 0.702 -20.611 1.00 91.50 360 VAL A CA 1
ATOM 2822 C C . VAL A 1 360 ? -10.877 0.346 -21.391 1.00 91.50 360 VAL A C 1
ATOM 2824 O O . VAL A 1 360 ? -11.412 1.203 -22.094 1.00 91.50 360 VAL A O 1
ATOM 2827 N N . ASP A 1 361 ? -11.384 -0.885 -21.258 1.00 90.69 361 ASP A N 1
ATOM 2828 C CA . ASP A 1 361 ? -12.662 -1.319 -21.850 1.00 90.69 361 ASP A CA 1
ATOM 2829 C C . ASP A 1 361 ? -13.838 -0.482 -21.333 1.00 90.69 361 ASP A C 1
ATOM 2831 O O . ASP A 1 361 ? -14.685 -0.061 -22.120 1.00 90.69 361 ASP A O 1
ATOM 2835 N N . GLU A 1 362 ? -13.861 -0.185 -20.029 1.00 89.50 362 GLU A N 1
ATOM 2836 C CA . GLU A 1 362 ? -14.914 0.622 -19.396 1.00 89.50 362 GLU A CA 1
ATOM 2837 C C . GLU A 1 362 ? -14.973 2.060 -19.913 1.00 89.50 362 GLU A C 1
ATOM 2839 O O . GLU A 1 362 ? -16.036 2.680 -19.879 1.00 89.50 362 GLU A O 1
ATOM 2844 N N . LEU A 1 363 ? -13.871 2.586 -20.460 1.00 88.12 363 LEU A N 1
ATOM 2845 C CA . LEU A 1 363 ? -13.896 3.890 -21.121 1.00 88.12 363 LEU A CA 1
ATOM 2846 C C . LEU A 1 363 ? -14.791 3.882 -22.371 1.00 88.12 363 LEU A C 1
ATOM 2848 O O . LEU A 1 363 ? -15.213 4.948 -22.817 1.00 88.12 363 LEU A O 1
ATOM 2852 N N . GLY A 1 364 ? -15.055 2.712 -22.968 1.00 85.94 364 GLY A N 1
ATOM 2853 C CA . GLY A 1 364 ? -15.942 2.545 -24.124 1.00 85.94 364 GLY A CA 1
ATOM 2854 C C . GLY A 1 364 ? -15.447 3.199 -25.421 1.00 85.94 364 GLY A C 1
ATOM 2855 O O . GLY A 1 364 ? -16.223 3.351 -26.362 1.00 85.94 364 GLY A O 1
ATOM 2856 N N . ARG A 1 365 ? -14.174 3.620 -25.476 1.00 83.50 365 ARG A N 1
ATOM 2857 C CA . ARG A 1 365 ? -13.591 4.399 -26.591 1.00 83.50 365 ARG A CA 1
ATOM 2858 C C . ARG A 1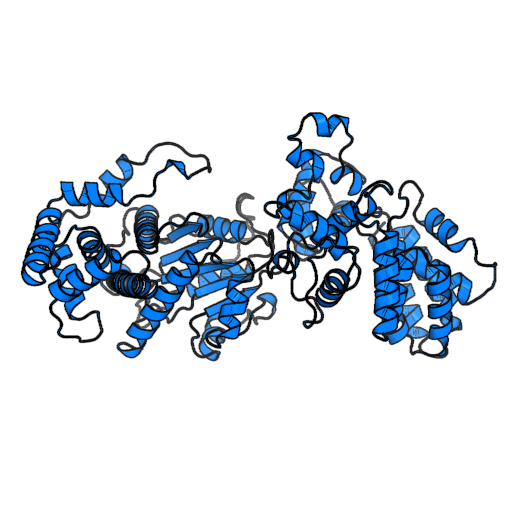 365 ? -12.654 3.616 -27.497 1.00 83.50 365 ARG A C 1
ATOM 2860 O O . ARG A 1 365 ? -12.491 3.983 -28.655 1.00 83.50 365 ARG A O 1
ATOM 2867 N N . TYR A 1 366 ? -12.022 2.572 -26.974 1.00 84.81 366 TYR A N 1
ATOM 2868 C CA . TYR A 1 366 ? -10.962 1.851 -27.669 1.00 84.81 366 TYR A CA 1
ATOM 2869 C C . TYR A 1 366 ? -11.388 0.413 -27.954 1.00 84.81 366 TYR A C 1
ATOM 2871 O O . TYR A 1 366 ? -11.974 -0.249 -27.101 1.00 84.81 366 TYR A O 1
ATOM 2879 N N . ALA A 1 367 ? -11.050 -0.090 -29.141 1.00 83.19 367 ALA A N 1
ATOM 2880 C CA . ALA A 1 367 ? -11.326 -1.466 -29.550 1.00 83.19 367 ALA A CA 1
ATOM 2881 C C . ALA A 1 367 ? -10.090 -2.112 -30.195 1.00 83.19 367 ALA A C 1
ATOM 2883 O O . ALA A 1 367 ? -9.190 -1.420 -30.675 1.00 83.19 367 ALA A O 1
ATOM 2884 N N . GLY A 1 368 ? -10.039 -3.448 -30.202 1.00 85.62 368 GLY A N 1
ATOM 2885 C CA . GLY A 1 368 ? -8.974 -4.218 -30.857 1.00 85.62 368 GLY A CA 1
ATOM 2886 C C . GLY A 1 368 ? -7.561 -3.767 -30.457 1.00 85.62 368 GLY A C 1
ATOM 2887 O O . GLY A 1 368 ? -7.262 -3.614 -29.271 1.00 85.62 368 GLY A O 1
ATOM 2888 N N . ASN A 1 369 ? -6.704 -3.515 -31.452 1.00 82.44 369 ASN A N 1
ATOM 2889 C CA . ASN A 1 369 ? -5.302 -3.132 -31.239 1.00 82.44 369 ASN A CA 1
ATOM 2890 C C . ASN A 1 369 ? -5.155 -1.789 -30.507 1.00 82.44 369 ASN A C 1
ATOM 2892 O O . ASN A 1 369 ? -4.224 -1.630 -29.723 1.00 82.44 369 ASN A O 1
ATOM 2896 N N . GLN A 1 370 ? -6.083 -0.837 -30.676 1.00 83.06 370 GLN A N 1
ATOM 2897 C CA . GLN A 1 370 ? -6.037 0.425 -29.925 1.00 83.06 370 GLN A CA 1
ATOM 2898 C C . GLN A 1 370 ? -6.162 0.177 -28.422 1.00 83.06 370 GLN A C 1
ATOM 2900 O O . GLN A 1 370 ? -5.317 0.646 -27.665 1.00 83.06 370 GLN A O 1
ATOM 2905 N N . LYS A 1 371 ? -7.154 -0.618 -27.992 1.00 87.56 371 LYS A N 1
ATOM 2906 C CA . LYS A 1 371 ? -7.348 -0.971 -26.574 1.00 87.56 371 LYS A CA 1
ATOM 2907 C C . LYS A 1 371 ? -6.072 -1.560 -25.983 1.00 87.56 371 LYS A C 1
ATOM 2909 O O . LYS A 1 371 ? -5.635 -1.146 -24.910 1.00 87.56 371 LYS A O 1
ATOM 2914 N N . ARG A 1 372 ? -5.457 -2.495 -26.705 1.00 85.75 372 ARG A N 1
ATOM 2915 C CA . ARG A 1 372 ? -4.207 -3.128 -26.293 1.00 85.75 372 ARG A CA 1
ATOM 2916 C C . ARG A 1 372 ? -3.069 -2.119 -26.148 1.00 85.75 372 ARG A C 1
ATOM 2918 O O . ARG A 1 372 ? -2.458 -2.070 -25.087 1.00 85.75 372 ARG A O 1
ATOM 2925 N N . ARG A 1 373 ? -2.832 -1.283 -27.165 1.00 84.12 373 ARG A N 1
ATOM 2926 C CA . ARG A 1 373 ? -1.768 -0.264 -27.144 1.00 84.12 373 ARG A CA 1
ATOM 2927 C C . ARG A 1 373 ? -1.936 0.713 -25.983 1.00 84.12 373 ARG A C 1
ATOM 2929 O O . ARG A 1 373 ? -0.966 0.995 -25.290 1.00 84.12 373 ARG A O 1
ATOM 2936 N N . VAL A 1 374 ? -3.158 1.187 -25.727 1.00 87.06 374 VAL A N 1
ATOM 2937 C CA . VAL A 1 374 ? -3.443 2.055 -24.572 1.00 87.06 374 VAL A CA 1
ATOM 2938 C C . VAL A 1 374 ? -3.149 1.325 -23.262 1.00 87.06 374 VAL A C 1
ATOM 2940 O O . VAL A 1 374 ? -2.460 1.869 -22.404 1.00 87.06 374 VAL A O 1
ATOM 2943 N N . SER A 1 375 ? -3.607 0.080 -23.127 1.00 90.75 375 SER A N 1
ATOM 2944 C CA . SER A 1 375 ? -3.394 -0.728 -21.918 1.00 90.75 375 SER A CA 1
ATOM 2945 C C . SER A 1 375 ? -1.908 -0.965 -21.641 1.00 90.75 375 SER A C 1
ATOM 2947 O O . SER A 1 375 ? -1.463 -0.786 -20.512 1.00 90.75 375 SER A O 1
ATOM 2949 N N . GLU A 1 376 ? -1.124 -1.305 -22.667 1.00 88.50 376 GLU A N 1
ATOM 2950 C CA . GLU A 1 376 ? 0.326 -1.509 -22.567 1.00 88.50 376 GLU A CA 1
ATOM 2951 C C . GLU A 1 376 ? 1.069 -0.204 -22.255 1.00 88.50 376 GLU A C 1
ATOM 2953 O O . GLU A 1 376 ? 1.963 -0.197 -21.413 1.00 88.50 376 GLU A O 1
ATOM 2958 N N . THR A 1 377 ? 0.692 0.916 -22.879 1.00 87.44 377 THR A N 1
ATOM 2959 C CA . THR A 1 377 ? 1.276 2.234 -22.584 1.00 87.44 377 THR A CA 1
ATOM 2960 C C . THR A 1 377 ? 1.007 2.658 -21.142 1.00 87.44 377 THR A C 1
ATOM 2962 O O . THR A 1 377 ? 1.946 3.018 -20.432 1.00 87.44 377 THR A O 1
ATOM 2965 N N . VAL A 1 378 ? -0.236 2.529 -20.669 1.00 89.56 378 VAL A N 1
ATOM 2966 C CA . VAL A 1 378 ? -0.591 2.828 -19.275 1.00 89.56 378 VAL A CA 1
ATOM 2967 C C . VAL A 1 378 ? 0.140 1.884 -18.322 1.00 89.56 378 VAL A C 1
ATOM 2969 O O . VAL A 1 378 ? 0.780 2.358 -17.389 1.00 89.56 378 VAL A O 1
ATOM 2972 N N . PHE A 1 379 ? 0.127 0.571 -18.577 1.00 90.81 379 PHE A N 1
ATOM 2973 C CA . PHE A 1 379 ? 0.817 -0.407 -17.733 1.00 90.81 379 PHE A CA 1
ATOM 2974 C C . PHE A 1 379 ? 2.323 -0.150 -17.663 1.00 90.81 379 PHE A C 1
ATOM 2976 O O . PHE A 1 379 ? 2.888 -0.176 -16.576 1.00 90.81 379 PHE A O 1
ATOM 2983 N N . ARG A 1 380 ? 2.990 0.154 -18.782 1.00 87.81 380 ARG A N 1
ATOM 2984 C CA . ARG A 1 380 ? 4.425 0.477 -18.773 1.00 87.81 380 ARG A CA 1
ATOM 2985 C C . ARG A 1 380 ? 4.719 1.686 -17.902 1.00 87.81 380 ARG A C 1
ATOM 2987 O O . ARG A 1 380 ? 5.672 1.633 -17.130 1.00 87.81 380 ARG A O 1
ATOM 2994 N N . PHE A 1 381 ? 3.901 2.734 -17.981 1.00 87.44 381 PHE A N 1
ATOM 2995 C CA . PHE A 1 381 ? 4.100 3.957 -17.208 1.00 87.44 381 PHE A CA 1
ATOM 2996 C C . PHE A 1 381 ? 3.752 3.815 -15.724 1.00 87.44 381 PHE A C 1
ATOM 2998 O O . PHE A 1 381 ? 4.508 4.280 -14.868 1.00 87.44 381 PHE A O 1
ATOM 3005 N N . THR A 1 382 ? 2.659 3.134 -15.389 1.00 89.06 382 THR A N 1
ATOM 3006 C CA . THR A 1 382 ? 2.195 3.016 -13.998 1.00 89.06 382 THR A CA 1
ATOM 3007 C C . THR A 1 382 ? 2.733 1.784 -13.290 1.00 89.06 382 THR A C 1
ATOM 3009 O O . THR A 1 382 ? 2.700 1.726 -12.063 1.00 89.06 382 THR A O 1
ATOM 3012 N N . HIS A 1 383 ? 3.220 0.802 -14.049 1.00 89.56 383 HIS A N 1
ATOM 3013 C CA . HIS A 1 383 ? 3.584 -0.534 -13.580 1.00 89.56 383 HIS A CA 1
ATOM 3014 C C . HIS A 1 383 ? 2.447 -1.223 -12.804 1.00 89.56 383 HIS A C 1
ATOM 3016 O O . HIS A 1 383 ? 2.676 -1.959 -11.850 1.00 89.56 383 HIS A O 1
ATOM 3022 N N . GLY A 1 384 ? 1.193 -0.930 -13.165 1.00 90.44 384 GLY A N 1
ATOM 3023 C CA . GLY A 1 384 ? 0.037 -1.475 -12.454 1.00 90.44 384 GLY A CA 1
ATOM 3024 C C . GLY A 1 384 ? -0.387 -0.696 -11.218 1.00 90.44 384 GLY A C 1
ATOM 3025 O O . GLY A 1 384 ? -1.418 -1.025 -10.633 1.00 90.44 384 GLY A O 1
ATOM 3026 N N . HIS A 1 385 ? 0.339 0.349 -10.814 1.00 89.12 385 HIS A N 1
ATOM 3027 C CA . HIS A 1 385 ? -0.000 1.091 -9.607 1.00 89.12 385 HIS A CA 1
ATOM 3028 C C . HIS A 1 385 ? -1.447 1.638 -9.682 1.00 89.12 385 HIS A C 1
ATOM 3030 O O . HIS A 1 385 ? -1.733 2.461 -10.563 1.00 89.12 385 HIS A O 1
ATOM 3036 N N . PRO A 1 386 ? -2.381 1.216 -8.800 1.00 89.44 386 PRO A N 1
ATOM 3037 C CA . PRO A 1 386 ? -3.817 1.444 -8.991 1.00 89.44 386 PRO A CA 1
ATOM 3038 C C . PRO A 1 386 ? -4.209 2.919 -9.077 1.00 89.44 386 PRO A C 1
ATOM 3040 O O . PRO A 1 386 ? -4.904 3.325 -10.006 1.00 89.44 386 PRO A O 1
ATOM 3043 N N . GLY A 1 387 ? -3.733 3.740 -8.137 1.00 85.19 387 GLY A N 1
ATOM 3044 C CA . GLY A 1 387 ? -4.043 5.168 -8.102 1.00 85.19 387 GLY A CA 1
ATOM 3045 C C . GLY A 1 387 ? -3.439 5.934 -9.277 1.00 85.19 387 GLY A C 1
ATOM 3046 O O . GLY A 1 387 ? -4.080 6.836 -9.804 1.00 85.19 387 GLY A O 1
ATOM 3047 N N . ALA A 1 388 ? -2.253 5.529 -9.742 1.00 86.06 388 ALA A N 1
ATOM 3048 C CA . ALA A 1 388 ? -1.633 6.145 -10.916 1.00 86.06 388 ALA A CA 1
ATOM 3049 C C . ALA A 1 388 ? -2.375 5.753 -12.200 1.00 86.06 388 ALA A C 1
ATOM 3051 O O . ALA A 1 388 ? -2.659 6.598 -13.037 1.00 86.06 388 ALA A O 1
ATOM 3052 N N . THR A 1 389 ? -2.736 4.474 -12.320 1.00 89.94 389 THR A N 1
ATOM 3053 C CA . THR A 1 389 ? -3.509 3.927 -13.442 1.00 89.94 389 THR A CA 1
ATOM 3054 C C . THR A 1 389 ? -4.853 4.617 -13.567 1.00 89.94 389 THR A C 1
ATOM 3056 O O . THR A 1 389 ? -5.172 5.116 -14.641 1.00 89.94 389 THR A O 1
ATOM 3059 N N . ARG A 1 390 ? -5.623 4.700 -12.474 1.00 88.12 390 ARG A N 1
ATOM 3060 C CA . ARG A 1 390 ? -6.919 5.383 -12.496 1.00 88.12 390 ARG A CA 1
ATOM 3061 C C . ARG A 1 390 ? -6.767 6.826 -12.961 1.00 88.12 390 ARG A C 1
ATOM 3063 O O . ARG A 1 390 ? -7.502 7.255 -13.838 1.00 88.12 390 ARG A O 1
ATOM 3070 N N . HIS A 1 391 ? -5.779 7.527 -12.422 1.00 83.56 391 HIS A N 1
ATOM 3071 C CA . HIS A 1 391 ? -5.578 8.929 -12.727 1.00 83.56 391 HIS A CA 1
ATOM 3072 C C . HIS A 1 391 ? -5.153 9.179 -14.186 1.00 83.56 391 HIS A C 1
ATOM 3074 O O . HIS A 1 391 ? -5.715 10.045 -14.847 1.00 83.56 391 HIS A O 1
ATOM 3080 N N . VAL A 1 392 ? -4.239 8.368 -14.733 1.00 86.12 392 VAL A N 1
ATOM 3081 C CA . VAL A 1 392 ? -3.872 8.428 -16.160 1.00 86.12 392 VAL A CA 1
ATOM 3082 C C . VAL A 1 392 ? -5.083 8.139 -17.054 1.00 86.12 392 VAL A C 1
ATOM 3084 O O . VAL A 1 392 ? -5.286 8.826 -18.052 1.00 86.12 392 VAL A O 1
ATOM 3087 N N . LEU A 1 393 ? -5.916 7.155 -16.699 1.00 87.94 393 LEU A N 1
ATOM 3088 C CA . LEU A 1 393 ? -7.131 6.838 -17.457 1.00 87.94 393 LEU A CA 1
ATOM 3089 C C . LEU A 1 393 ? -8.185 7.952 -17.377 1.00 87.94 393 LEU A C 1
ATOM 3091 O O . LEU A 1 393 ? -8.823 8.234 -18.391 1.00 87.94 393 LEU A O 1
ATOM 3095 N N . ASP A 1 394 ? -8.332 8.610 -16.225 1.00 85.06 394 ASP A N 1
ATOM 3096 C CA . ASP A 1 394 ? -9.202 9.780 -16.064 1.00 85.06 394 ASP A CA 1
ATOM 3097 C C . ASP A 1 394 ? -8.736 10.936 -16.971 1.00 85.06 394 ASP A C 1
ATOM 3099 O O . ASP A 1 394 ? -9.544 11.527 -17.690 1.00 85.06 394 ASP A O 1
ATOM 3103 N N . GLU A 1 395 ? -7.429 11.211 -17.041 1.00 82.00 395 GLU A N 1
ATOM 3104 C CA . GLU A 1 395 ? -6.882 12.235 -17.947 1.00 82.00 395 GLU A CA 1
ATOM 3105 C C . GLU A 1 395 ? -7.074 11.871 -19.429 1.00 82.00 395 GLU A C 1
ATOM 3107 O O . GLU A 1 395 ? -7.472 12.721 -20.232 1.00 82.00 395 GLU A O 1
ATOM 3112 N N . ILE A 1 396 ? -6.878 10.601 -19.806 1.00 84.62 396 ILE A N 1
ATOM 3113 C CA . ILE A 1 396 ? -7.181 10.105 -21.162 1.00 84.62 396 ILE A CA 1
ATOM 3114 C C . ILE A 1 396 ? -8.671 10.303 -21.485 1.00 84.62 396 ILE A C 1
ATOM 3116 O O . ILE A 1 396 ? -9.035 10.681 -22.607 1.00 84.62 396 ILE A O 1
ATOM 3120 N N . GLN A 1 397 ? -9.552 10.075 -20.506 1.00 83.56 397 GLN A N 1
ATOM 3121 C CA . GLN A 1 397 ? -10.987 10.279 -20.660 1.00 83.56 397 GLN A CA 1
ATOM 3122 C C . GLN A 1 397 ? -11.328 11.757 -20.908 1.00 83.56 397 GLN A C 1
ATOM 3124 O O . GLN A 1 397 ? -12.233 12.049 -21.697 1.00 83.56 397 GLN A O 1
ATOM 3129 N N . VAL A 1 398 ? -10.596 12.694 -20.311 1.00 81.06 398 VAL A N 1
ATOM 3130 C CA . VAL A 1 398 ? -10.824 14.134 -20.500 1.00 81.06 398 VAL A CA 1
ATOM 3131 C C . VAL A 1 398 ? -10.229 14.653 -21.815 1.00 81.06 398 VAL A C 1
ATOM 3133 O O . VAL A 1 398 ? -10.910 15.383 -22.533 1.00 81.06 398 VAL A O 1
ATOM 3136 N N . ARG A 1 399 ? -8.986 14.288 -22.160 1.00 74.19 399 ARG A N 1
ATOM 3137 C CA . ARG A 1 399 ? -8.199 14.999 -23.192 1.00 74.19 399 ARG A CA 1
ATOM 3138 C C . ARG A 1 399 ? -8.268 14.434 -24.614 1.00 74.19 399 ARG A C 1
ATOM 3140 O O . ARG A 1 399 ? -7.907 15.143 -25.543 1.00 74.19 399 ARG A O 1
ATOM 3147 N N . SER A 1 400 ? -8.780 13.216 -24.811 1.00 63.44 400 SER A N 1
ATOM 3148 C CA . SER A 1 400 ? -9.052 12.631 -26.140 1.00 63.44 400 SER A CA 1
ATOM 3149 C C . SER A 1 400 ? -7.904 12.776 -27.165 1.00 63.44 400 SER A C 1
ATOM 3151 O O . SER A 1 400 ? -8.130 13.242 -28.284 1.00 63.44 400 SER A O 1
ATOM 3153 N N . THR A 1 401 ? -6.685 12.365 -26.813 1.00 62.41 401 THR A N 1
ATOM 3154 C CA . THR A 1 401 ? -5.542 12.320 -27.740 1.00 62.41 401 THR A CA 1
ATOM 3155 C C . THR A 1 401 ? -5.385 10.917 -28.348 1.00 62.41 401 THR A C 1
ATOM 3157 O O . THR A 1 401 ? -5.243 9.931 -27.629 1.00 62.41 401 THR A O 1
ATOM 3160 N N . ASP A 1 402 ? -5.447 10.811 -29.682 1.00 63.44 402 ASP A N 1
ATOM 3161 C CA . ASP A 1 402 ? -5.008 9.626 -30.440 1.00 63.44 402 ASP A CA 1
ATOM 3162 C C . ASP A 1 402 ? -3.968 10.079 -31.484 1.00 63.44 402 ASP A C 1
ATOM 3164 O O . ASP A 1 402 ? -4.319 10.851 -32.383 1.00 63.44 402 ASP A O 1
ATOM 3168 N N . PRO A 1 403 ? -2.696 9.645 -31.392 1.00 67.50 403 PRO A N 1
ATOM 3169 C CA . PRO A 1 403 ? -2.136 8.744 -30.381 1.00 67.50 403 PRO A CA 1
ATOM 3170 C C . PRO A 1 403 ? -2.083 9.369 -28.979 1.00 67.50 403 PRO A C 1
ATOM 3172 O O . PRO A 1 403 ? -2.030 10.587 -28.827 1.00 67.50 403 PRO A O 1
ATOM 3175 N N . ILE A 1 404 ? -2.085 8.515 -27.953 1.00 73.31 404 ILE A N 1
ATOM 3176 C CA . ILE A 1 404 ? -1.860 8.946 -26.570 1.00 73.31 404 ILE A CA 1
ATOM 3177 C C . ILE A 1 404 ? -0.386 9.305 -26.415 1.00 73.31 404 ILE A C 1
ATOM 3179 O O . ILE A 1 404 ? 0.469 8.418 -26.472 1.00 73.31 404 ILE A O 1
ATOM 3183 N N . ASP A 1 405 ? -0.119 10.581 -26.166 1.00 75.00 405 ASP A N 1
ATOM 3184 C CA . ASP A 1 405 ? 1.164 11.051 -25.661 1.00 75.00 405 ASP A CA 1
ATOM 3185 C C . ASP A 1 405 ? 1.065 11.253 -24.143 1.00 75.00 405 ASP A C 1
ATOM 3187 O O . ASP A 1 405 ? 0.342 12.124 -23.656 1.00 75.00 405 ASP A O 1
ATOM 3191 N N . LEU A 1 406 ? 1.767 10.414 -23.375 1.00 76.69 406 LEU A N 1
ATOM 3192 C CA . LEU A 1 406 ? 1.765 10.515 -21.917 1.00 76.69 406 LEU A CA 1
ATOM 3193 C C . LEU A 1 406 ? 2.442 11.798 -21.422 1.00 76.69 406 LEU A C 1
ATOM 3195 O O . LEU A 1 406 ? 2.092 12.267 -20.344 1.00 76.69 406 LEU A O 1
ATOM 3199 N N . ARG A 1 407 ? 3.375 12.387 -22.174 1.00 72.19 407 ARG A N 1
ATOM 3200 C CA . ARG A 1 407 ? 4.055 13.624 -21.770 1.00 72.19 407 ARG A CA 1
ATOM 3201 C C . ARG A 1 407 ? 3.103 14.803 -21.818 1.00 72.19 407 ARG A C 1
ATOM 3203 O O . ARG A 1 407 ? 3.013 15.520 -20.828 1.00 72.19 407 ARG A O 1
ATOM 3210 N N . ASP A 1 408 ? 2.318 14.920 -22.886 1.00 71.38 408 ASP A N 1
ATOM 3211 C CA . ASP A 1 408 ? 1.257 15.930 -23.005 1.00 71.38 408 ASP A CA 1
ATOM 3212 C C . ASP A 1 408 ? 0.203 15.791 -21.898 1.00 71.38 408 ASP A C 1
ATOM 3214 O O . ASP A 1 408 ? -0.348 16.780 -21.401 1.00 71.38 408 ASP A O 1
ATOM 3218 N N . LEU A 1 409 ? -0.099 14.551 -21.495 1.00 73.81 409 LEU A N 1
ATOM 3219 C CA . LEU A 1 409 ? -0.997 14.293 -20.369 1.00 73.81 409 LEU A CA 1
ATOM 3220 C C . LEU A 1 409 ? -0.378 14.770 -19.046 1.00 73.81 409 LEU A C 1
ATOM 3222 O O . LEU A 1 409 ? -1.061 15.443 -18.270 1.00 73.81 409 LEU A O 1
ATOM 3226 N N . LEU A 1 410 ? 0.900 14.456 -18.806 1.00 70.69 410 LEU A N 1
ATOM 3227 C CA . LEU A 1 410 ? 1.621 14.761 -17.565 1.00 70.69 410 LEU A CA 1
ATOM 3228 C C . LEU A 1 410 ? 2.008 16.242 -17.421 1.00 70.69 410 LEU A C 1
ATOM 3230 O O . LEU A 1 410 ? 1.968 16.771 -16.312 1.00 70.69 410 LEU A O 1
ATOM 3234 N N . HIS A 1 411 ? 2.308 16.919 -18.527 1.00 67.06 411 HIS A N 1
ATOM 3235 C CA . HIS A 1 411 ? 2.729 18.317 -18.582 1.00 67.06 411 HIS A CA 1
ATOM 3236 C C . HIS A 1 411 ? 1.824 19.098 -19.548 1.00 67.06 411 HIS A C 1
ATOM 3238 O O . HIS A 1 411 ? 2.187 19.319 -20.703 1.00 67.06 411 HIS A O 1
ATOM 3244 N N . PRO A 1 412 ? 0.615 19.510 -19.115 1.00 55.62 412 PRO A N 1
ATOM 3245 C CA . PRO A 1 412 ? -0.247 20.338 -19.949 1.00 55.62 412 PRO A CA 1
ATOM 3246 C C . PRO A 1 412 ? 0.451 21.657 -20.333 1.00 55.62 412 PRO A C 1
ATOM 3248 O O . PRO A 1 412 ? 1.115 22.258 -19.487 1.00 55.62 412 PRO A O 1
ATOM 3251 N N . PRO A 1 413 ? 0.255 22.167 -21.563 1.00 51.19 413 PRO A N 1
ATOM 3252 C CA . PRO A 1 413 ? 0.813 23.455 -21.973 1.00 51.19 413 PRO A CA 1
ATOM 3253 C C . PRO A 1 413 ? 0.345 24.595 -21.048 1.00 51.19 413 PRO A C 1
ATOM 3255 O O . PRO A 1 413 ? -0.806 24.607 -20.604 1.00 51.19 413 PRO A O 1
ATOM 3258 N N . GLU A 1 414 ? 1.219 25.582 -20.795 1.00 46.88 414 GLU A N 1
ATOM 3259 C CA . GLU A 1 414 ? 1.055 26.682 -19.812 1.00 46.88 414 GLU A CA 1
ATOM 3260 C C . GLU A 1 414 ? -0.307 27.406 -19.861 1.00 46.88 414 GLU A C 1
ATOM 3262 O O . GLU A 1 414 ? -0.805 27.887 -18.842 1.00 46.88 414 GLU A O 1
ATOM 3267 N N . ILE A 1 415 ? -0.954 27.447 -21.030 1.00 45.53 415 ILE A N 1
ATOM 3268 C CA . ILE A 1 415 ? -2.271 28.071 -21.233 1.00 45.53 415 ILE A CA 1
ATOM 3269 C C . ILE A 1 415 ? -3.378 27.340 -20.445 1.00 45.53 415 ILE A C 1
ATOM 3271 O O . ILE A 1 415 ? -4.314 27.982 -19.967 1.00 45.53 415 ILE A O 1
ATOM 3275 N N . ALA A 1 416 ? -3.270 26.019 -20.270 1.00 44.62 416 ALA A N 1
ATOM 3276 C CA . ALA A 1 416 ? -4.196 25.219 -19.465 1.00 44.62 416 ALA A CA 1
ATOM 3277 C C . ALA A 1 416 ? -3.844 25.249 -17.963 1.00 44.62 416 ALA A C 1
ATOM 3279 O O . ALA A 1 416 ? -4.742 25.219 -17.120 1.00 44.62 416 ALA A O 1
ATOM 3280 N N . ALA A 1 417 ? -2.556 25.379 -17.623 1.00 43.78 417 ALA A N 1
ATOM 3281 C CA . ALA A 1 417 ? -2.070 25.462 -16.242 1.00 43.78 417 ALA A CA 1
ATOM 3282 C C . ALA A 1 417 ? -2.528 26.750 -15.525 1.00 43.78 417 ALA A C 1
ATOM 3284 O O . ALA A 1 417 ? -2.797 26.730 -14.326 1.00 43.78 417 ALA A O 1
ATOM 3285 N N . ALA A 1 418 ? -2.710 27.851 -16.264 1.00 43.78 418 ALA A N 1
ATOM 3286 C CA . ALA A 1 418 ? -3.181 29.135 -15.731 1.00 43.78 418 ALA A CA 1
ATOM 3287 C C . ALA A 1 418 ? -4.627 29.118 -15.178 1.00 43.78 418 ALA A C 1
ATOM 3289 O O . ALA A 1 418 ? -5.040 30.074 -14.521 1.00 43.78 418 ALA A O 1
ATOM 3290 N N . GLN A 1 419 ? -5.407 28.061 -15.443 1.00 43.75 419 GLN A N 1
ATOM 3291 C CA . GLN A 1 419 ? -6.778 27.886 -14.937 1.00 43.75 419 GLN A CA 1
ATOM 3292 C C . GLN A 1 419 ? -6.872 26.914 -13.746 1.00 43.75 419 GLN A C 1
ATOM 3294 O O . GLN A 1 419 ? -7.966 26.713 -13.215 1.00 43.75 419 GLN A O 1
ATOM 3299 N N . GLN A 1 420 ? -5.756 26.319 -13.313 1.00 42.94 420 GLN A N 1
ATOM 3300 C CA . GLN A 1 420 ? -5.697 25.374 -12.194 1.00 42.94 420 GLN A CA 1
ATOM 3301 C C . GLN A 1 420 ? -4.996 25.993 -10.974 1.00 42.94 420 GLN A C 1
ATOM 3303 O O . GLN A 1 420 ? -4.234 26.951 -11.092 1.00 42.94 420 GLN A O 1
ATOM 3308 N N . ASP A 1 421 ? -5.273 25.456 -9.781 1.00 44.38 421 ASP A N 1
ATOM 3309 C CA . ASP A 1 421 ? -4.590 25.846 -8.541 1.00 44.38 421 ASP A CA 1
ATOM 3310 C C . ASP A 1 421 ? -3.063 25.675 -8.720 1.00 44.38 421 ASP A C 1
ATOM 3312 O O . ASP A 1 421 ? -2.634 24.604 -9.162 1.00 44.38 421 ASP A O 1
ATOM 3316 N N . PRO A 1 422 ? -2.217 26.676 -8.408 1.00 38.38 422 PRO A N 1
ATOM 3317 C CA . PRO A 1 422 ? -0.766 26.607 -8.608 1.00 38.38 422 PRO A CA 1
ATOM 3318 C C . PRO A 1 422 ? -0.083 25.397 -7.943 1.00 38.38 422 PRO A C 1
ATOM 3320 O O . PRO A 1 422 ? 0.978 24.975 -8.400 1.00 38.38 422 PRO A O 1
ATOM 3323 N N . ALA A 1 423 ? -0.677 24.797 -6.903 1.00 38.22 423 ALA A N 1
ATOM 3324 C CA . ALA A 1 423 ? -0.179 23.549 -6.309 1.00 38.22 423 ALA A CA 1
ATOM 3325 C C . ALA A 1 423 ? -0.471 22.292 -7.160 1.00 38.22 423 ALA A C 1
ATOM 3327 O O . ALA A 1 423 ? 0.284 21.323 -7.095 1.00 38.22 423 ALA A O 1
ATOM 3328 N N . VAL A 1 424 ? -1.543 22.312 -7.960 1.00 39.72 424 VAL A N 1
ATOM 3329 C CA . VAL A 1 424 ? -1.921 21.261 -8.924 1.00 39.72 424 VAL A CA 1
ATOM 3330 C C . VAL A 1 424 ? -1.170 21.456 -10.244 1.00 39.72 424 VAL A C 1
ATOM 3332 O O . VAL A 1 424 ? -0.719 20.483 -10.838 1.00 39.72 424 VAL A O 1
ATOM 3335 N N . ALA A 1 425 ? -0.945 22.706 -10.657 1.00 40.22 425 ALA A N 1
ATOM 3336 C CA . ALA A 1 425 ? -0.197 23.043 -11.869 1.00 40.22 425 ALA A CA 1
ATOM 3337 C C . ALA A 1 425 ? 1.288 22.629 -11.813 1.00 40.22 425 ALA A C 1
ATOM 3339 O O . ALA A 1 425 ? 1.849 22.259 -12.838 1.00 40.22 425 ALA A O 1
ATOM 3340 N N . ALA A 1 426 ? 1.917 22.656 -10.630 1.00 42.47 426 ALA A N 1
ATOM 3341 C CA . ALA A 1 426 ?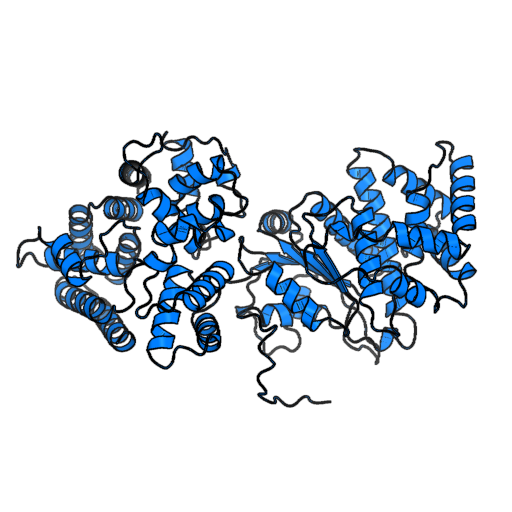 3.338 22.325 -10.472 1.00 42.47 426 ALA A CA 1
ATOM 3342 C C . ALA A 1 426 ? 3.655 20.822 -10.592 1.00 42.47 426 ALA A C 1
ATOM 3344 O O . ALA A 1 426 ? 4.786 20.479 -10.907 1.00 42.47 426 ALA A O 1
ATOM 3345 N N . TYR A 1 427 ? 2.682 19.936 -10.340 1.00 47.88 427 TYR A N 1
ATOM 3346 C CA . TYR A 1 427 ? 2.892 18.478 -10.336 1.00 47.88 427 TYR A CA 1
ATOM 3347 C C . TYR A 1 427 ? 1.905 17.708 -11.224 1.00 47.88 427 TYR A C 1
ATOM 3349 O O . TYR A 1 427 ? 1.977 16.482 -11.290 1.00 47.88 427 TYR A O 1
ATOM 3357 N N . GLY A 1 428 ? 0.969 18.393 -11.889 1.00 55.69 428 GLY A N 1
ATOM 3358 C CA . GLY A 1 428 ? 0.034 17.799 -12.843 1.00 55.69 428 GLY A CA 1
ATOM 3359 C C . GLY A 1 428 ? -0.610 16.498 -12.328 1.00 55.69 428 GLY A C 1
ATOM 3360 O O . GLY A 1 428 ? -1.003 16.416 -11.158 1.00 55.69 428 GLY A O 1
ATOM 3361 N N . PRO A 1 429 ? -0.665 15.440 -13.158 1.00 49.72 429 PRO A N 1
ATOM 3362 C CA . PRO A 1 429 ? -1.226 14.151 -12.773 1.00 49.72 429 PRO A CA 1
ATOM 3363 C C . PRO A 1 429 ? -0.440 13.370 -11.696 1.00 49.72 429 PRO A C 1
ATOM 3365 O O . PRO A 1 429 ? -0.900 12.351 -11.177 1.00 49.72 429 PRO A O 1
ATOM 3368 N N . ALA A 1 430 ? 0.760 13.827 -11.325 1.00 53.91 430 ALA A N 1
ATOM 3369 C CA . ALA A 1 430 ? 1.567 13.249 -10.249 1.00 53.91 430 ALA A CA 1
ATOM 3370 C C . ALA A 1 430 ? 1.174 13.762 -8.856 1.00 53.91 430 ALA A C 1
ATOM 3372 O O . ALA A 1 430 ? 1.521 13.136 -7.848 1.00 53.91 430 ALA A O 1
ATOM 3373 N N . ALA A 1 431 ? 0.440 14.878 -8.779 1.00 60.12 431 ALA A N 1
ATOM 3374 C CA . ALA A 1 431 ? 0.106 15.550 -7.526 1.00 60.12 431 ALA A CA 1
ATOM 3375 C C . ALA A 1 431 ? -0.527 14.622 -6.467 1.00 60.12 431 ALA A C 1
ATOM 3377 O O . ALA A 1 431 ? -0.105 14.691 -5.312 1.00 60.12 431 ALA A O 1
ATOM 3378 N N . PRO A 1 432 ? -1.452 13.693 -6.797 1.00 62.81 432 PRO A N 1
ATOM 3379 C CA . PRO A 1 432 ? -2.020 12.783 -5.799 1.00 62.81 432 PRO A CA 1
ATOM 3380 C C . PRO A 1 432 ? -1.007 11.783 -5.217 1.00 62.81 432 PRO A C 1
ATOM 3382 O O . PRO A 1 432 ? -1.169 11.338 -4.081 1.00 62.81 432 PRO A O 1
ATOM 3385 N N . LEU A 1 433 ? 0.036 11.421 -5.974 1.00 64.94 433 LEU A N 1
ATOM 3386 C CA . LEU A 1 433 ? 1.089 10.491 -5.539 1.00 64.94 433 LEU A CA 1
ATOM 3387 C C . LEU A 1 433 ? 2.154 11.191 -4.687 1.00 64.94 433 LEU A C 1
ATOM 3389 O O . LEU A 1 433 ? 2.745 10.567 -3.806 1.00 64.94 433 LEU A O 1
ATOM 3393 N N . LEU A 1 434 ? 2.362 12.487 -4.926 1.00 69.00 434 LEU A N 1
ATOM 3394 C CA . LEU A 1 434 ? 3.296 13.340 -4.187 1.00 69.00 434 LEU A CA 1
ATOM 3395 C C . LEU A 1 434 ? 2.634 14.074 -3.005 1.00 69.00 434 LEU A C 1
ATOM 3397 O O . LEU A 1 434 ? 3.324 14.620 -2.142 1.00 69.00 434 LEU A O 1
ATOM 3401 N N . ALA A 1 435 ? 1.299 14.065 -2.927 1.00 65.94 435 ALA A N 1
ATOM 3402 C CA . ALA A 1 435 ? 0.530 14.735 -1.886 1.00 65.94 435 ALA A CA 1
ATOM 3403 C C . ALA A 1 435 ? 0.944 14.277 -0.477 1.00 65.94 435 ALA A C 1
ATOM 3405 O O . ALA A 1 435 ? 1.082 13.085 -0.190 1.00 65.94 435 ALA A O 1
ATOM 3406 N N . GLY A 1 436 ? 1.123 15.245 0.428 1.00 66.25 436 GLY A N 1
ATOM 3407 C CA . GLY A 1 436 ? 1.487 14.997 1.824 1.00 66.25 436 GLY A CA 1
ATOM 3408 C C . GLY A 1 436 ? 2.955 14.619 2.045 1.00 66.25 436 GLY A C 1
ATOM 3409 O O . GLY A 1 436 ? 3.273 14.085 3.108 1.00 66.25 436 GLY A O 1
ATOM 3410 N N . ILE A 1 437 ? 3.834 14.828 1.059 1.00 76.12 437 ILE A N 1
ATOM 3411 C CA . ILE A 1 437 ? 5.290 14.851 1.251 1.00 76.12 437 ILE A CA 1
ATOM 3412 C C . ILE A 1 437 ? 5.694 16.320 1.475 1.00 76.12 437 ILE A C 1
ATOM 3414 O O . ILE A 1 437 ? 5.371 17.159 0.632 1.00 76.12 437 ILE A O 1
ATOM 3418 N N . PRO A 1 438 ? 6.357 16.679 2.593 1.00 79.31 438 PRO A N 1
ATOM 3419 C CA . PRO A 1 438 ? 6.837 18.047 2.799 1.00 79.31 438 PRO A CA 1
ATOM 3420 C C . PRO A 1 438 ? 7.796 18.462 1.678 1.00 79.31 438 PRO A C 1
ATOM 3422 O O . PRO A 1 438 ? 8.593 17.644 1.219 1.00 79.31 438 PRO A O 1
ATOM 3425 N N . LYS A 1 439 ? 7.756 19.729 1.249 1.00 76.38 439 LYS A N 1
ATOM 3426 C CA . LYS A 1 439 ? 8.567 20.223 0.117 1.00 76.38 439 LYS A CA 1
ATOM 3427 C C . LYS A 1 439 ? 10.066 20.002 0.334 1.00 76.38 439 LYS A C 1
ATOM 3429 O O . LYS A 1 439 ? 10.800 19.700 -0.601 1.00 76.38 439 LYS A O 1
ATOM 3434 N N . GLU A 1 440 ? 10.509 20.108 1.581 1.00 74.88 440 GLU A N 1
ATOM 3435 C CA . GLU A 1 440 ? 11.894 19.888 1.990 1.00 74.88 440 GLU A CA 1
ATOM 3436 C C . GLU A 1 440 ? 12.318 18.431 1.782 1.00 74.88 440 GLU A C 1
ATOM 3438 O O . GLU A 1 440 ? 13.439 18.172 1.357 1.00 74.88 440 GLU A O 1
ATOM 3443 N N . VAL A 1 441 ? 11.409 17.487 2.040 1.00 84.12 441 VAL A N 1
ATOM 3444 C CA . VAL A 1 441 ? 11.624 16.052 1.807 1.00 84.12 441 VAL A CA 1
ATOM 3445 C C . VAL A 1 441 ? 11.548 15.739 0.320 1.00 84.12 441 VAL A C 1
ATOM 3447 O O . VAL A 1 441 ? 12.325 14.929 -0.168 1.00 84.12 441 VAL A O 1
ATOM 3450 N N . LEU A 1 442 ? 10.641 16.394 -0.407 1.00 85.44 442 LEU A N 1
ATOM 3451 C CA . LEU A 1 442 ? 10.445 16.175 -1.834 1.00 85.44 442 LEU A CA 1
ATOM 3452 C C . LEU A 1 442 ? 11.704 16.513 -2.643 1.00 85.44 442 LEU A C 1
ATOM 3454 O O . LEU A 1 442 ? 12.094 15.720 -3.489 1.00 85.44 442 LEU A O 1
ATOM 3458 N N . ASN A 1 443 ? 12.385 17.624 -2.350 1.00 84.81 443 ASN A N 1
ATOM 3459 C CA . ASN A 1 443 ? 13.626 17.981 -3.052 1.00 84.81 443 ASN A CA 1
ATOM 3460 C C . ASN A 1 443 ? 14.742 16.946 -2.854 1.00 84.81 443 ASN A C 1
ATOM 3462 O O . ASN A 1 443 ? 15.409 16.572 -3.822 1.00 84.81 443 ASN A O 1
ATOM 3466 N N . ASP A 1 444 ? 14.920 16.467 -1.619 1.00 89.12 444 ASP A N 1
ATOM 3467 C CA . ASP A 1 444 ? 15.882 15.408 -1.303 1.00 89.12 444 ASP A CA 1
ATOM 3468 C C . ASP A 1 444 ? 15.466 14.081 -1.976 1.00 89.12 444 ASP A C 1
ATOM 3470 O O . ASP A 1 444 ? 16.309 13.363 -2.516 1.00 89.12 444 ASP A O 1
ATOM 3474 N N . LEU A 1 445 ? 14.161 13.783 -2.015 1.00 90.56 445 LEU A N 1
ATOM 3475 C CA . LEU A 1 445 ? 13.592 12.592 -2.649 1.00 90.56 445 LEU A CA 1
ATOM 3476 C C . LEU A 1 445 ? 13.750 12.602 -4.179 1.00 90.56 445 LEU A C 1
ATOM 3478 O O . LEU A 1 445 ? 14.044 11.557 -4.755 1.00 90.56 445 LEU A O 1
ATOM 3482 N N . ILE A 1 446 ? 13.616 13.764 -4.830 1.00 90.94 446 ILE A N 1
ATOM 3483 C CA . ILE A 1 446 ? 13.880 13.944 -6.268 1.00 90.94 446 ILE A CA 1
ATOM 3484 C C . ILE A 1 446 ? 15.327 13.555 -6.580 1.00 90.94 446 ILE A C 1
ATOM 3486 O O . ILE A 1 446 ? 15.560 12.736 -7.465 1.00 90.94 446 ILE A O 1
ATOM 3490 N N . THR A 1 447 ? 16.300 14.046 -5.806 1.00 92.19 447 THR A N 1
ATOM 3491 C CA . THR A 1 447 ? 17.712 13.668 -5.981 1.00 92.19 447 THR A CA 1
ATOM 3492 C C . THR A 1 447 ? 17.928 12.171 -5.711 1.00 92.19 447 THR A C 1
ATOM 3494 O O . THR A 1 447 ? 18.605 11.490 -6.478 1.00 92.19 447 THR A O 1
ATOM 3497 N N . CYS A 1 448 ? 17.299 11.622 -4.664 1.00 93.88 448 CYS A N 1
ATOM 3498 C CA . CYS A 1 448 ? 17.384 10.194 -4.330 1.00 93.88 448 CYS A CA 1
ATOM 3499 C C . CYS A 1 448 ? 16.730 9.274 -5.372 1.00 93.88 448 CYS A C 1
ATOM 3501 O O . CYS A 1 448 ? 17.060 8.091 -5.418 1.00 93.88 448 CYS A O 1
ATOM 3503 N N . SER A 1 449 ? 15.833 9.784 -6.221 1.00 94.12 449 SER A N 1
ATOM 3504 C CA . SER A 1 449 ? 15.149 8.979 -7.242 1.00 94.12 449 SER A CA 1
ATOM 3505 C C . SER A 1 449 ? 16.079 8.423 -8.325 1.00 94.12 449 SER A C 1
ATOM 3507 O O . SER A 1 449 ? 15.748 7.416 -8.955 1.00 94.12 449 SER A O 1
ATOM 3509 N N . ALA A 1 450 ? 17.264 9.021 -8.494 1.00 95.38 450 ALA A N 1
ATOM 3510 C CA . ALA A 1 450 ? 18.315 8.525 -9.379 1.00 95.38 450 ALA A CA 1
ATOM 3511 C C . ALA A 1 450 ? 18.905 7.184 -8.917 1.00 95.38 450 ALA A C 1
ATOM 3513 O O . ALA A 1 450 ? 19.272 6.354 -9.752 1.00 95.38 450 ALA A O 1
ATOM 3514 N N . ALA A 1 451 ? 18.950 6.937 -7.606 1.00 95.38 451 ALA A N 1
ATOM 3515 C CA . ALA A 1 451 ? 19.544 5.737 -7.023 1.00 95.38 451 ALA A CA 1
ATOM 3516 C C . ALA A 1 451 ? 18.667 4.505 -7.253 1.00 95.38 451 ALA A C 1
ATOM 3518 O O . ALA A 1 451 ? 17.454 4.603 -7.101 1.00 95.38 451 ALA A O 1
ATOM 3519 N N . ARG A 1 452 ? 19.211 3.341 -7.630 1.00 93.19 452 ARG A N 1
ATOM 3520 C CA . ARG A 1 452 ? 18.415 2.137 -7.963 1.00 93.19 452 ARG A CA 1
ATOM 3521 C C . ARG A 1 452 ? 17.740 1.511 -6.744 1.00 93.19 452 ARG A C 1
ATOM 3523 O O . ARG A 1 452 ? 16.623 1.012 -6.863 1.00 93.19 452 ARG A O 1
ATOM 3530 N N . THR A 1 453 ? 18.398 1.558 -5.590 1.00 93.62 453 THR A N 1
ATOM 3531 C CA . THR A 1 453 ? 17.923 0.971 -4.328 1.00 93.62 453 THR A CA 1
ATOM 3532 C C . THR A 1 453 ? 17.982 1.977 -3.179 1.00 93.62 453 THR A C 1
ATOM 3534 O O . THR A 1 453 ? 18.657 3.005 -3.268 1.00 93.62 453 THR A O 1
ATOM 3537 N N . GLN A 1 454 ? 17.287 1.674 -2.080 1.00 92.50 454 GLN A N 1
ATOM 3538 C CA . GLN A 1 454 ? 17.323 2.474 -0.856 1.00 92.50 454 GLN A CA 1
ATOM 3539 C C . GLN A 1 454 ? 18.755 2.607 -0.326 1.00 92.50 454 GLN A C 1
ATOM 3541 O O . GLN A 1 454 ? 19.175 3.713 -0.012 1.00 92.50 454 GLN A O 1
ATOM 3546 N N . ASP A 1 455 ? 19.531 1.522 -0.303 1.00 92.00 455 ASP A N 1
ATOM 3547 C CA . ASP A 1 455 ? 20.929 1.529 0.146 1.00 92.00 455 ASP A CA 1
ATOM 3548 C C . ASP A 1 455 ? 21.804 2.505 -0.651 1.00 92.00 455 ASP A C 1
ATOM 3550 O O . ASP A 1 455 ? 22.717 3.144 -0.125 1.00 92.00 455 ASP A O 1
ATOM 3554 N N . GLU A 1 456 ? 21.559 2.602 -1.954 1.00 93.81 456 GLU A N 1
ATOM 3555 C CA . GLU A 1 456 ? 22.269 3.523 -2.831 1.00 93.81 456 GLU A CA 1
ATOM 3556 C C . GLU A 1 456 ? 21.851 4.976 -2.572 1.00 93.81 456 GLU A C 1
ATOM 3558 O O . GLU A 1 456 ? 22.712 5.853 -2.482 1.00 93.81 456 GLU A O 1
ATOM 3563 N N . ALA A 1 457 ? 20.559 5.221 -2.342 1.00 93.81 457 ALA A N 1
ATOM 3564 C CA . ALA A 1 457 ? 20.066 6.528 -1.923 1.00 93.81 457 ALA A CA 1
ATOM 3565 C C . ALA A 1 457 ? 20.603 6.935 -0.538 1.00 93.81 457 ALA A C 1
ATOM 3567 O O . ALA A 1 457 ? 20.968 8.091 -0.333 1.00 93.81 457 ALA A O 1
ATOM 3568 N N . GLU A 1 458 ? 20.727 6.001 0.407 1.00 92.88 458 GLU A N 1
ATOM 3569 C CA . GLU A 1 458 ? 21.323 6.249 1.725 1.00 92.88 458 GLU A CA 1
ATOM 3570 C C . GLU A 1 458 ? 22.791 6.671 1.609 1.00 92.88 458 GLU A C 1
ATOM 3572 O O . GLU A 1 458 ? 23.208 7.638 2.254 1.00 92.88 458 GLU A O 1
ATOM 3577 N N . ARG A 1 459 ? 23.570 6.019 0.734 1.00 92.12 459 ARG A N 1
ATOM 3578 C CA . ARG A 1 459 ? 24.949 6.438 0.433 1.00 92.12 459 ARG A CA 1
ATOM 3579 C C . ARG A 1 459 ? 25.003 7.806 -0.235 1.00 92.12 459 ARG A C 1
ATOM 3581 O O . ARG A 1 459 ? 25.841 8.623 0.148 1.00 92.12 459 ARG A O 1
ATOM 3588 N N . LEU A 1 460 ? 24.104 8.074 -1.183 1.00 93.06 460 LEU A N 1
ATOM 3589 C CA . LEU A 1 460 ? 23.984 9.382 -1.826 1.00 93.06 460 LEU A CA 1
ATOM 3590 C C . LEU A 1 460 ? 23.762 10.477 -0.777 1.00 93.06 460 LEU A C 1
ATOM 3592 O O . LEU A 1 460 ? 24.504 11.457 -0.755 1.00 93.06 460 LEU A O 1
ATOM 3596 N N . VAL A 1 461 ? 22.828 10.283 0.154 1.00 91.69 461 VAL A N 1
ATOM 3597 C CA . VAL A 1 461 ? 22.578 11.232 1.250 1.00 91.69 461 VAL A CA 1
ATOM 3598 C C . VAL A 1 461 ? 23.790 11.370 2.175 1.00 91.69 461 VAL A C 1
ATOM 3600 O O . VAL A 1 461 ? 24.140 12.480 2.568 1.00 91.69 461 VAL A O 1
ATOM 3603 N N . ALA A 1 462 ? 24.449 10.264 2.523 1.00 90.00 462 ALA A N 1
ATOM 3604 C CA . ALA A 1 462 ? 25.520 10.269 3.515 1.00 90.00 462 ALA A CA 1
ATOM 3605 C C . ALA A 1 462 ? 26.862 10.811 2.997 1.00 90.00 462 ALA A C 1
ATOM 3607 O O . ALA A 1 462 ? 27.660 11.299 3.795 1.00 90.00 462 ALA A O 1
ATOM 3608 N N . SER A 1 463 ? 27.165 10.661 1.703 1.00 89.25 463 SER A N 1
ATOM 3609 C CA . SER A 1 463 ? 28.542 10.794 1.190 1.00 89.25 463 SER A CA 1
ATOM 3610 C C . SER A 1 463 ? 28.708 11.697 -0.033 1.00 89.25 463 SER A C 1
ATOM 3612 O O . SER A 1 463 ? 29.845 11.992 -0.397 1.00 89.25 463 SER A O 1
ATOM 3614 N N . SER A 1 464 ? 27.627 12.146 -0.679 1.00 88.50 464 SER A N 1
ATOM 3615 C CA . SER A 1 464 ? 27.754 12.935 -1.915 1.00 88.50 464 SER A CA 1
ATOM 3616 C C . SER A 1 464 ? 27.894 14.440 -1.702 1.00 88.50 464 SER A C 1
ATOM 3618 O O . SER A 1 464 ? 28.533 15.108 -2.508 1.00 88.50 464 SER A O 1
ATOM 3620 N N . GLY A 1 465 ? 27.284 14.984 -0.645 1.00 86.81 465 GLY A N 1
ATOM 3621 C CA . GLY A 1 465 ? 27.085 16.431 -0.505 1.00 86.81 465 GLY A CA 1
ATOM 3622 C C . GLY A 1 465 ? 26.065 17.028 -1.491 1.00 86.81 465 GLY A C 1
ATOM 3623 O O . GLY A 1 465 ? 25.829 18.228 -1.441 1.00 86.81 465 GLY A O 1
ATOM 3624 N N . LEU A 1 466 ? 25.441 16.206 -2.348 1.00 87.00 466 LEU A N 1
ATOM 3625 C CA . LEU A 1 466 ? 24.443 16.605 -3.353 1.00 87.00 466 LEU A CA 1
ATOM 3626 C C . LEU A 1 466 ? 23.014 16.662 -2.791 1.00 87.00 466 LEU A C 1
ATOM 3628 O O . LEU A 1 466 ? 22.096 17.161 -3.443 1.00 87.00 466 LEU A O 1
ATOM 3632 N N . VAL A 1 467 ? 22.809 16.128 -1.585 1.00 85.62 467 VAL A N 1
ATOM 3633 C CA . VAL A 1 467 ? 21.519 16.124 -0.891 1.00 85.62 467 VAL A CA 1
ATOM 3634 C C . VAL A 1 467 ? 21.623 17.012 0.340 1.00 85.62 467 VAL A C 1
ATOM 3636 O O . VAL A 1 467 ? 22.531 16.854 1.154 1.00 85.62 467 VAL A O 1
ATOM 3639 N N . ASN A 1 468 ? 20.677 17.939 0.494 1.00 77.62 468 ASN A N 1
ATOM 3640 C CA . ASN A 1 468 ? 20.681 18.883 1.611 1.00 77.62 468 ASN A CA 1
ATOM 3641 C C . ASN A 1 468 ? 20.309 18.206 2.942 1.00 77.62 468 ASN A C 1
ATOM 3643 O O . ASN A 1 468 ? 20.573 18.768 4.006 1.00 77.62 468 ASN A O 1
ATOM 3647 N N . ALA A 1 469 ? 19.679 17.026 2.877 1.00 74.44 469 ALA A N 1
ATOM 3648 C CA . ALA A 1 469 ? 19.253 16.199 4.007 1.00 74.44 469 ALA A CA 1
ATOM 3649 C C . ALA A 1 469 ? 18.387 16.963 5.024 1.00 74.44 469 ALA A C 1
ATOM 3651 O O . ALA A 1 469 ? 18.338 16.614 6.208 1.00 74.44 469 ALA A O 1
ATOM 3652 N N . ARG A 1 470 ? 17.670 18.002 4.570 1.00 67.38 470 ARG A N 1
ATOM 3653 C CA . ARG A 1 470 ? 16.793 18.824 5.423 1.00 67.38 470 ARG A CA 1
ATOM 3654 C C . ARG A 1 470 ? 15.617 18.003 5.938 1.00 67.38 470 ARG A C 1
ATOM 3656 O O . ARG A 1 470 ? 15.149 18.242 7.047 1.00 67.38 470 ARG A O 1
ATOM 3663 N N . GLY A 1 471 ? 15.190 17.001 5.166 1.00 60.50 471 GLY A N 1
ATOM 3664 C CA . GLY A 1 471 ? 14.205 16.007 5.585 1.00 60.50 471 GLY A CA 1
ATOM 3665 C C . GLY A 1 471 ? 14.735 14.952 6.568 1.00 60.50 471 GLY A C 1
ATOM 3666 O O . GLY A 1 471 ? 13.952 14.153 7.090 1.00 60.50 471 GLY A O 1
ATOM 3667 N N . GLY A 1 472 ? 16.042 14.900 6.840 1.00 72.94 472 GLY A N 1
ATOM 3668 C CA . GLY A 1 472 ? 16.654 13.849 7.654 1.00 72.94 472 GLY A CA 1
ATOM 3669 C C . GLY A 1 472 ? 16.278 12.443 7.166 1.00 72.94 472 GLY A C 1
ATOM 3670 O O . GLY A 1 472 ? 16.259 12.165 5.971 1.00 72.94 472 GLY A O 1
ATOM 3671 N N . ARG A 1 473 ? 15.912 11.546 8.093 1.00 76.31 473 ARG A N 1
ATOM 3672 C CA . ARG A 1 473 ? 15.519 10.158 7.765 1.00 76.31 473 ARG A CA 1
ATOM 3673 C C . ARG A 1 473 ? 14.130 10.025 7.125 1.00 76.31 473 ARG A C 1
ATOM 3675 O O . ARG A 1 473 ? 13.753 8.918 6.759 1.00 76.31 473 ARG A O 1
ATOM 3682 N N . SER A 1 474 ? 13.360 11.108 6.993 1.00 79.81 474 SER A N 1
ATOM 3683 C CA . SER A 1 474 ? 12.001 11.032 6.431 1.00 79.81 474 SER A CA 1
ATOM 3684 C C . SER A 1 474 ? 11.976 10.724 4.929 1.00 79.81 474 SER A C 1
ATOM 3686 O O . SER A 1 474 ? 10.995 10.161 4.454 1.00 79.81 474 SER A O 1
ATOM 3688 N N . VAL A 1 475 ? 13.071 10.991 4.203 1.00 84.19 475 VAL A N 1
ATOM 3689 C CA . VAL A 1 475 ? 13.240 10.564 2.801 1.00 84.19 475 VAL A CA 1
ATOM 3690 C C . VAL A 1 475 ? 13.264 9.034 2.663 1.00 84.19 475 VAL A C 1
ATOM 3692 O O . VAL A 1 475 ? 12.886 8.504 1.625 1.00 84.19 475 VAL A O 1
ATOM 3695 N N . PHE A 1 476 ? 13.620 8.320 3.739 1.00 86.06 476 PHE A N 1
ATOM 3696 C CA . PHE A 1 476 ? 13.650 6.854 3.839 1.00 86.06 476 PHE A CA 1
ATOM 3697 C C . PHE A 1 476 ? 12.466 6.298 4.636 1.00 86.06 476 PHE A C 1
ATOM 3699 O O . PHE A 1 476 ? 12.554 5.239 5.260 1.00 86.06 476 PHE A O 1
ATOM 3706 N N . ALA A 1 477 ? 11.352 7.032 4.672 1.00 79.69 477 ALA A N 1
ATOM 3707 C CA . ALA A 1 477 ? 10.146 6.554 5.324 1.00 79.69 477 ALA A CA 1
ATOM 3708 C C . ALA A 1 477 ? 9.680 5.224 4.678 1.00 79.69 477 ALA A C 1
ATOM 3710 O O . ALA A 1 477 ? 9.628 5.148 3.447 1.00 79.69 477 ALA A O 1
ATOM 3711 N N . PRO A 1 478 ? 9.313 4.191 5.466 1.00 73.00 478 PRO A N 1
ATOM 3712 C CA . PRO A 1 478 ? 8.886 2.886 4.942 1.00 73.00 478 PRO A CA 1
ATOM 3713 C C . PRO A 1 478 ? 7.687 2.935 3.986 1.00 73.00 478 PRO A C 1
ATOM 3715 O O . PRO A 1 478 ? 7.440 1.985 3.257 1.00 73.00 478 PRO A O 1
ATOM 3718 N N . GLU A 1 479 ? 6.913 4.021 3.992 1.00 75.12 479 GLU A N 1
ATOM 3719 C CA . GLU A 1 479 ? 5.805 4.222 3.055 1.00 75.12 479 GLU A CA 1
ATOM 3720 C C . GLU A 1 479 ? 6.247 4.625 1.641 1.00 75.12 479 GLU A C 1
ATOM 3722 O O . GLU A 1 479 ? 5.448 4.529 0.708 1.00 75.12 479 GLU A O 1
ATOM 3727 N N . LEU A 1 480 ? 7.477 5.131 1.495 1.00 80.62 480 LEU A N 1
ATOM 3728 C CA . LEU A 1 480 ? 8.038 5.599 0.225 1.00 80.62 480 LEU A CA 1
ATOM 3729 C C . LEU A 1 480 ? 8.830 4.505 -0.490 1.00 80.62 480 LEU A C 1
ATOM 3731 O O . LEU A 1 480 ? 8.853 4.490 -1.715 1.00 80.62 480 LEU A O 1
ATOM 3735 N N . TRP A 1 481 ? 9.449 3.592 0.259 1.00 86.06 481 TRP A N 1
ATOM 3736 C CA . TRP A 1 481 ? 10.301 2.531 -0.272 1.00 86.06 481 TRP A CA 1
ATOM 3737 C C . TRP A 1 481 ? 9.644 1.173 -0.044 1.00 86.06 481 TRP A C 1
ATOM 3739 O O . TRP A 1 481 ? 9.338 0.801 1.085 1.00 86.06 481 TRP A O 1
ATOM 3749 N N . VAL A 1 482 ? 9.416 0.433 -1.125 1.00 82.75 482 VAL A N 1
ATOM 3750 C CA . VAL A 1 482 ? 8.787 -0.890 -1.102 1.00 82.75 482 VAL A CA 1
ATOM 3751 C C . VAL A 1 482 ? 9.828 -1.963 -1.368 1.00 82.75 482 VAL A C 1
ATOM 3753 O O . VAL A 1 482 ? 10.779 -1.728 -2.106 1.00 82.75 482 VAL A O 1
ATOM 3756 N N . THR A 1 483 ? 9.646 -3.159 -0.815 1.00 81.38 483 THR A N 1
ATOM 3757 C CA . THR A 1 483 ? 10.487 -4.306 -1.179 1.00 81.38 483 THR A CA 1
ATOM 3758 C C . THR A 1 483 ? 10.323 -4.589 -2.670 1.00 81.38 483 THR A C 1
ATOM 3760 O O . THR A 1 483 ? 9.185 -4.769 -3.129 1.00 81.38 483 THR A O 1
ATOM 3763 N N . GLY A 1 484 ? 11.444 -4.563 -3.392 1.00 77.44 484 GLY A N 1
ATOM 3764 C CA . GLY A 1 484 ? 11.529 -4.838 -4.819 1.00 77.44 484 GLY A CA 1
ATOM 3765 C C . GLY A 1 484 ? 11.370 -6.322 -5.139 1.00 77.44 484 GLY A C 1
ATOM 3766 O O . GLY A 1 484 ? 11.255 -7.161 -4.245 1.00 77.44 484 GLY A O 1
ATOM 3767 N N . ASP A 1 485 ? 11.376 -6.639 -6.432 1.00 71.00 485 ASP A N 1
ATOM 3768 C CA . ASP A 1 485 ? 11.111 -7.993 -6.941 1.00 71.00 485 ASP A CA 1
ATOM 3769 C C . ASP A 1 485 ? 12.183 -9.014 -6.535 1.00 71.00 485 ASP A C 1
ATOM 3771 O O . ASP A 1 485 ? 11.918 -10.213 -6.481 1.00 71.00 485 ASP A O 1
ATOM 3775 N N . ASP A 1 486 ? 13.390 -8.544 -6.206 1.00 69.88 486 ASP A N 1
ATOM 3776 C CA . ASP A 1 486 ? 14.463 -9.387 -5.676 1.00 69.88 486 ASP A CA 1
ATOM 3777 C C . ASP A 1 486 ? 14.216 -9.840 -4.226 1.00 69.88 486 ASP A C 1
ATOM 3779 O O . ASP A 1 486 ? 14.936 -10.701 -3.721 1.00 69.88 486 ASP A O 1
ATOM 3783 N N . GLY A 1 487 ? 13.205 -9.278 -3.552 1.00 68.88 487 GLY A N 1
ATOM 3784 C CA . GLY A 1 487 ? 12.850 -9.584 -2.168 1.00 68.88 487 GLY A CA 1
ATOM 3785 C C . GLY A 1 487 ? 13.868 -9.102 -1.129 1.00 68.88 487 GLY A C 1
ATOM 3786 O O . GLY A 1 487 ? 13.675 -9.351 0.061 1.00 68.88 487 GLY A O 1
ATOM 3787 N N . VAL A 1 488 ? 14.941 -8.432 -1.556 1.00 75.25 488 VAL A N 1
ATOM 3788 C CA . VAL A 1 488 ? 16.084 -8.058 -0.711 1.00 75.25 488 VAL A CA 1
ATOM 3789 C C . VAL A 1 488 ? 16.206 -6.546 -0.614 1.00 75.25 488 VAL A C 1
ATOM 3791 O O . VAL A 1 488 ? 16.364 -6.012 0.482 1.00 75.25 488 VAL A O 1
ATOM 3794 N N . ASN A 1 489 ? 16.119 -5.849 -1.745 1.00 83.38 489 ASN A N 1
ATOM 3795 C CA . ASN A 1 489 ? 16.329 -4.415 -1.802 1.00 83.38 489 ASN A CA 1
ATOM 3796 C C . ASN A 1 489 ? 15.005 -3.667 -1.730 1.00 83.38 489 ASN A C 1
ATOM 3798 O O . ASN A 1 489 ? 14.032 -3.992 -2.411 1.00 83.38 489 ASN A O 1
ATOM 3802 N N . ASN A 1 490 ? 14.986 -2.592 -0.949 1.00 88.38 490 ASN A N 1
ATOM 3803 C CA . ASN A 1 490 ? 13.893 -1.637 -1.020 1.00 88.38 490 ASN A CA 1
ATOM 3804 C C . ASN A 1 490 ? 14.127 -0.672 -2.186 1.00 88.38 490 ASN A C 1
ATOM 3806 O O . ASN A 1 490 ? 15.237 -0.181 -2.395 1.00 88.38 490 ASN A O 1
ATOM 3810 N N . VAL A 1 491 ? 13.073 -0.382 -2.937 1.00 91.06 491 VAL A N 1
ATOM 3811 C CA . VAL A 1 491 ? 13.083 0.478 -4.121 1.00 91.06 491 VAL A CA 1
ATOM 3812 C C . VAL A 1 491 ? 11.923 1.465 -4.054 1.00 91.06 491 VAL A C 1
ATOM 3814 O O . VAL A 1 491 ? 10.903 1.212 -3.410 1.00 91.06 491 VAL A O 1
ATOM 3817 N N . LEU A 1 492 ? 12.055 2.605 -4.727 1.00 89.94 492 LEU A N 1
ATOM 3818 C CA . LEU A 1 492 ? 10.908 3.483 -4.949 1.00 89.94 492 LEU A CA 1
ATOM 3819 C C . LEU A 1 492 ? 9.900 2.780 -5.874 1.00 89.94 492 LEU A C 1
ATOM 3821 O O . LEU A 1 492 ? 10.326 2.189 -6.871 1.00 89.94 492 LEU A O 1
ATOM 3825 N N . PRO A 1 493 ? 8.581 2.882 -5.613 1.00 87.06 493 PRO A N 1
ATOM 3826 C CA . PRO A 1 493 ? 7.558 2.436 -6.550 1.00 87.06 493 PRO A CA 1
ATOM 3827 C C . PRO A 1 493 ? 7.842 2.970 -7.965 1.00 87.06 493 PRO A C 1
ATOM 3829 O O . PRO A 1 493 ? 8.108 4.171 -8.098 1.00 87.06 493 PRO A O 1
ATOM 3832 N N . PRO A 1 494 ? 7.772 2.141 -9.027 1.00 88.25 494 PRO A N 1
ATOM 3833 C CA . PRO A 1 494 ? 8.251 2.522 -10.359 1.00 88.25 494 PRO A CA 1
ATOM 3834 C C . PRO A 1 494 ? 7.659 3.829 -10.890 1.00 88.25 494 PRO A C 1
ATOM 3836 O O . PRO A 1 494 ? 8.386 4.672 -11.409 1.00 88.25 494 PRO A O 1
ATOM 3839 N N . VAL A 1 495 ? 6.351 4.036 -10.714 1.00 86.94 495 VAL A N 1
ATOM 3840 C CA . VAL A 1 495 ? 5.687 5.274 -11.144 1.00 86.94 495 VAL A CA 1
ATOM 3841 C C . VAL A 1 495 ? 6.153 6.497 -10.353 1.00 86.94 495 VAL A C 1
ATOM 3843 O O . VAL A 1 495 ? 6.414 7.536 -10.946 1.00 86.94 495 VAL A O 1
ATOM 3846 N N . LEU A 1 496 ? 6.338 6.369 -9.034 1.00 86.81 496 LEU A N 1
ATOM 3847 C CA . LEU A 1 496 ? 6.846 7.457 -8.198 1.00 86.81 496 LEU A CA 1
ATOM 3848 C C . LEU A 1 496 ? 8.277 7.816 -8.607 1.00 86.81 496 LEU A C 1
ATOM 3850 O O . LEU A 1 496 ? 8.583 8.987 -8.805 1.00 86.81 496 LEU A O 1
ATOM 3854 N N . ARG A 1 497 ? 9.134 6.805 -8.794 1.00 90.25 497 ARG A N 1
ATOM 3855 C CA . ARG A 1 497 ? 10.508 6.992 -9.270 1.00 90.25 497 ARG A CA 1
ATOM 3856 C C . ARG A 1 497 ? 10.537 7.748 -10.599 1.00 90.25 497 ARG A C 1
ATOM 3858 O O . ARG A 1 497 ? 11.301 8.692 -10.729 1.00 90.25 497 ARG A O 1
ATOM 3865 N N . ARG A 1 498 ? 9.708 7.355 -11.570 1.00 88.25 498 ARG A N 1
ATOM 3866 C CA . ARG A 1 498 ? 9.644 7.992 -12.899 1.00 88.25 498 ARG A CA 1
ATOM 3867 C C . ARG A 1 498 ? 9.266 9.465 -12.812 1.00 88.25 498 ARG A C 1
ATOM 3869 O O . ARG A 1 498 ? 9.948 10.288 -13.404 1.00 88.25 498 ARG A O 1
ATOM 3876 N N . LEU A 1 499 ? 8.235 9.783 -12.034 1.00 85.19 499 LEU A N 1
ATOM 3877 C CA . LEU A 1 499 ? 7.788 11.161 -11.829 1.00 85.19 499 LEU A CA 1
ATOM 3878 C C . LEU A 1 499 ? 8.888 12.015 -11.186 1.00 85.19 499 LEU A C 1
ATOM 3880 O O . LEU A 1 499 ? 9.188 13.103 -11.657 1.00 85.19 499 LEU A O 1
ATOM 3884 N N . LEU A 1 500 ? 9.558 11.491 -10.158 1.00 88.38 500 LEU A N 1
ATOM 3885 C CA . LEU A 1 500 ? 10.675 12.183 -9.510 1.00 88.38 500 LEU A CA 1
ATOM 3886 C C . LEU A 1 500 ? 11.895 12.340 -10.434 1.00 88.38 500 LEU A C 1
ATOM 3888 O O . LEU A 1 500 ? 12.583 13.354 -10.367 1.00 88.38 500 LEU A O 1
ATOM 3892 N N . LEU A 1 501 ? 12.157 11.371 -11.314 1.00 90.19 501 LEU A N 1
ATOM 3893 C CA . LEU A 1 501 ? 13.223 11.461 -12.312 1.00 90.19 501 LEU A CA 1
ATOM 3894 C C . LEU A 1 501 ? 12.927 12.518 -13.380 1.00 90.19 501 LEU A C 1
ATOM 3896 O O . LEU A 1 501 ? 13.855 13.181 -13.830 1.00 90.19 501 LEU A O 1
ATOM 3900 N N . GLN A 1 502 ? 11.661 12.711 -13.760 1.00 86.25 502 GLN A N 1
ATOM 3901 C CA . GLN A 1 502 ? 11.271 13.813 -14.644 1.00 86.25 502 GLN A CA 1
ATOM 3902 C C . GLN A 1 502 ? 11.552 15.167 -13.986 1.00 86.25 502 GLN A C 1
ATOM 3904 O O . GLN A 1 502 ? 12.144 16.036 -14.620 1.00 86.25 502 GLN A O 1
ATOM 3909 N N . GLU A 1 503 ? 11.224 15.317 -12.701 1.00 84.62 503 GLU A N 1
ATOM 3910 C CA . GLU A 1 503 ? 11.558 16.527 -11.940 1.00 84.62 503 GLU A CA 1
ATOM 3911 C C . GLU A 1 503 ? 13.074 16.749 -11.853 1.00 84.62 503 GLU A C 1
ATOM 3913 O O . GLU A 1 503 ? 13.548 17.874 -11.999 1.00 84.62 503 GLU A O 1
ATOM 3918 N N . LEU A 1 504 ? 13.860 15.682 -11.661 1.00 89.81 504 LEU A N 1
ATOM 3919 C CA . LEU A 1 504 ? 15.322 15.773 -11.673 1.00 89.81 504 LEU A CA 1
ATOM 3920 C C . LEU A 1 504 ? 15.851 16.192 -13.053 1.00 89.81 504 LEU A C 1
ATOM 3922 O O . LEU A 1 504 ? 16.763 17.013 -13.131 1.00 89.81 504 LEU A O 1
ATOM 3926 N N . ALA A 1 505 ? 15.280 15.653 -14.132 1.00 87.44 505 ALA A N 1
ATOM 3927 C CA . ALA A 1 505 ? 15.654 15.988 -15.504 1.00 87.44 505 ALA A CA 1
ATOM 3928 C C . ALA A 1 505 ? 15.267 17.427 -15.895 1.00 87.44 505 ALA A C 1
ATOM 3930 O O . ALA A 1 505 ? 15.943 18.027 -16.727 1.00 87.44 505 ALA A O 1
ATOM 3931 N N . ALA A 1 506 ? 14.214 17.982 -15.287 1.00 83.69 506 ALA A N 1
ATOM 3932 C CA . ALA A 1 506 ? 13.735 19.341 -15.527 1.00 83.69 506 ALA A CA 1
ATOM 3933 C C . ALA A 1 506 ? 14.505 20.428 -14.749 1.00 83.69 506 ALA A C 1
ATOM 3935 O O . ALA A 1 506 ? 14.295 21.616 -15.004 1.00 83.69 506 ALA A O 1
ATOM 3936 N N . ARG A 1 507 ? 15.396 20.065 -13.809 1.00 86.06 507 ARG A N 1
ATOM 3937 C CA . ARG A 1 507 ? 16.195 21.046 -13.053 1.00 86.06 507 ARG A CA 1
ATOM 3938 C C . ARG A 1 507 ? 17.097 21.853 -13.982 1.00 86.06 507 ARG A C 1
ATOM 3940 O O . ARG A 1 507 ? 17.888 21.301 -14.747 1.00 86.06 507 ARG A O 1
ATOM 3947 N N . ALA A 1 508 ? 17.002 23.176 -13.875 1.00 74.44 508 ALA A N 1
ATOM 3948 C CA . ALA A 1 508 ? 17.894 24.079 -14.585 1.00 74.44 508 ALA A CA 1
ATOM 3949 C C . ALA A 1 508 ? 19.310 24.032 -13.972 1.00 74.44 508 ALA A C 1
ATOM 3951 O O . ALA A 1 508 ? 19.426 23.948 -12.750 1.00 74.44 508 ALA A O 1
ATOM 3952 N N . PRO A 1 509 ? 20.382 24.192 -14.771 1.00 67.44 509 PRO A N 1
ATOM 3953 C CA . PRO A 1 509 ? 21.763 24.228 -14.267 1.00 67.44 509 PRO A CA 1
ATOM 3954 C C . PRO A 1 509 ? 22.060 25.374 -13.285 1.00 67.44 509 PRO A C 1
ATOM 3956 O O . PRO A 1 509 ? 23.083 25.368 -12.610 1.00 67.44 509 PRO A O 1
ATOM 3959 N N . GLU A 1 510 ? 21.199 26.395 -13.243 1.00 61.12 510 GLU A N 1
ATOM 3960 C CA . GLU A 1 510 ? 21.318 27.550 -12.345 1.00 61.12 510 GLU A CA 1
ATOM 3961 C C . GLU A 1 510 ? 20.630 27.326 -10.986 1.00 61.12 510 GLU A C 1
ATOM 3963 O O . GLU A 1 510 ? 20.702 28.191 -10.108 1.00 61.12 510 GLU A O 1
ATOM 3968 N N . ASP A 1 511 ? 19.948 26.190 -10.799 1.00 65.25 511 ASP A N 1
ATOM 3969 C CA . ASP A 1 511 ? 19.364 25.828 -9.512 1.00 65.25 511 ASP A CA 1
ATOM 3970 C C . ASP A 1 511 ? 20.471 25.500 -8.493 1.00 65.25 511 ASP A C 1
ATOM 3972 O O . ASP A 1 511 ? 21.535 24.978 -8.808 1.00 65.25 511 ASP A O 1
ATOM 3976 N N . THR A 1 512 ? 20.216 25.810 -7.225 1.00 67.25 512 THR A N 1
ATOM 3977 C CA . THR A 1 512 ? 21.118 25.491 -6.105 1.00 67.25 512 THR A CA 1
ATOM 3978 C C . THR A 1 512 ? 21.108 24.006 -5.722 1.00 67.25 512 THR A C 1
ATOM 3980 O O . THR A 1 512 ? 21.869 23.593 -4.845 1.00 67.25 512 THR A O 1
ATOM 3983 N N . ALA A 1 513 ? 20.220 23.213 -6.325 1.00 75.94 513 ALA A N 1
ATOM 3984 C CA . ALA A 1 513 ? 20.106 21.774 -6.129 1.00 75.94 513 ALA A CA 1
ATOM 3985 C C . ALA A 1 513 ? 20.909 20.996 -7.184 1.00 75.94 513 ALA A C 1
ATOM 3987 O O . ALA A 1 513 ? 21.014 21.435 -8.323 1.00 75.94 513 ALA A O 1
ATOM 3988 N N . ALA A 1 514 ? 21.416 19.816 -6.810 1.00 84.06 514 ALA A N 1
ATOM 3989 C CA . ALA A 1 514 ? 22.213 18.977 -7.704 1.00 84.06 514 ALA A CA 1
ATOM 3990 C C . ALA A 1 514 ? 21.457 18.600 -8.987 1.00 84.06 514 ALA A C 1
ATOM 3992 O O . ALA A 1 514 ? 20.279 18.206 -8.929 1.00 84.06 514 ALA A O 1
ATOM 3993 N N . ASP A 1 515 ? 22.150 18.698 -10.120 1.00 89.12 515 ASP A N 1
ATOM 3994 C CA . ASP A 1 515 ? 21.586 18.408 -11.437 1.00 89.12 515 ASP A CA 1
ATOM 3995 C C . ASP A 1 515 ? 21.671 16.912 -11.809 1.00 89.12 515 ASP A C 1
ATOM 3997 O O . ASP A 1 515 ? 22.310 16.097 -11.136 1.00 89.12 515 ASP A O 1
ATOM 4001 N N . TRP A 1 516 ? 20.992 16.527 -12.895 1.00 92.88 516 TRP A N 1
ATOM 4002 C CA . TRP A 1 516 ? 20.963 15.147 -13.399 1.00 92.88 516 TRP A CA 1
ATOM 4003 C C . TRP A 1 516 ? 22.361 14.539 -13.599 1.00 92.88 516 TRP A C 1
ATOM 4005 O O . TRP A 1 516 ? 22.603 13.382 -13.244 1.00 92.88 516 TRP A O 1
ATOM 4015 N N . MET A 1 517 ? 23.279 15.310 -14.186 1.00 93.25 517 MET A N 1
ATOM 4016 C CA . MET A 1 517 ? 24.612 14.833 -14.547 1.00 93.25 517 MET A CA 1
ATOM 4017 C C . MET A 1 517 ? 25.480 14.645 -13.313 1.00 93.25 517 MET A C 1
ATOM 4019 O O . MET A 1 517 ? 26.155 13.620 -13.202 1.00 93.25 517 MET A O 1
ATOM 4023 N N . GLU A 1 518 ? 25.441 15.589 -12.375 1.00 93.25 518 GLU A N 1
ATOM 4024 C CA . GLU A 1 518 ? 26.164 15.506 -11.107 1.00 93.25 518 GLU A CA 1
ATOM 4025 C C . GLU A 1 518 ? 25.771 14.250 -10.327 1.00 93.25 518 GLU A C 1
ATOM 4027 O O . GLU A 1 518 ? 26.637 13.495 -9.873 1.00 93.25 518 GLU A O 1
ATOM 4032 N N . VAL A 1 519 ? 24.465 13.981 -10.229 1.00 95.06 519 VAL A N 1
ATOM 4033 C CA . VAL A 1 519 ? 23.937 12.837 -9.481 1.00 95.06 519 VAL A CA 1
ATOM 4034 C C . VAL A 1 519 ? 24.342 11.514 -10.130 1.00 95.06 519 VAL A C 1
ATOM 4036 O O . VAL A 1 519 ? 24.918 10.657 -9.457 1.00 95.06 519 VAL A O 1
ATOM 4039 N N . HIS A 1 520 ? 24.099 11.332 -11.433 1.00 96.19 520 HIS A N 1
ATOM 4040 C CA . HIS A 1 520 ? 24.436 10.075 -12.111 1.00 96.19 520 HIS A CA 1
ATOM 4041 C C . HIS A 1 520 ? 25.951 9.838 -12.200 1.00 96.19 520 HIS A C 1
ATOM 4043 O O . HIS A 1 520 ? 26.403 8.708 -12.013 1.00 96.19 520 HIS A O 1
ATOM 4049 N N . THR A 1 521 ? 26.757 10.889 -12.366 1.00 95.69 521 THR A N 1
ATOM 4050 C CA . THR A 1 521 ? 28.225 10.774 -12.328 1.00 95.69 521 THR A CA 1
ATOM 4051 C C . THR A 1 521 ? 28.712 10.340 -10.947 1.00 95.69 521 THR A C 1
ATOM 4053 O O . THR A 1 521 ? 29.572 9.462 -10.830 1.00 95.69 521 THR A O 1
ATOM 4056 N N . TRP A 1 522 ? 28.158 10.919 -9.877 1.00 96.56 522 TRP A N 1
ATOM 4057 C CA . TRP A 1 522 ? 28.512 10.520 -8.517 1.00 96.56 522 TRP A CA 1
ATOM 4058 C C . TRP A 1 522 ? 28.141 9.062 -8.240 1.00 96.56 522 TRP A C 1
ATOM 4060 O O . TRP A 1 522 ? 28.979 8.311 -7.735 1.00 96.56 522 TRP A O 1
ATOM 4070 N N . LEU A 1 523 ? 26.923 8.652 -8.613 1.00 97.19 523 LEU A N 1
ATOM 4071 C CA . LEU A 1 523 ? 26.445 7.281 -8.437 1.00 97.19 523 LEU A CA 1
ATOM 4072 C C . LEU A 1 523 ? 27.319 6.290 -9.206 1.00 97.19 523 LEU A C 1
ATOM 4074 O O . LEU A 1 523 ? 27.755 5.303 -8.621 1.00 97.19 523 LEU A O 1
ATOM 4078 N N . SER A 1 524 ? 27.682 6.592 -10.456 1.00 96.31 524 SER A N 1
ATOM 4079 C CA . SER A 1 524 ? 28.614 5.775 -11.244 1.00 96.31 524 SER A CA 1
ATOM 4080 C C . SER A 1 524 ? 29.937 5.545 -10.501 1.00 96.31 524 SER A C 1
ATOM 4082 O O . SER A 1 524 ? 30.363 4.407 -10.313 1.00 96.31 524 SER A O 1
ATOM 4084 N N . HIS A 1 525 ? 30.559 6.609 -9.979 1.00 95.88 525 HIS A N 1
ATOM 4085 C CA . HIS A 1 525 ? 31.798 6.490 -9.204 1.00 95.88 525 HIS A CA 1
ATOM 4086 C C . HIS A 1 525 ? 31.623 5.753 -7.870 1.00 95.88 525 HIS A C 1
ATOM 4088 O O . HIS A 1 525 ? 32.550 5.086 -7.413 1.00 95.88 525 HIS A O 1
ATOM 4094 N N . ASP A 1 526 ? 30.474 5.888 -7.206 1.00 95.56 526 ASP A N 1
ATOM 4095 C CA . ASP A 1 526 ? 30.170 5.104 -6.007 1.00 95.56 526 ASP A CA 1
ATOM 4096 C C . ASP A 1 526 ? 30.077 3.608 -6.331 1.00 95.56 526 ASP A C 1
ATOM 4098 O O . ASP A 1 526 ? 30.653 2.800 -5.606 1.00 95.56 526 ASP A O 1
ATOM 4102 N N . ARG A 1 527 ? 29.448 3.230 -7.451 1.00 95.31 527 ARG A N 1
ATOM 4103 C CA . ARG A 1 527 ? 29.345 1.830 -7.893 1.00 95.31 527 ARG A CA 1
ATOM 4104 C C . ARG A 1 527 ? 30.708 1.199 -8.180 1.00 95.31 527 ARG A C 1
ATOM 4106 O O . ARG A 1 527 ? 30.948 0.085 -7.720 1.00 95.31 527 ARG A O 1
ATOM 4113 N N . VAL A 1 528 ? 31.635 1.946 -8.788 1.00 94.69 528 VAL A N 1
ATOM 4114 C CA . VAL A 1 528 ? 33.043 1.522 -8.942 1.00 94.69 528 VAL A CA 1
ATOM 4115 C C . VAL A 1 528 ? 33.677 1.186 -7.588 1.00 94.69 528 VAL A C 1
ATOM 4117 O O . VAL A 1 528 ? 34.356 0.173 -7.448 1.00 94.69 528 VAL A O 1
ATOM 4120 N N . ARG A 1 529 ? 33.444 2.005 -6.551 1.00 93.19 529 ARG A N 1
ATOM 4121 C CA . ARG A 1 529 ? 33.987 1.752 -5.199 1.00 93.19 529 ARG A CA 1
ATOM 4122 C C . ARG A 1 529 ? 33.364 0.533 -4.517 1.00 93.19 529 ARG A C 1
ATOM 4124 O O . ARG A 1 529 ? 33.980 -0.008 -3.603 1.00 93.19 529 ARG A O 1
ATOM 4131 N N . GLN A 1 530 ? 32.160 0.138 -4.926 1.00 92.94 530 GLN A N 1
ATOM 4132 C CA . GLN A 1 530 ? 31.444 -1.029 -4.407 1.00 92.94 530 GLN A CA 1
ATOM 4133 C C . GLN A 1 530 ? 31.654 -2.294 -5.254 1.00 92.94 530 GLN A C 1
ATOM 4135 O O . GLN A 1 530 ? 31.023 -3.304 -4.955 1.00 92.94 530 GLN A O 1
ATOM 4140 N N . ASP A 1 531 ? 32.510 -2.247 -6.283 1.00 94.06 531 ASP A N 1
ATOM 4141 C CA . ASP A 1 531 ? 32.734 -3.357 -7.225 1.00 94.06 531 ASP A CA 1
ATOM 4142 C C . ASP A 1 531 ? 31.434 -3.816 -7.934 1.00 94.06 531 ASP A C 1
ATOM 4144 O O . ASP A 1 531 ? 31.242 -4.987 -8.255 1.00 94.06 531 ASP A O 1
ATOM 4148 N N . ASP A 1 532 ? 30.502 -2.878 -8.162 1.00 93.94 532 ASP A N 1
ATOM 4149 C CA . ASP A 1 532 ? 29.219 -3.105 -8.844 1.00 93.94 532 ASP A CA 1
ATOM 4150 C C . ASP A 1 532 ? 29.277 -2.563 -10.277 1.00 93.94 532 ASP A C 1
ATOM 4152 O O . ASP A 1 532 ? 28.787 -1.474 -10.584 1.00 93.94 532 ASP A O 1
ATOM 4156 N N . GLU A 1 533 ? 29.890 -3.342 -11.166 1.00 95.00 533 GLU A N 1
ATOM 4157 C CA . GLU A 1 533 ? 30.105 -2.960 -12.565 1.00 95.00 533 GLU A CA 1
ATOM 4158 C C . GLU A 1 533 ? 28.790 -2.702 -13.329 1.00 95.00 533 GLU A C 1
ATOM 4160 O O . GLU A 1 533 ? 28.684 -1.767 -14.123 1.00 95.00 533 GLU A O 1
ATOM 4165 N N . VAL A 1 534 ? 27.738 -3.488 -13.067 1.00 95.69 534 VAL A N 1
ATOM 4166 C CA . VAL A 1 534 ? 26.420 -3.275 -13.696 1.00 95.69 534 VAL A CA 1
ATOM 4167 C C . VAL A 1 534 ? 25.824 -1.942 -13.245 1.00 95.69 534 VAL A C 1
ATOM 4169 O O . VAL A 1 534 ? 25.231 -1.221 -14.048 1.00 95.69 534 VAL A O 1
ATOM 4172 N N . GLY A 1 535 ? 25.982 -1.598 -11.964 1.00 95.50 535 GLY A N 1
ATOM 4173 C CA . GLY A 1 535 ? 25.631 -0.287 -11.434 1.00 95.50 535 GLY A CA 1
ATOM 4174 C C . GLY A 1 535 ? 26.384 0.845 -12.118 1.00 95.50 535 GLY A C 1
ATOM 4175 O O . GLY A 1 535 ? 25.745 1.798 -12.556 1.00 95.50 535 GLY A O 1
ATOM 4176 N N . GLU A 1 536 ? 27.706 0.740 -12.240 1.00 97.31 536 GLU A N 1
ATOM 4177 C CA . GLU A 1 536 ? 28.535 1.749 -12.909 1.00 97.31 536 GLU A CA 1
ATOM 4178 C C . GLU A 1 536 ? 27.989 2.064 -14.306 1.00 97.31 536 GLU A C 1
ATOM 4180 O O . GLU A 1 536 ? 27.593 3.198 -14.577 1.00 97.31 536 GLU A O 1
ATOM 4185 N N . PHE A 1 537 ? 27.868 1.049 -15.166 1.00 98.12 537 PHE A N 1
ATOM 4186 C CA . PHE A 1 537 ? 27.429 1.261 -16.545 1.00 98.12 537 PHE A CA 1
ATOM 4187 C C . PHE A 1 537 ? 25.960 1.680 -16.663 1.00 98.12 537 PHE A C 1
ATOM 4189 O O . PHE A 1 537 ? 25.614 2.396 -17.601 1.00 98.12 537 PHE A O 1
ATOM 4196 N N . HIS A 1 538 ? 25.101 1.313 -15.708 1.00 97.56 538 HIS A N 1
ATOM 4197 C CA . HIS A 1 538 ? 23.736 1.838 -15.631 1.00 97.56 538 HIS A CA 1
ATOM 4198 C C . HIS A 1 538 ? 23.728 3.364 -15.417 1.00 97.56 538 HIS A C 1
ATOM 4200 O O . HIS A 1 538 ? 23.026 4.086 -16.126 1.00 97.56 538 HIS A O 1
ATOM 4206 N N . HIS A 1 539 ? 24.511 3.890 -14.467 1.00 97.81 539 HIS A N 1
ATOM 4207 C CA . HIS A 1 539 ? 24.559 5.342 -14.246 1.00 97.81 539 HIS A CA 1
ATOM 4208 C C . HIS A 1 539 ? 25.363 6.077 -15.319 1.00 97.81 539 HIS A C 1
ATOM 4210 O O . HIS A 1 539 ? 24.985 7.191 -15.676 1.00 97.81 539 HIS A O 1
ATOM 4216 N N . ALA A 1 540 ? 26.397 5.450 -15.885 1.00 97.12 540 ALA A N 1
ATOM 4217 C CA . ALA A 1 540 ? 27.113 5.979 -17.041 1.00 97.12 540 ALA A CA 1
ATOM 4218 C C . ALA A 1 540 ? 26.169 6.145 -18.245 1.00 97.12 540 ALA A C 1
ATOM 4220 O O . ALA A 1 540 ? 26.137 7.211 -18.859 1.00 97.12 540 ALA A O 1
ATOM 4221 N N . LEU A 1 541 ? 25.325 5.144 -18.533 1.00 97.38 541 LEU A N 1
ATOM 4222 C CA . LEU A 1 541 ? 24.327 5.251 -19.599 1.00 97.38 541 LEU A CA 1
ATOM 4223 C C . LEU A 1 541 ? 23.329 6.382 -19.324 1.00 97.38 541 LEU A C 1
ATOM 4225 O O . LEU A 1 541 ? 23.084 7.196 -20.208 1.00 97.38 541 LEU A O 1
ATOM 4229 N N . ALA A 1 542 ? 22.818 6.499 -18.094 1.00 96.31 542 ALA A N 1
ATOM 4230 C CA . ALA A 1 542 ? 21.935 7.604 -17.706 1.00 96.31 542 ALA A CA 1
ATOM 4231 C C . ALA A 1 542 ? 22.596 8.991 -17.847 1.00 96.31 542 ALA A C 1
ATOM 4233 O O . ALA A 1 542 ? 21.917 9.975 -18.145 1.00 96.31 542 ALA A O 1
ATOM 4234 N N . ALA A 1 543 ? 23.918 9.076 -17.674 1.00 94.81 543 ALA A N 1
ATOM 4235 C CA . ALA A 1 543 ? 24.716 10.276 -17.925 1.00 94.81 543 ALA A CA 1
ATOM 4236 C C . ALA A 1 543 ? 25.015 10.519 -19.425 1.00 94.81 543 ALA A C 1
ATOM 4238 O O . ALA A 1 543 ? 25.541 11.569 -19.783 1.00 94.81 543 ALA A O 1
ATOM 4239 N N . GLY A 1 544 ? 24.646 9.594 -20.318 1.00 93.19 544 GLY A N 1
ATOM 4240 C CA . GLY A 1 544 ? 24.854 9.698 -21.767 1.00 93.19 544 GLY A CA 1
ATOM 4241 C C . GLY A 1 544 ? 26.140 9.046 -22.287 1.00 93.19 544 GLY A C 1
ATOM 4242 O O . GLY A 1 544 ? 26.444 9.174 -23.471 1.00 93.19 544 GLY A O 1
ATOM 4243 N N . GLU A 1 545 ? 26.876 8.307 -21.453 1.00 94.88 545 GLU A N 1
ATOM 4244 C CA . GLU A 1 545 ? 28.156 7.659 -21.791 1.00 94.88 545 GLU A CA 1
ATOM 4245 C C . GLU A 1 545 ? 27.965 6.335 -22.562 1.00 94.88 545 GLU A C 1
ATOM 4247 O O . GLU A 1 545 ? 28.486 5.276 -22.196 1.00 94.88 545 GLU A O 1
ATOM 4252 N N . LEU A 1 546 ? 27.186 6.375 -23.648 1.00 95.56 546 LEU A N 1
ATOM 4253 C CA . LEU A 1 546 ? 26.798 5.190 -24.423 1.00 95.56 546 LEU A CA 1
ATOM 4254 C C . LEU A 1 546 ? 28.004 4.468 -25.042 1.00 95.56 546 LEU A C 1
ATOM 4256 O O . LEU A 1 546 ? 28.021 3.238 -25.093 1.00 95.56 546 LEU A O 1
ATOM 4260 N N . GLU A 1 547 ? 29.031 5.206 -25.473 1.00 95.56 547 GLU A N 1
ATOM 4261 C CA . GLU A 1 547 ? 30.247 4.634 -26.067 1.00 95.56 547 GLU A CA 1
ATOM 4262 C C . GLU A 1 547 ? 30.969 3.685 -25.102 1.00 95.56 547 GLU A C 1
ATOM 4264 O O . GLU A 1 547 ? 31.251 2.533 -25.452 1.00 95.56 547 GLU A O 1
ATOM 4269 N N . SER A 1 548 ? 31.196 4.135 -23.867 1.00 94.75 548 SER A N 1
ATOM 4270 C CA . SER A 1 548 ? 31.842 3.347 -22.812 1.00 94.75 548 SER A CA 1
ATOM 4271 C C . SER A 1 548 ? 31.052 2.074 -22.495 1.00 94.75 548 SER A C 1
ATOM 4273 O O . SER A 1 548 ? 31.622 0.984 -22.387 1.00 94.75 548 SER A O 1
ATOM 4275 N N . VAL A 1 549 ? 29.723 2.191 -22.428 1.00 97.06 549 VAL A N 1
ATOM 4276 C CA . VAL A 1 549 ? 28.802 1.075 -22.176 1.00 97.06 549 VAL A CA 1
ATOM 4277 C C . VAL A 1 549 ? 28.841 0.048 -23.313 1.00 97.06 549 VAL A C 1
ATOM 4279 O O . VAL A 1 549 ? 29.005 -1.151 -23.071 1.00 97.06 549 VAL A O 1
ATOM 4282 N N . ALA A 1 550 ? 28.739 0.502 -24.565 1.00 96.75 550 ALA A N 1
ATOM 4283 C CA . ALA A 1 550 ? 28.771 -0.368 -25.737 1.00 96.75 550 ALA A CA 1
ATOM 4284 C C . ALA A 1 550 ? 30.115 -1.101 -25.869 1.00 96.75 550 ALA A C 1
ATOM 4286 O O . ALA A 1 550 ? 30.147 -2.279 -26.246 1.00 96.75 550 ALA A O 1
ATOM 4287 N N . LEU A 1 551 ? 31.224 -0.438 -25.522 1.00 95.12 551 LEU A N 1
ATOM 4288 C CA . LEU A 1 551 ? 32.563 -1.027 -25.568 1.00 95.12 551 LEU A CA 1
ATOM 4289 C C . LEU A 1 551 ? 32.676 -2.168 -24.560 1.00 95.12 551 LEU A C 1
ATOM 4291 O O . LEU A 1 551 ? 33.149 -3.257 -24.903 1.00 95.12 551 LEU A O 1
ATOM 4295 N N . ARG A 1 552 ? 32.188 -1.945 -23.334 1.00 95.25 552 ARG A N 1
ATOM 4296 C CA . ARG A 1 552 ? 32.192 -2.980 -22.304 1.00 95.25 552 ARG A CA 1
ATOM 4297 C C . ARG A 1 552 ? 31.311 -4.163 -22.683 1.00 95.25 552 ARG A C 1
ATOM 4299 O O . ARG A 1 552 ? 31.788 -5.296 -22.639 1.00 95.25 552 ARG A O 1
ATOM 4306 N N . LEU A 1 553 ? 30.070 -3.921 -23.104 1.00 95.81 553 LEU A N 1
ATOM 4307 C CA . LEU A 1 553 ? 29.139 -4.984 -23.499 1.00 95.81 553 LEU A CA 1
ATOM 4308 C C . LEU A 1 553 ? 29.663 -5.807 -24.681 1.00 95.81 553 LEU A C 1
ATOM 4310 O O . LEU A 1 553 ? 29.504 -7.027 -24.695 1.00 95.81 553 LEU A O 1
ATOM 4314 N N . SER A 1 554 ? 30.351 -5.172 -25.632 1.00 94.12 554 SER A N 1
ATOM 4315 C CA . SER A 1 554 ? 30.998 -5.872 -26.749 1.00 94.12 554 SER A CA 1
ATOM 4316 C C . SER A 1 554 ? 32.143 -6.777 -26.289 1.00 94.12 554 SER A C 1
ATOM 4318 O O . SER A 1 554 ? 32.336 -7.854 -26.842 1.00 94.12 554 SER A O 1
ATOM 4320 N N . SER A 1 555 ? 32.895 -6.359 -25.267 1.00 92.62 555 SER A N 1
ATOM 4321 C CA . SER A 1 555 ? 33.957 -7.169 -24.655 1.00 92.62 555 SER A CA 1
ATOM 4322 C C . SER A 1 555 ? 33.393 -8.353 -23.852 1.00 92.62 555 SER A C 1
ATOM 4324 O O . SER A 1 555 ? 33.923 -9.467 -23.906 1.00 92.62 555 SER A O 1
ATOM 4326 N N . LEU A 1 556 ? 32.274 -8.141 -23.149 1.00 93.00 556 LEU A N 1
ATOM 4327 C CA . LEU A 1 556 ? 31.597 -9.181 -22.368 1.00 93.00 556 LEU A CA 1
ATOM 4328 C C . LEU A 1 556 ? 30.976 -10.281 -23.236 1.00 93.00 556 LEU A C 1
ATOM 4330 O O . LEU A 1 556 ? 30.920 -11.425 -22.793 1.00 93.00 556 LEU A O 1
ATOM 4334 N N . LEU A 1 557 ? 30.571 -9.963 -24.471 1.00 90.69 557 LEU A N 1
ATOM 4335 C CA . LEU A 1 557 ? 29.935 -10.911 -25.393 1.00 90.69 557 LEU A CA 1
ATOM 4336 C C . LEU A 1 557 ? 30.777 -12.178 -25.641 1.00 90.69 557 LEU A C 1
ATOM 4338 O O . LEU A 1 557 ? 30.223 -13.267 -25.764 1.00 90.69 557 LEU A O 1
ATOM 4342 N N . ASN A 1 558 ? 32.107 -12.042 -25.680 1.00 86.06 558 ASN A N 1
ATOM 4343 C CA . ASN A 1 558 ? 33.027 -13.165 -25.912 1.00 86.06 558 ASN A CA 1
ATOM 4344 C C . ASN A 1 558 ? 33.461 -13.859 -24.611 1.00 86.06 558 ASN A C 1
ATOM 4346 O O . ASN A 1 558 ? 34.040 -14.935 -24.633 1.00 86.06 558 ASN A O 1
ATOM 4350 N N . SER A 1 559 ? 33.254 -13.229 -23.455 1.00 87.44 559 SER A N 1
ATOM 4351 C CA . SER A 1 559 ? 33.789 -13.711 -22.172 1.00 87.44 559 SER A CA 1
ATOM 4352 C C . SER A 1 559 ? 32.721 -14.220 -21.206 1.00 87.44 559 SER A C 1
ATOM 4354 O O . SER A 1 559 ? 33.060 -14.770 -20.161 1.00 87.44 559 SER A O 1
ATOM 4356 N N . THR A 1 560 ? 31.445 -14.068 -21.559 1.00 90.31 560 THR A N 1
ATOM 4357 C CA . THR A 1 560 ? 30.290 -14.394 -20.717 1.00 90.31 560 THR A CA 1
ATOM 4358 C C . THR A 1 560 ? 29.314 -15.273 -21.494 1.00 90.31 560 THR A C 1
ATOM 4360 O O . THR A 1 560 ? 29.211 -15.165 -22.716 1.00 90.31 560 THR A O 1
ATOM 4363 N N . ASP A 1 561 ? 28.581 -16.155 -20.813 1.00 91.56 561 ASP A N 1
ATOM 4364 C CA . ASP A 1 561 ? 27.501 -16.888 -21.471 1.00 91.56 561 ASP A CA 1
ATOM 4365 C C . ASP A 1 561 ? 26.376 -15.924 -21.918 1.00 91.56 561 ASP A C 1
ATOM 4367 O O . ASP A 1 561 ? 26.132 -14.908 -21.257 1.00 91.56 561 ASP A O 1
ATOM 4371 N N . PRO A 1 562 ? 25.649 -16.210 -23.016 1.00 92.00 562 PRO A N 1
ATOM 4372 C CA . PRO A 1 562 ? 24.657 -15.265 -23.526 1.00 92.00 562 PRO A CA 1
ATOM 4373 C C . PRO A 1 562 ? 23.491 -14.963 -22.589 1.00 92.00 562 PRO A C 1
ATOM 4375 O O . PRO A 1 562 ? 22.912 -13.889 -22.706 1.00 92.00 562 PRO A O 1
ATOM 4378 N N . ALA A 1 563 ? 23.115 -15.872 -21.683 1.00 92.38 563 ALA A N 1
ATOM 4379 C CA . ALA A 1 563 ? 22.005 -15.614 -20.768 1.00 92.38 563 ALA A CA 1
ATOM 4380 C C . ALA A 1 563 ? 22.408 -14.566 -19.721 1.00 92.38 563 ALA A C 1
ATOM 4382 O O . ALA A 1 563 ? 21.682 -13.596 -19.513 1.00 92.38 563 ALA A O 1
ATOM 4383 N N . THR A 1 564 ? 23.601 -14.708 -19.143 1.00 93.94 564 THR A N 1
ATOM 4384 C CA . THR A 1 564 ? 24.180 -13.706 -18.239 1.00 93.94 564 THR A CA 1
ATOM 4385 C C . THR A 1 564 ? 24.450 -12.385 -18.964 1.00 93.94 564 THR A C 1
ATOM 4387 O O . THR A 1 564 ? 24.169 -11.318 -18.423 1.00 93.94 564 THR A O 1
ATOM 4390 N N . TRP A 1 565 ? 24.932 -12.420 -20.213 1.00 95.56 565 TRP A N 1
ATOM 4391 C CA . TRP A 1 565 ? 25.123 -11.201 -21.010 1.00 95.56 565 TRP A CA 1
ATOM 4392 C C . TRP A 1 565 ? 23.804 -10.453 -21.260 1.00 95.56 565 TRP A C 1
ATOM 4394 O O . TRP A 1 565 ? 23.763 -9.229 -21.138 1.00 95.56 565 TRP A O 1
ATOM 4404 N N . LEU A 1 566 ? 22.715 -11.175 -21.555 1.00 95.94 566 LEU A N 1
ATOM 4405 C CA . LEU A 1 566 ? 21.379 -10.594 -21.716 1.00 95.94 566 LEU A CA 1
ATOM 4406 C C . LEU A 1 566 ? 20.842 -9.991 -20.410 1.00 95.94 566 LEU A C 1
ATOM 4408 O O . LEU A 1 566 ? 20.236 -8.923 -20.460 1.00 95.94 566 LEU A O 1
ATOM 4412 N N . ASP A 1 567 ? 21.086 -10.625 -19.256 1.00 94.88 567 ASP A N 1
ATOM 4413 C CA . ASP A 1 567 ? 20.739 -10.055 -17.944 1.00 94.88 567 ASP A CA 1
ATOM 4414 C C . ASP A 1 567 ? 21.486 -8.736 -17.690 1.00 94.88 567 ASP A C 1
ATOM 4416 O O . ASP A 1 567 ? 20.872 -7.721 -17.357 1.00 94.88 567 ASP A O 1
ATOM 4420 N N . ILE A 1 568 ? 22.802 -8.714 -17.934 1.00 96.50 568 ILE A N 1
ATOM 4421 C CA . ILE A 1 568 ? 23.630 -7.506 -17.805 1.00 96.50 568 ILE A CA 1
ATOM 4422 C C . ILE A 1 568 ? 23.124 -6.403 -18.744 1.00 96.50 568 ILE A C 1
ATOM 4424 O O . ILE A 1 568 ? 22.925 -5.266 -18.310 1.00 96.50 568 ILE A O 1
ATOM 4428 N N . LEU A 1 569 ? 22.871 -6.732 -20.015 1.00 97.12 569 LEU A N 1
ATOM 4429 C CA . LEU A 1 569 ? 22.338 -5.799 -21.007 1.00 97.12 569 LEU A CA 1
ATOM 4430 C C . LEU A 1 569 ? 20.991 -5.218 -20.566 1.00 97.12 569 LEU A C 1
ATOM 4432 O O . LEU A 1 569 ? 20.816 -4.001 -20.619 1.00 97.12 569 LEU A O 1
ATOM 4436 N N . ALA A 1 570 ? 20.054 -6.056 -20.118 1.00 95.62 570 ALA A N 1
ATOM 4437 C CA . ALA A 1 570 ? 18.735 -5.623 -19.661 1.00 95.62 570 ALA A CA 1
ATOM 4438 C C . ALA A 1 570 ? 18.835 -4.693 -18.441 1.00 95.62 570 ALA A C 1
ATOM 4440 O O . ALA A 1 570 ? 18.172 -3.659 -18.392 1.00 95.62 570 ALA A O 1
ATOM 4441 N N . ARG A 1 571 ? 19.707 -5.016 -17.479 1.00 95.25 571 ARG A N 1
ATOM 4442 C CA . ARG A 1 571 ? 19.914 -4.208 -16.268 1.00 95.25 571 ARG A CA 1
ATOM 4443 C C . ARG A 1 571 ? 20.574 -2.862 -16.558 1.00 95.25 571 ARG A C 1
ATOM 4445 O O . ARG A 1 571 ? 20.203 -1.882 -15.922 1.00 95.25 571 ARG A O 1
ATOM 4452 N N . ILE A 1 572 ? 21.512 -2.794 -17.505 1.00 97.50 572 ILE A N 1
ATOM 4453 C CA . ILE A 1 572 ? 22.148 -1.531 -17.914 1.00 97.50 572 ILE A CA 1
ATOM 4454 C C . ILE A 1 572 ? 21.171 -0.673 -18.725 1.00 97.50 572 ILE A C 1
ATOM 4456 O O . ILE A 1 572 ? 21.006 0.506 -18.434 1.00 97.50 572 ILE A O 1
ATOM 4460 N N . THR A 1 573 ? 20.492 -1.257 -19.717 1.00 96.88 573 THR A N 1
ATOM 4461 C CA . THR A 1 573 ? 19.575 -0.530 -20.621 1.00 96.88 573 THR A CA 1
ATOM 4462 C C . THR A 1 573 ? 18.277 -0.076 -19.950 1.00 96.88 573 THR A C 1
ATOM 4464 O O . THR A 1 573 ? 17.593 0.791 -20.486 1.00 96.88 573 THR A O 1
ATOM 4467 N N . ALA A 1 574 ? 17.975 -0.575 -18.746 1.00 94.12 574 ALA A N 1
ATOM 4468 C CA . ALA A 1 574 ? 16.929 -0.044 -17.871 1.00 94.12 574 ALA A CA 1
ATOM 4469 C C . ALA A 1 574 ? 17.266 1.334 -17.256 1.00 94.12 574 ALA A C 1
ATOM 4471 O O . ALA A 1 574 ? 16.438 1.892 -16.530 1.00 94.12 574 ALA A O 1
ATOM 4472 N N . ALA A 1 575 ? 18.462 1.876 -17.525 1.00 95.62 575 ALA A N 1
ATOM 4473 C CA . ALA A 1 575 ? 18.873 3.203 -17.088 1.00 95.62 575 ALA A CA 1
ATOM 4474 C C . ALA A 1 575 ? 17.851 4.282 -17.480 1.00 95.62 575 ALA A C 1
ATOM 4476 O O . ALA A 1 575 ? 17.372 4.299 -18.619 1.00 95.62 575 ALA A O 1
ATOM 4477 N N . PRO A 1 576 ? 17.528 5.221 -16.572 1.00 94.19 576 PRO A N 1
ATOM 4478 C CA . PRO A 1 576 ? 16.637 6.318 -16.908 1.00 94.19 576 PRO A CA 1
ATOM 4479 C C . PRO A 1 576 ? 17.312 7.259 -17.918 1.00 94.19 576 PRO A C 1
ATOM 4481 O O . PRO A 1 576 ? 18.537 7.266 -18.052 1.00 94.19 576 PRO A O 1
ATOM 4484 N N . ASN A 1 577 ? 16.522 8.043 -18.650 1.00 90.62 577 ASN A N 1
ATOM 4485 C CA . ASN A 1 577 ? 17.041 8.917 -19.696 1.00 90.62 577 ASN A CA 1
ATOM 4486 C C . ASN A 1 577 ? 16.320 10.267 -19.755 1.00 90.62 577 ASN A C 1
ATOM 4488 O O . ASN A 1 577 ? 15.252 10.443 -19.172 1.00 90.62 577 ASN A O 1
ATOM 4492 N N . ARG A 1 578 ? 16.951 11.206 -20.464 1.00 86.50 578 ARG A N 1
ATOM 4493 C CA . ARG A 1 578 ? 16.460 12.561 -20.756 1.00 86.50 578 ARG A CA 1
ATOM 4494 C C . ARG A 1 578 ? 16.485 12.837 -22.264 1.00 86.50 578 ARG A C 1
ATOM 4496 O O . ARG A 1 578 ? 16.924 13.902 -22.690 1.00 86.50 578 ARG A O 1
ATOM 4503 N N . LEU A 1 579 ? 16.161 11.817 -23.062 1.00 83.38 579 LEU A N 1
ATOM 4504 C CA . LEU A 1 579 ? 16.266 11.890 -24.520 1.00 83.38 579 LEU A CA 1
ATOM 4505 C C . LEU A 1 579 ? 15.274 12.910 -25.099 1.00 83.38 579 LEU A C 1
ATOM 4507 O O . LEU A 1 579 ? 14.333 13.330 -24.427 1.00 83.38 579 LEU A O 1
ATOM 4511 N N . ASP A 1 580 ? 15.522 13.337 -26.336 1.00 75.19 580 ASP A N 1
ATOM 4512 C CA . ASP A 1 580 ? 14.571 14.145 -27.098 1.00 75.19 580 ASP A CA 1
ATOM 4513 C C . ASP A 1 580 ? 13.530 13.220 -27.746 1.00 75.19 580 ASP A C 1
ATOM 4515 O O . ASP A 1 580 ? 13.871 12.154 -28.264 1.00 75.19 580 ASP A O 1
ATOM 4519 N N . HIS A 1 581 ? 12.261 13.611 -27.683 1.00 71.31 581 HIS A N 1
ATOM 4520 C CA . HIS A 1 581 ? 11.124 12.816 -28.153 1.00 71.31 581 HIS A CA 1
ATOM 4521 C C . HIS A 1 581 ? 10.443 13.421 -29.378 1.00 71.31 581 HIS A C 1
ATOM 4523 O O . HIS A 1 581 ? 9.541 12.789 -29.928 1.00 71.31 581 HIS A O 1
ATOM 4529 N N . ASP A 1 582 ? 10.900 14.591 -29.832 1.00 72.75 582 ASP A N 1
ATOM 4530 C CA . ASP A 1 582 ? 10.439 15.196 -31.081 1.00 72.75 582 ASP A CA 1
ATOM 4531 C C . ASP A 1 582 ? 11.003 14.450 -32.309 1.00 72.75 582 ASP A C 1
ATOM 4533 O O . ASP A 1 582 ? 10.432 14.495 -33.403 1.00 72.75 582 ASP A O 1
ATOM 4537 N N . GLU A 1 583 ? 12.111 13.721 -32.136 1.00 77.50 583 GLU A N 1
ATOM 4538 C CA . GLU A 1 583 ? 12.702 12.861 -33.162 1.00 77.50 583 GLU A CA 1
ATOM 4539 C C . GLU A 1 583 ? 12.014 11.488 -33.244 1.00 77.50 583 GLU A C 1
ATOM 4541 O O . GLU A 1 583 ? 11.568 10.907 -32.252 1.00 77.50 583 GLU A O 1
ATOM 4546 N N . SER A 1 584 ? 11.976 10.902 -34.447 1.00 84.25 584 SER A N 1
ATOM 4547 C CA . SER A 1 584 ? 11.509 9.522 -34.594 1.00 84.25 584 SER A CA 1
ATOM 4548 C C . SER A 1 584 ? 12.443 8.564 -33.840 1.00 84.25 584 SER A C 1
ATOM 4550 O O . SER A 1 584 ? 13.663 8.727 -33.869 1.00 84.25 584 SER A O 1
ATOM 4552 N N . GLN A 1 585 ? 11.895 7.517 -33.210 1.00 86.19 585 GLN A N 1
ATOM 4553 C CA . GLN A 1 585 ? 12.688 6.561 -32.415 1.00 86.19 585 GLN A CA 1
ATOM 4554 C C . GLN A 1 585 ? 13.882 5.980 -33.194 1.00 86.19 585 GLN A C 1
ATOM 4556 O O . GLN A 1 585 ? 14.951 5.782 -32.625 1.00 86.19 585 GLN A O 1
ATOM 4561 N N . LEU A 1 586 ? 13.729 5.725 -34.500 1.00 88.00 586 LEU A N 1
ATOM 4562 C CA . LEU A 1 586 ? 14.820 5.209 -35.334 1.00 88.00 586 LEU A CA 1
ATOM 4563 C C . LEU A 1 586 ? 15.882 6.261 -35.655 1.00 88.00 586 LEU A C 1
ATOM 4565 O O . LEU A 1 586 ? 17.063 5.923 -35.743 1.00 88.00 586 LEU A O 1
ATOM 4569 N N . ASP A 1 587 ? 15.485 7.516 -35.852 1.00 89.62 587 ASP A N 1
ATOM 4570 C CA . ASP A 1 587 ? 16.446 8.593 -36.082 1.00 89.62 587 ASP A CA 1
ATOM 4571 C C . ASP A 1 587 ? 17.240 8.884 -34.810 1.00 89.62 587 ASP A C 1
ATOM 4573 O O . ASP A 1 587 ? 18.458 9.035 -34.884 1.00 89.62 587 ASP A O 1
ATOM 4577 N N . LEU A 1 588 ? 16.596 8.784 -33.646 1.00 89.94 588 LEU A N 1
ATOM 4578 C CA . LEU A 1 588 ? 17.261 8.874 -32.354 1.00 89.94 588 LEU A CA 1
ATOM 4579 C C . LEU A 1 588 ? 18.266 7.728 -32.137 1.00 89.94 588 LEU A C 1
ATOM 4581 O O . LEU A 1 588 ? 19.403 7.985 -31.747 1.00 89.94 588 LEU A O 1
ATOM 4585 N N . VAL A 1 589 ? 17.913 6.472 -32.464 1.00 92.50 589 VAL A N 1
ATOM 4586 C CA . VAL A 1 589 ? 18.875 5.342 -32.446 1.00 92.50 589 VAL A CA 1
ATOM 4587 C C . VAL A 1 589 ? 20.093 5.653 -33.319 1.00 92.50 589 VAL A C 1
ATOM 4589 O O . VAL A 1 589 ? 21.234 5.446 -32.902 1.00 92.50 589 VAL A O 1
ATOM 4592 N N . ARG A 1 590 ? 19.867 6.164 -34.536 1.00 90.88 590 ARG A N 1
ATOM 4593 C CA . ARG A 1 590 ? 20.948 6.514 -35.469 1.00 90.88 590 ARG A CA 1
ATOM 4594 C C . ARG A 1 590 ? 21.805 7.650 -34.935 1.00 90.88 590 ARG A C 1
ATOM 4596 O O . ARG A 1 590 ? 23.022 7.556 -35.036 1.00 90.88 590 ARG A O 1
ATOM 4603 N N . SER A 1 591 ? 21.189 8.686 -34.377 1.00 92.00 591 SER A N 1
ATOM 4604 C CA . SER A 1 591 ? 21.865 9.834 -33.774 1.00 92.00 591 SER A CA 1
ATOM 4605 C C . SER A 1 591 ? 22.767 9.398 -32.617 1.00 92.00 591 SER A C 1
ATOM 4607 O O . SER A 1 591 ? 23.960 9.693 -32.619 1.00 92.00 591 SER A O 1
ATOM 4609 N N . LEU A 1 592 ? 22.243 8.578 -31.701 1.00 92.19 592 LEU A N 1
ATOM 4610 C CA . LEU A 1 592 ? 22.972 8.073 -30.533 1.00 92.19 592 LEU A CA 1
ATOM 4611 C C . LEU A 1 592 ? 24.121 7.113 -30.874 1.00 92.19 592 LEU A C 1
ATOM 4613 O O . LEU A 1 592 ? 25.041 6.968 -30.072 1.00 92.19 592 LEU A O 1
ATOM 4617 N N . ALA A 1 593 ? 24.088 6.454 -32.037 1.00 92.69 593 ALA A N 1
ATOM 4618 C CA . ALA A 1 593 ? 25.106 5.491 -32.471 1.00 92.69 593 ALA A CA 1
ATOM 4619 C C . ALA A 1 593 ? 25.961 5.973 -33.665 1.00 92.69 593 ALA A C 1
ATOM 4621 O O . ALA A 1 593 ? 26.771 5.201 -34.193 1.00 92.69 593 ALA A O 1
ATOM 4622 N N . ASN A 1 594 ? 25.808 7.229 -34.107 1.00 90.94 594 ASN A N 1
ATOM 4623 C CA . ASN A 1 594 ? 26.438 7.760 -35.330 1.00 90.94 594 ASN A CA 1
ATOM 4624 C C . ASN A 1 594 ? 27.975 7.820 -35.280 1.00 90.94 594 ASN A C 1
ATOM 4626 O O . ASN A 1 594 ? 28.630 7.872 -36.320 1.00 90.94 594 ASN A O 1
ATOM 4630 N N . TRP A 1 595 ? 28.549 7.793 -34.080 1.00 91.56 595 TRP A N 1
ATOM 4631 C CA . TRP A 1 595 ? 29.984 7.823 -33.825 1.00 91.56 595 TRP A CA 1
ATOM 4632 C C . TRP A 1 595 ? 30.656 6.471 -34.129 1.00 91.56 595 TRP A C 1
ATOM 4634 O O . TRP A 1 595 ? 31.881 6.394 -34.256 1.00 91.56 595 TRP A O 1
ATOM 4644 N N . THR A 1 596 ? 29.872 5.401 -34.314 1.00 91.06 596 THR A N 1
ATOM 4645 C CA . THR A 1 596 ? 30.388 4.082 -34.699 1.00 91.06 596 THR A CA 1
ATOM 4646 C C . THR A 1 596 ? 30.771 4.020 -36.179 1.00 91.06 596 THR A C 1
ATOM 4648 O O . THR A 1 596 ? 30.102 4.560 -37.061 1.00 91.06 596 THR A O 1
ATOM 4651 N N . LYS A 1 597 ? 31.873 3.324 -36.490 1.00 85.19 597 LYS A N 1
ATOM 4652 C CA . LYS A 1 597 ? 32.310 3.136 -37.881 1.00 85.19 597 LYS A CA 1
ATOM 4653 C C . LYS A 1 597 ? 31.487 2.028 -38.551 1.00 85.19 597 LYS A C 1
ATOM 4655 O O . LYS A 1 597 ? 31.356 0.946 -37.974 1.00 85.19 597 LYS A O 1
ATOM 4660 N N . PRO A 1 598 ? 31.017 2.219 -39.799 1.00 76.56 598 PRO A N 1
ATOM 4661 C CA . PRO A 1 598 ? 30.392 1.140 -40.556 1.00 76.56 598 PRO A CA 1
ATOM 4662 C C . PRO A 1 598 ? 31.315 -0.086 -40.622 1.00 76.56 598 PRO A C 1
ATOM 4664 O O . PRO A 1 598 ? 32.481 0.027 -41.001 1.00 76.56 598 PRO A O 1
ATOM 4667 N N . GLY A 1 599 ? 30.801 -1.255 -40.234 1.00 73.69 599 GLY A N 1
ATOM 4668 C CA . GLY A 1 599 ? 31.544 -2.519 -40.273 1.00 73.69 599 GLY A CA 1
ATOM 4669 C C . GLY A 1 599 ? 32.406 -2.846 -39.048 1.00 73.69 599 GLY A C 1
ATOM 4670 O O . GLY A 1 599 ? 33.056 -3.889 -39.057 1.00 73.69 599 GLY A O 1
ATOM 4671 N N . SER A 1 600 ? 32.406 -2.041 -37.977 1.00 86.19 600 SER A N 1
ATOM 4672 C CA . SER A 1 600 ? 33.077 -2.404 -36.717 1.00 86.19 600 SER A CA 1
ATOM 4673 C C . SER A 1 600 ? 32.249 -3.407 -35.901 1.00 86.19 600 SER A C 1
ATOM 4675 O O . SER A 1 600 ? 31.783 -3.090 -34.811 1.00 86.19 600 SER A O 1
ATOM 4677 N N . ALA A 1 601 ? 31.992 -4.597 -36.437 1.00 83.81 601 ALA A N 1
ATOM 4678 C CA . ALA A 1 601 ? 31.260 -5.643 -35.726 1.00 83.81 601 ALA A CA 1
ATOM 4679 C C . ALA A 1 601 ? 32.159 -6.369 -34.693 1.00 83.81 601 ALA A C 1
ATOM 4681 O O . ALA A 1 601 ? 33.355 -6.525 -34.955 1.00 83.81 601 ALA A O 1
ATOM 4682 N N . PRO A 1 602 ? 31.628 -6.801 -33.528 1.00 88.38 602 PRO A N 1
ATOM 4683 C CA . PRO A 1 602 ? 30.235 -6.661 -33.077 1.00 88.38 602 PRO A CA 1
ATOM 4684 C C . PRO A 1 602 ? 29.904 -5.292 -32.455 1.00 88.38 602 PRO A C 1
ATOM 4686 O O . PRO A 1 602 ? 28.749 -5.030 -32.141 1.00 88.38 602 PRO A O 1
ATOM 4689 N N . PHE A 1 603 ? 30.887 -4.404 -32.304 1.00 92.56 603 PHE A N 1
ATOM 4690 C CA . PHE A 1 603 ? 30.751 -3.145 -31.567 1.00 92.56 603 PHE A CA 1
ATOM 4691 C C . PHE A 1 603 ? 29.665 -2.191 -32.092 1.00 92.56 603 PHE A C 1
ATOM 4693 O O . PHE A 1 603 ? 28.847 -1.707 -31.316 1.00 92.56 603 PHE A O 1
ATOM 4700 N N . ALA A 1 604 ? 29.602 -1.949 -33.404 1.00 93.50 604 ALA A N 1
ATOM 4701 C CA . ALA A 1 604 ? 28.577 -1.083 -33.998 1.00 93.50 604 ALA A CA 1
ATOM 4702 C C . ALA A 1 604 ? 27.147 -1.646 -33.821 1.00 93.50 604 ALA A C 1
ATOM 4704 O O . ALA A 1 604 ? 26.270 -0.892 -33.398 1.00 93.50 604 ALA A O 1
ATOM 4705 N N . PRO A 1 605 ? 26.884 -2.942 -34.092 1.00 94.62 605 PRO A N 1
ATOM 4706 C CA . PRO A 1 605 ? 25.611 -3.579 -33.745 1.00 94.62 605 PRO A CA 1
ATOM 4707 C C . PRO A 1 605 ? 25.255 -3.495 -32.254 1.00 94.62 605 PRO A C 1
ATOM 4709 O O . PRO A 1 605 ? 24.112 -3.194 -31.923 1.00 94.62 605 PRO A O 1
ATOM 4712 N N . VAL A 1 606 ? 26.222 -3.702 -31.350 1.00 96.00 606 VAL A N 1
ATOM 4713 C CA . VAL A 1 606 ? 25.995 -3.593 -29.897 1.00 96.00 606 VAL A CA 1
ATOM 4714 C C . VAL A 1 606 ? 25.620 -2.166 -29.499 1.00 96.00 606 VAL A C 1
ATOM 4716 O O . VAL A 1 606 ? 24.671 -1.987 -28.744 1.00 96.00 606 VAL A O 1
ATOM 4719 N N . ALA A 1 607 ? 26.297 -1.142 -30.025 1.00 96.81 607 ALA A N 1
ATOM 4720 C CA . ALA A 1 607 ? 25.955 0.252 -29.739 1.00 96.81 607 ALA A CA 1
ATOM 4721 C C . ALA A 1 607 ? 24.522 0.602 -30.179 1.00 96.81 607 ALA A C 1
ATOM 4723 O O . ALA A 1 607 ? 23.779 1.222 -29.417 1.00 96.81 607 ALA A O 1
ATOM 4724 N N . ARG A 1 608 ? 24.103 0.149 -31.372 1.00 96.50 608 ARG A N 1
ATOM 4725 C CA . ARG A 1 608 ? 22.718 0.322 -31.843 1.00 96.50 608 ARG A CA 1
ATOM 4726 C C . ARG A 1 608 ? 21.718 -0.433 -30.974 1.00 96.50 608 ARG A C 1
ATOM 4728 O O . ARG A 1 608 ? 20.681 0.129 -30.636 1.00 96.50 608 ARG A O 1
ATOM 4735 N N . LEU A 1 609 ? 22.044 -1.660 -30.564 1.00 97.25 609 LEU A N 1
ATOM 4736 C CA . LEU A 1 609 ? 21.201 -2.446 -29.665 1.00 97.25 609 LEU A CA 1
ATOM 4737 C C . LEU A 1 609 ? 21.006 -1.746 -28.316 1.00 97.25 609 LEU A C 1
ATOM 4739 O O . LEU A 1 609 ? 19.877 -1.651 -27.844 1.00 97.25 609 LEU A O 1
ATOM 4743 N N . VAL A 1 610 ? 22.086 -1.236 -27.713 1.00 97.75 610 VAL A N 1
ATOM 4744 C CA . VAL A 1 610 ? 22.035 -0.490 -26.445 1.00 97.75 610 VAL A CA 1
ATOM 4745 C C . VAL A 1 610 ? 21.156 0.747 -26.595 1.00 97.75 610 VAL A C 1
ATOM 4747 O O . VAL A 1 610 ? 20.256 0.934 -25.782 1.00 97.75 610 VAL A O 1
ATOM 4750 N N . ALA A 1 611 ? 21.350 1.547 -27.650 1.00 96.31 611 ALA A N 1
ATOM 4751 C CA . ALA A 1 611 ? 20.519 2.723 -27.915 1.00 96.31 611 ALA A CA 1
ATOM 4752 C C . ALA A 1 611 ? 19.034 2.353 -28.082 1.00 96.31 611 ALA A C 1
ATOM 4754 O O . ALA A 1 611 ? 18.165 2.957 -27.455 1.00 96.31 611 ALA A O 1
ATOM 4755 N N . ALA A 1 612 ? 18.737 1.329 -28.886 1.00 95.69 612 ALA A N 1
ATOM 4756 C CA . ALA A 1 612 ? 17.369 0.907 -29.164 1.00 95.69 612 ALA A CA 1
ATOM 4757 C C . ALA A 1 612 ? 16.664 0.338 -27.922 1.00 95.69 612 ALA A C 1
ATOM 4759 O O . ALA A 1 612 ? 15.503 0.662 -27.673 1.00 95.69 612 ALA A O 1
ATOM 4760 N N . LEU A 1 613 ? 17.359 -0.464 -27.110 1.00 95.88 613 LEU A N 1
ATOM 4761 C CA . LEU A 1 613 ? 16.830 -0.970 -25.842 1.00 95.88 613 LEU A CA 1
ATOM 4762 C C . LEU A 1 613 ? 16.643 0.143 -24.811 1.00 95.88 613 LEU A C 1
ATOM 4764 O O . LEU A 1 613 ? 15.641 0.132 -24.104 1.00 95.88 613 LEU A O 1
ATOM 4768 N N . TRP A 1 614 ? 17.552 1.118 -24.760 1.00 94.94 614 TRP A N 1
ATOM 4769 C CA . TRP A 1 614 ? 17.448 2.262 -23.856 1.00 94.94 614 TRP A CA 1
ATOM 4770 C C . TRP A 1 614 ? 16.230 3.141 -24.175 1.00 94.94 614 TRP A C 1
ATOM 4772 O O . TRP A 1 614 ? 15.484 3.522 -23.274 1.00 94.94 614 TRP A O 1
ATOM 4782 N N . ILE A 1 615 ? 15.955 3.371 -25.464 1.00 92.38 615 ILE A N 1
ATOM 4783 C CA . ILE A 1 615 ? 14.728 4.041 -25.926 1.00 92.38 615 ILE A CA 1
ATOM 4784 C C . ILE A 1 615 ? 13.496 3.177 -25.628 1.00 92.38 615 ILE A C 1
ATOM 4786 O O . ILE A 1 615 ? 12.483 3.677 -25.145 1.00 92.38 615 ILE A O 1
ATOM 4790 N N . ALA A 1 616 ? 13.565 1.865 -25.878 1.00 90.50 616 ALA A N 1
ATOM 4791 C CA . ALA A 1 616 ? 12.452 0.955 -25.610 1.00 90.50 616 ALA A CA 1
ATOM 4792 C C . ALA A 1 616 ? 12.124 0.839 -24.110 1.00 90.50 616 ALA A C 1
ATOM 4794 O O . ALA A 1 616 ? 10.970 0.568 -23.762 1.00 90.50 616 ALA A O 1
ATOM 4795 N N . ALA A 1 617 ? 13.107 1.040 -23.233 1.00 89.44 617 ALA A N 1
ATOM 4796 C CA . ALA A 1 617 ? 12.929 1.047 -21.787 1.00 89.44 617 ALA A CA 1
ATOM 4797 C C . ALA A 1 617 ? 12.220 2.314 -21.279 1.00 89.44 617 ALA A C 1
ATOM 4799 O O . ALA A 1 617 ? 11.647 2.271 -20.189 1.00 89.44 617 ALA A O 1
ATOM 4800 N N . ASP A 1 618 ? 12.189 3.405 -22.058 1.00 87.31 618 ASP A N 1
ATOM 4801 C CA . ASP A 1 618 ? 11.484 4.626 -21.666 1.00 87.31 618 ASP A CA 1
ATOM 4802 C C . ASP A 1 618 ? 9.959 4.392 -21.632 1.00 87.31 618 ASP A C 1
ATOM 4804 O O . ASP A 1 618 ? 9.342 4.121 -22.673 1.00 87.31 618 ASP A O 1
ATOM 4808 N N . PRO A 1 619 ? 9.302 4.500 -20.462 1.00 80.81 619 PRO A N 1
ATOM 4809 C CA . PRO A 1 619 ? 7.849 4.398 -20.359 1.00 80.81 619 PRO A CA 1
ATOM 4810 C C . PRO A 1 619 ? 7.098 5.559 -21.027 1.00 80.81 619 PRO A C 1
ATOM 4812 O O . PRO A 1 619 ? 5.906 5.413 -21.288 1.00 80.81 619 PRO A O 1
ATOM 4815 N N . LEU A 1 620 ? 7.765 6.688 -21.283 1.00 78.94 620 LEU A N 1
ATOM 4816 C CA . LEU A 1 620 ? 7.191 7.881 -21.910 1.00 78.94 620 LEU A CA 1
ATOM 4817 C C . LEU A 1 620 ? 7.366 7.902 -23.430 1.00 78.94 620 LEU A C 1
ATOM 4819 O O . LEU A 1 620 ? 6.839 8.796 -24.087 1.00 78.94 620 LEU A O 1
ATOM 4823 N N . GLY A 1 621 ? 8.116 6.952 -23.991 1.00 73.12 621 GLY A N 1
ATOM 4824 C CA . GLY A 1 621 ? 8.259 6.818 -25.434 1.00 73.12 621 GLY A CA 1
ATOM 4825 C C . GLY A 1 621 ? 6.935 6.432 -26.090 1.00 73.12 621 GLY A C 1
ATOM 4826 O O . GLY A 1 621 ? 6.113 5.738 -25.482 1.00 73.12 621 GLY A O 1
ATOM 4827 N N . ASP A 1 622 ? 6.770 6.830 -27.351 1.00 68.62 622 ASP A N 1
ATOM 4828 C CA . ASP A 1 622 ? 5.563 6.582 -28.138 1.00 68.62 622 ASP A CA 1
ATOM 4829 C C . ASP A 1 622 ? 5.090 5.104 -28.090 1.00 68.62 622 ASP A C 1
ATOM 4831 O O . ASP A 1 622 ? 5.852 4.147 -27.865 1.00 68.62 622 ASP A O 1
ATOM 4835 N N . GLY A 1 623 ? 3.783 4.911 -28.284 1.00 65.06 623 GLY A N 1
ATOM 4836 C CA . GLY A 1 623 ? 3.168 3.584 -28.315 1.00 65.06 623 GLY A CA 1
ATOM 4837 C C . GLY A 1 623 ? 3.443 2.775 -29.593 1.00 65.06 623 GLY A C 1
ATOM 4838 O O . GLY A 1 623 ? 3.186 1.572 -29.596 1.00 65.06 623 GLY A O 1
ATOM 4839 N N . ARG A 1 624 ? 3.954 3.390 -30.668 1.00 75.12 624 ARG A N 1
ATOM 4840 C CA . ARG A 1 624 ? 4.170 2.787 -31.995 1.00 75.12 624 ARG A CA 1
ATOM 4841 C C . ARG A 1 624 ? 5.594 2.243 -32.116 1.00 75.12 624 ARG A C 1
ATOM 4843 O O . ARG A 1 624 ? 6.436 2.740 -32.856 1.00 75.12 624 ARG A O 1
ATOM 4850 N N . ARG A 1 625 ? 5.843 1.137 -31.421 1.00 81.94 625 ARG A N 1
ATOM 4851 C CA . ARG A 1 625 ? 7.191 0.555 -31.293 1.00 81.94 625 ARG A CA 1
ATOM 4852 C C . ARG A 1 625 ? 7.543 -0.500 -32.335 1.00 81.94 625 ARG A C 1
ATOM 4854 O O . ARG A 1 625 ? 8.607 -1.103 -32.235 1.00 81.94 625 ARG A O 1
ATOM 4861 N N . HIS A 1 626 ? 6.689 -0.708 -33.337 1.00 87.38 626 HIS A N 1
ATOM 4862 C CA . HIS A 1 626 ? 6.890 -1.722 -34.373 1.00 87.38 626 HIS A CA 1
ATOM 4863 C C . HIS A 1 626 ? 8.296 -1.641 -34.993 1.00 87.38 626 HIS A C 1
ATOM 4865 O O . HIS A 1 626 ? 9.074 -2.592 -34.918 1.00 87.38 626 HIS A O 1
ATOM 4871 N N . SER A 1 627 ? 8.660 -0.470 -35.522 1.00 90.56 627 SER A N 1
ATOM 4872 C CA . SER A 1 627 ? 9.954 -0.250 -36.176 1.00 90.56 627 SER A CA 1
ATOM 4873 C C . SER A 1 627 ? 11.141 -0.370 -35.215 1.00 90.56 627 SER A C 1
ATOM 4875 O O . SER A 1 627 ? 12.178 -0.911 -35.592 1.00 90.56 627 SER A O 1
ATOM 4877 N N . LEU A 1 628 ? 10.990 0.085 -33.966 1.00 91.75 628 LEU A N 1
ATOM 4878 C CA . LEU A 1 628 ? 12.026 -0.030 -32.937 1.00 91.75 628 LEU A CA 1
ATOM 4879 C C . LEU A 1 628 ? 12.288 -1.497 -32.564 1.00 91.75 628 LEU A C 1
ATOM 4881 O O . LEU A 1 628 ? 13.436 -1.913 -32.439 1.00 91.75 628 LEU A O 1
ATOM 4885 N N . TYR A 1 629 ? 11.234 -2.306 -32.432 1.00 93.88 629 TYR A N 1
ATOM 4886 C CA . TYR A 1 629 ? 11.362 -3.735 -32.150 1.00 93.88 629 TYR A CA 1
ATOM 4887 C C . TYR A 1 629 ? 11.976 -4.518 -33.314 1.00 93.88 629 TYR A C 1
ATOM 4889 O O . TYR A 1 629 ? 12.756 -5.440 -33.072 1.00 93.88 629 TYR A O 1
ATOM 4897 N N . LEU A 1 630 ? 11.702 -4.129 -34.563 1.00 95.25 630 LEU A N 1
ATOM 4898 C CA . LEU A 1 630 ? 12.400 -4.694 -35.719 1.00 95.25 630 LEU A CA 1
ATOM 4899 C C . LEU A 1 630 ? 13.897 -4.349 -35.725 1.00 95.25 630 LEU A C 1
ATOM 4901 O O . LEU A 1 630 ? 14.706 -5.231 -36.012 1.00 95.25 630 LEU A O 1
ATOM 4905 N N . GLU A 1 631 ? 14.275 -3.119 -35.363 1.00 95.69 631 GLU A N 1
ATOM 4906 C CA . GLU A 1 631 ? 15.688 -2.720 -35.239 1.00 95.69 631 GLU A CA 1
ATOM 4907 C C . GLU A 1 631 ? 16.404 -3.515 -34.135 1.00 95.69 631 GLU A C 1
ATOM 4909 O O . GLU A 1 631 ? 17.511 -4.012 -34.348 1.00 95.69 631 GLU A O 1
ATOM 4914 N N . ILE A 1 632 ? 15.757 -3.715 -32.980 1.00 96.88 632 ILE A N 1
ATOM 4915 C CA . ILE A 1 632 ? 16.296 -4.546 -31.889 1.00 96.88 632 ILE A CA 1
ATOM 4916 C C . ILE A 1 632 ? 16.512 -5.990 -32.362 1.00 96.88 632 ILE A C 1
ATOM 4918 O O . ILE A 1 632 ? 17.584 -6.557 -32.144 1.00 96.88 632 ILE A O 1
ATOM 4922 N N . ALA A 1 633 ? 15.524 -6.580 -33.042 1.00 96.94 633 ALA A N 1
ATOM 4923 C CA . ALA A 1 633 ? 15.639 -7.933 -33.584 1.00 96.94 633 ALA A CA 1
ATOM 4924 C C . ALA A 1 633 ? 16.787 -8.053 -34.604 1.00 96.94 633 ALA A C 1
ATOM 4926 O O . ALA A 1 633 ? 17.574 -9.000 -34.542 1.00 96.94 633 ALA A O 1
ATOM 4927 N N . ALA A 1 634 ? 16.925 -7.071 -35.502 1.00 95.88 634 ALA A N 1
ATOM 4928 C CA . ALA A 1 634 ? 18.017 -7.020 -36.472 1.00 95.88 634 ALA A CA 1
ATOM 4929 C C . ALA A 1 634 ? 19.390 -6.931 -35.786 1.00 95.88 634 ALA A C 1
ATOM 4931 O O . ALA A 1 634 ? 20.308 -7.667 -36.150 1.00 95.88 634 ALA A O 1
ATOM 4932 N N . CYS A 1 635 ? 19.521 -6.103 -34.745 1.00 95.81 635 CYS A N 1
ATOM 4933 C CA . CYS A 1 635 ? 20.762 -6.000 -33.985 1.00 95.81 635 CYS A CA 1
ATOM 4934 C C . CYS A 1 635 ? 21.126 -7.323 -33.293 1.00 95.81 635 CYS A C 1
ATOM 4936 O O . CYS A 1 635 ? 22.287 -7.728 -33.342 1.00 95.81 635 CYS A O 1
ATOM 4938 N N . PHE A 1 636 ? 20.160 -8.039 -32.703 1.00 96.44 636 PHE A N 1
ATOM 4939 C CA . PHE A 1 636 ? 20.424 -9.365 -32.133 1.00 96.44 636 PHE A CA 1
ATOM 4940 C C . PHE A 1 636 ? 20.933 -10.361 -33.182 1.00 96.44 636 PHE A C 1
ATOM 4942 O O . PHE A 1 636 ? 21.889 -11.088 -32.907 1.00 96.44 636 PHE A O 1
ATOM 4949 N N . ASP A 1 637 ? 20.360 -10.370 -34.388 1.00 94.44 637 ASP A N 1
ATOM 4950 C CA . ASP A 1 637 ? 20.819 -11.251 -35.468 1.00 94.44 637 ASP A CA 1
ATOM 4951 C C . ASP A 1 637 ? 22.226 -10.900 -35.970 1.00 94.44 637 ASP A C 1
ATOM 4953 O O . ASP A 1 637 ? 22.995 -11.804 -36.300 1.00 94.44 637 ASP A O 1
ATOM 4957 N N . GLU A 1 638 ? 22.581 -9.613 -36.005 1.00 93.88 638 GLU A N 1
ATOM 4958 C CA . GLU A 1 638 ? 23.929 -9.153 -36.364 1.00 93.88 638 GLU A CA 1
ATOM 4959 C C . GLU A 1 638 ? 24.977 -9.500 -35.298 1.00 93.88 638 GLU A C 1
ATOM 4961 O O . GLU A 1 638 ? 26.128 -9.771 -35.636 1.00 93.88 638 GLU A O 1
ATOM 4966 N N . ILE A 1 639 ? 24.594 -9.502 -34.019 1.00 93.75 639 ILE A N 1
ATOM 4967 C CA . ILE A 1 639 ? 25.485 -9.797 -32.886 1.00 93.75 639 ILE A CA 1
ATOM 4968 C C . ILE A 1 639 ? 25.680 -11.305 -32.707 1.00 93.75 639 ILE A C 1
ATOM 4970 O O . ILE A 1 639 ? 26.773 -11.747 -32.356 1.00 93.75 639 ILE A O 1
ATOM 4974 N N . ALA A 1 640 ? 24.647 -12.107 -32.978 1.00 91.94 640 ALA A N 1
ATOM 4975 C CA . ALA A 1 640 ? 24.631 -13.539 -32.693 1.00 91.94 640 ALA A CA 1
ATOM 4976 C C . ALA A 1 640 ? 25.856 -14.330 -33.221 1.00 91.94 640 ALA A C 1
ATOM 4978 O O . ALA A 1 640 ? 26.362 -15.169 -32.474 1.00 91.94 640 ALA A O 1
ATOM 4979 N N . PRO A 1 641 ? 26.393 -14.085 -34.439 1.00 91.25 641 PRO A N 1
ATOM 4980 C CA . PRO A 1 641 ? 27.578 -14.784 -34.949 1.00 91.25 641 PRO A CA 1
ATOM 4981 C C . PRO A 1 641 ? 28.867 -14.551 -34.153 1.00 91.25 641 PRO A C 1
ATOM 4983 O O . PRO A 1 641 ? 29.819 -15.306 -34.334 1.00 91.25 641 PRO A O 1
ATOM 4986 N N . PHE A 1 642 ? 28.917 -13.505 -33.326 1.00 88.25 642 PHE A N 1
ATOM 4987 C CA . PHE A 1 642 ? 30.096 -13.129 -32.549 1.00 88.25 642 PHE A CA 1
ATOM 4988 C C . PHE A 1 642 ? 30.095 -13.712 -31.133 1.00 88.25 642 PHE A C 1
ATOM 4990 O O . PHE A 1 642 ? 31.098 -13.589 -30.448 1.00 88.25 642 PHE A O 1
ATOM 4997 N N . ALA A 1 643 ? 29.010 -14.353 -30.692 1.00 85.44 643 ALA A N 1
ATOM 4998 C CA . ALA A 1 643 ? 28.982 -15.023 -29.398 1.00 85.44 643 ALA A CA 1
ATOM 4999 C C . ALA A 1 643 ? 29.705 -16.382 -29.471 1.00 85.44 643 ALA A C 1
ATOM 5001 O O . ALA A 1 643 ? 29.357 -17.234 -30.292 1.00 85.44 643 ALA A O 1
ATOM 5002 N N . ASP A 1 644 ? 30.667 -16.612 -28.571 1.00 77.00 644 ASP A N 1
ATOM 5003 C CA . ASP A 1 644 ? 31.463 -17.853 -28.507 1.00 77.00 644 ASP A CA 1
ATOM 5004 C C . ASP A 1 644 ? 30.607 -19.107 -28.226 1.00 77.00 644 ASP A C 1
ATOM 5006 O O . ASP A 1 644 ? 30.988 -20.236 -28.548 1.00 77.00 644 ASP A O 1
ATOM 5010 N N . SER A 1 645 ? 29.423 -18.926 -27.635 1.00 76.62 645 SER A N 1
ATOM 5011 C CA . SER A 1 645 ? 28.429 -19.975 -27.393 1.00 76.62 645 SER A CA 1
ATOM 5012 C C . SER A 1 645 ? 27.007 -19.394 -27.381 1.00 76.62 645 SER A C 1
ATOM 5014 O O . SER A 1 645 ? 26.829 -18.184 -27.425 1.00 76.62 645 SER A O 1
ATOM 5016 N N . GLY A 1 646 ? 25.972 -20.245 -27.369 1.00 76.56 646 GLY A N 1
ATOM 5017 C CA . GLY A 1 646 ? 24.575 -19.828 -27.150 1.00 76.56 646 GLY A CA 1
ATOM 5018 C C . GLY A 1 646 ? 23.942 -18.933 -28.232 1.00 76.56 646 GLY A C 1
ATOM 5019 O O . GLY A 1 646 ? 23.026 -18.166 -27.943 1.00 76.56 646 GLY A O 1
ATOM 5020 N N . LEU A 1 647 ? 24.347 -19.109 -29.497 1.00 85.12 647 LEU A N 1
ATOM 5021 C CA . LEU A 1 647 ? 23.711 -18.517 -30.690 1.00 85.12 647 LEU A CA 1
ATOM 5022 C C . LEU A 1 647 ? 22.173 -18.634 -30.680 1.00 85.12 647 LEU A C 1
ATOM 5024 O O . LEU A 1 647 ? 21.465 -17.711 -31.080 1.00 85.12 647 LEU A O 1
ATOM 5028 N N . ALA A 1 648 ? 21.654 -19.782 -30.233 1.00 89.06 648 ALA A N 1
ATOM 5029 C CA . ALA A 1 648 ? 20.218 -20.033 -30.148 1.00 89.06 648 ALA A CA 1
ATOM 5030 C C . ALA A 1 648 ? 19.509 -19.073 -29.178 1.00 89.06 648 ALA A C 1
ATOM 5032 O O . ALA A 1 648 ? 18.388 -18.664 -29.459 1.00 89.06 648 ALA A O 1
ATOM 5033 N N . THR A 1 649 ? 20.166 -18.670 -28.087 1.00 92.62 649 THR A N 1
ATOM 5034 C CA . THR A 1 649 ? 19.614 -17.746 -27.087 1.00 92.62 649 THR A CA 1
ATOM 5035 C C . THR A 1 649 ? 19.437 -16.344 -27.670 1.00 92.62 649 THR A C 1
ATOM 5037 O O . THR A 1 649 ? 18.360 -15.767 -27.558 1.00 92.62 649 THR A O 1
ATOM 5040 N N . LEU A 1 650 ? 20.450 -15.819 -28.370 1.00 92.38 650 LEU A N 1
ATOM 5041 C CA . LEU A 1 650 ? 20.367 -14.497 -29.009 1.00 92.38 650 LEU A CA 1
ATOM 5042 C C . LEU A 1 650 ? 19.352 -14.475 -30.164 1.00 92.38 650 LEU A C 1
ATOM 5044 O O . LEU A 1 650 ? 18.611 -13.507 -30.324 1.00 92.38 650 LEU A O 1
ATOM 5048 N N . ARG A 1 651 ? 19.245 -15.572 -30.928 1.00 92.06 651 ARG A N 1
ATOM 5049 C CA . ARG A 1 651 ? 18.195 -15.721 -31.952 1.00 92.06 651 ARG A CA 1
ATOM 5050 C C . ARG A 1 651 ? 16.793 -15.806 -31.351 1.00 92.06 651 ARG A C 1
ATOM 5052 O O . ARG A 1 651 ? 15.865 -15.229 -31.910 1.00 92.06 651 ARG A O 1
ATOM 5059 N N . ALA A 1 652 ? 16.633 -16.478 -30.212 1.00 93.44 652 ALA A N 1
ATOM 5060 C CA . ALA A 1 652 ? 15.354 -16.533 -29.510 1.00 93.44 652 ALA A CA 1
ATOM 5061 C C . ALA A 1 652 ? 14.907 -15.139 -29.028 1.00 93.44 652 ALA A C 1
ATOM 5063 O O . ALA A 1 652 ? 13.723 -14.812 -29.133 1.00 93.44 652 ALA A O 1
ATOM 5064 N N . GLU A 1 653 ? 15.839 -14.295 -28.568 1.00 94.31 653 GLU A N 1
ATOM 5065 C CA . GLU A 1 653 ? 15.545 -12.888 -28.260 1.00 94.31 653 GLU A CA 1
ATOM 5066 C C . GLU A 1 653 ? 15.157 -12.096 -29.520 1.00 94.31 653 GLU A C 1
ATOM 5068 O O . GLU A 1 653 ? 14.141 -11.403 -29.506 1.00 94.31 653 GLU A O 1
ATOM 5073 N N . SER A 1 654 ? 15.856 -12.269 -30.648 1.00 95.62 654 SER A N 1
ATOM 5074 C CA . SER A 1 654 ? 15.439 -11.678 -31.936 1.00 95.62 654 SER A CA 1
ATOM 5075 C C . SER A 1 654 ? 13.994 -12.058 -32.313 1.00 95.62 654 SER A C 1
ATOM 5077 O O . SER A 1 654 ? 13.160 -11.195 -32.602 1.00 95.62 654 SER A O 1
ATOM 5079 N N . GLU A 1 655 ? 13.636 -13.344 -32.229 1.00 94.81 655 GLU A N 1
ATOM 5080 C CA . GLU A 1 655 ? 12.273 -13.829 -32.495 1.00 94.81 655 GLU A CA 1
ATOM 5081 C C . GLU A 1 655 ? 11.226 -13.292 -31.508 1.00 94.81 655 GLU A C 1
ATOM 5083 O O . GLU A 1 655 ? 10.063 -13.095 -31.871 1.00 94.81 655 GLU A O 1
ATOM 5088 N N . LYS A 1 656 ? 11.601 -13.058 -30.248 1.00 94.06 656 LYS A N 1
ATOM 5089 C CA . LYS A 1 656 ? 10.733 -12.423 -29.249 1.00 94.06 656 LYS A CA 1
ATOM 5090 C C . LYS A 1 656 ? 10.403 -10.981 -29.641 1.00 94.06 656 LYS A C 1
ATOM 5092 O O . LYS A 1 656 ? 9.223 -10.632 -29.643 1.00 94.06 656 LYS A O 1
ATOM 5097 N N . TYR A 1 657 ? 11.388 -10.180 -30.051 1.00 93.31 657 TYR A N 1
ATOM 5098 C CA . TYR A 1 657 ? 11.141 -8.800 -30.490 1.00 93.31 657 TYR A CA 1
ATOM 5099 C C . TYR A 1 657 ? 10.373 -8.721 -31.817 1.00 93.31 657 TYR A C 1
ATOM 5101 O O . TYR A 1 657 ? 9.499 -7.867 -31.952 1.00 93.31 657 TYR A O 1
ATOM 5109 N N . ARG A 1 658 ? 10.579 -9.658 -32.756 1.00 93.44 658 ARG A N 1
ATOM 5110 C CA . ARG A 1 658 ? 9.715 -9.770 -33.951 1.00 93.44 658 ARG A CA 1
ATOM 5111 C C . ARG A 1 658 ? 8.254 -9.998 -33.578 1.00 93.44 658 ARG A C 1
ATOM 5113 O O . ARG A 1 658 ? 7.387 -9.265 -34.044 1.00 93.44 658 ARG A O 1
ATOM 5120 N N . ARG A 1 659 ? 7.982 -10.943 -32.673 1.00 89.50 659 ARG A N 1
ATOM 5121 C CA . ARG A 1 659 ? 6.620 -11.177 -32.170 1.00 89.50 659 ARG A CA 1
ATOM 5122 C C . ARG A 1 659 ? 6.045 -9.925 -31.512 1.00 89.50 659 ARG A C 1
ATOM 5124 O O . ARG A 1 659 ? 4.900 -9.587 -31.764 1.00 89.50 659 ARG A O 1
ATOM 5131 N N . TRP A 1 660 ? 6.822 -9.198 -30.712 1.00 86.50 660 TRP A N 1
ATOM 5132 C CA . TRP A 1 660 ? 6.364 -7.932 -30.125 1.00 86.50 660 TRP A CA 1
ATOM 5133 C C . TRP A 1 660 ? 6.086 -6.842 -31.169 1.00 86.50 660 TRP A C 1
ATOM 5135 O O . TRP A 1 660 ? 5.144 -6.069 -30.994 1.00 86.50 660 TRP A O 1
ATOM 5145 N N . SER A 1 661 ? 6.835 -6.801 -32.275 1.00 87.00 661 SER A N 1
ATOM 5146 C CA . SER A 1 661 ? 6.567 -5.869 -33.380 1.00 87.00 661 SER A CA 1
ATOM 5147 C C . SER A 1 661 ? 5.206 -6.130 -34.034 1.00 87.00 661 SER A C 1
ATOM 5149 O O . SER A 1 661 ? 4.456 -5.190 -34.271 1.00 87.00 661 SER A O 1
ATOM 5151 N N . GLU A 1 662 ? 4.828 -7.395 -34.232 1.00 84.69 662 GLU A N 1
ATOM 5152 C CA . GLU A 1 662 ? 3.526 -7.776 -34.805 1.00 84.69 662 GLU A CA 1
ATOM 5153 C C . GLU A 1 662 ? 2.357 -7.441 -33.869 1.00 84.69 662 GLU A C 1
ATOM 5155 O O . GLU A 1 662 ? 1.233 -7.225 -34.310 1.00 84.69 662 GLU A O 1
ATOM 5160 N N . LEU A 1 663 ? 2.614 -7.403 -32.560 1.00 72.56 663 LEU A N 1
ATOM 5161 C CA . LEU A 1 663 ? 1.608 -7.109 -31.540 1.00 72.56 663 LEU A CA 1
ATOM 5162 C C . LEU A 1 663 ? 1.384 -5.600 -31.332 1.00 72.56 663 LEU A C 1
ATOM 5164 O O . LEU A 1 663 ? 0.399 -5.231 -30.689 1.00 72.56 663 LEU A O 1
ATOM 5168 N N . THR A 1 664 ? 2.291 -4.756 -31.839 1.00 68.56 664 THR A N 1
ATOM 5169 C CA . THR A 1 664 ? 2.277 -3.288 -31.670 1.00 68.56 664 THR A CA 1
ATOM 5170 C C . THR A 1 664 ? 1.853 -2.508 -32.920 1.00 68.56 664 THR A C 1
ATOM 5172 O O . THR A 1 664 ? 1.686 -1.288 -32.828 1.00 68.56 664 THR A O 1
ATOM 5175 N N . ASP A 1 665 ? 1.625 -3.201 -34.039 1.00 63.25 665 ASP A N 1
ATOM 5176 C CA . ASP A 1 665 ? 1.018 -2.682 -35.278 1.00 63.25 665 ASP A CA 1
ATOM 5177 C C . ASP A 1 665 ? -0.521 -2.609 -35.132 1.00 63.25 665 ASP A C 1
ATOM 5179 O O . ASP A 1 665 ? -1.106 -1.503 -35.272 1.00 63.25 665 ASP A O 1
#

pLDDT: mean 81.07, std 16.32, range [23.09, 98.12]

Sequence (665 aa):
MTLRATEERPDAEGYLFGREPAMRLVREFADRPRHDGRAQSRPLPVLLFTGPRGSGKTAFLAALQQRLDQQVPYARIDCDELGSIRDTLAAIVYELNRNGSGHDRIAFPRFITGQIVAEQDLDTDPALARLQAEHALAEHRSSDKLLNFLAELAPDPSTDRTAAGHHVPDLLRRGLMSWRRGRRVVLTEGQDWFAHQDRGLARNSLDVLVELNRWAREPGSADSASEAGELLWAAFLADLRENFDHGNRGARRPLNCLVLLDNVDSPAAKMLLDGLVQARRQHAAHVPDGADPLTVVATSRGKRSGAVIASGESAPMRELDAFDLTRDDPYYADYAEQGHKPWYPIRLRDLVLDEIANMVDELGRYAGNQKRRVSETVFRFTHGHPGATRHVLDEIQVRSTDPIDLRDLLHPPEIAAAQQDPAVAAYGPAAPLLAGIPKEVLNDLITCSAARTQDEAERLVASSGLVNARGGRSVFAPELWVTGDDGVNNVLPPVLRRLLLQELAARAPEDTAADWMEVHTWLSHDRVRQDDEVGEFHHALAAGELESVALRLSSLLNSTDPATWLDILARITAAPNRLDHDESQLDLVRSLANWTKPGSAPFAPVARLVAALWIAADPLGDGRRHSLYLEIAACFDEIAPFADSGLATLRAESEKYRRWSELTD